Protein AF-0000000080300852 (afdb_homodimer)

Secondary structure (DSSP, 8-state):
--HHHHHTSPPSSS-HHHHHHHHHHSEEEETT-S-HHHHHHHHHHHHHHHHHHTT--S--SSEEE-TT--SSS--EEEEE-HHHH-HHHHHHHHHSSHHHHHHHHH-S-EEEEEEEEEEE-TTB---EEEE-STTTS-BSSS--EEEEEESS-B-GGG--EEE-TTGGG-SSPPPSB-TTS-B-SS--HHHHHTS-GGG-EE--B-TT-EEEEETTS-EEEPPB-SSS-EEEEEEEEEETT--BSS--SS--TTTT-EEES---SB----SS--B----GGG----HHHHHTT-TT-----/--HHHHHTSPPSSS-HHHHHHHHHHSEEEETT-S-HHHHHHHHHHHHHHHHHHTT--S--SSEEE-TT--SSS--EEEEE-HHHH-HHHHHHHHHSSHHHHHHHHH-S-EEEEEEEEEEE-TTB---EEEE-STTTS-BSSS--EEEEEESS-B-GGG--EEE-TTGGG-SSPPPSB-TTS-B-SS--HHHHHTS-GGG-EE--B-TT-EEEEETTS-EEEPPB-SSS-EEEEEEEEEETT--BSS--SS--TTTT-EEES---SB----SS--B----GGG----HHHHHTT-TT-----

pLDDT: mean 92.85, std 10.15, range [34.65, 98.94]

Radius of gyration: 26.61 Å; Cα contacts (8 Å, |Δi|>4): 1334; chains: 2; bounding box: 53×72×68 Å

Structure (mmCIF, N/CA/C/O backbone):
data_AF-0000000080300852-model_v1
#
loop_
_entity.id
_entity.type
_entity.pdbx_description
1 polymer 'Phytanoyl-CoA dioxygenase family protein'
#
loop_
_atom_site.group_PDB
_atom_site.id
_atom_site.type_symbol
_atom_site.label_atom_id
_atom_site.label_alt_id
_atom_site.label_comp_id
_atom_site.label_asym_id
_atom_site.label_entity_id
_atom_site.label_seq_id
_atom_site.pdbx_PDB_ins_code
_atom_site.Cartn_x
_atom_site.Cartn_y
_atom_site.Cartn_z
_atom_site.occupancy
_atom_site.B_iso_or_equiv
_atom_site.auth_seq_id
_atom_site.auth_comp_id
_atom_site.auth_asym_id
_atom_site.auth_atom_id
_atom_site.pdbx_PDB_model_num
ATOM 1 N N . MET A 1 1 ? 12.685 4.303 12.052 1 91.3 1 MET A N 1
ATOM 2 C CA . MET A 1 1 ? 13.472 4.596 13.246 1 91.3 1 MET A CA 1
ATOM 3 C C . MET A 1 1 ? 12.567 4.842 14.448 1 91.3 1 MET A C 1
ATOM 5 O O . MET A 1 1 ? 11.451 5.341 14.298 1 91.3 1 MET A O 1
ATOM 9 N N . THR A 1 2 ? 13.121 4.521 15.562 1 92.5 2 THR A N 1
ATOM 10 C CA . THR A 1 2 ? 12.431 4.817 16.812 1 92.5 2 THR A CA 1
ATOM 11 C C . THR A 1 2 ? 12.704 6.251 17.255 1 92.5 2 THR A C 1
ATOM 13 O O . THR A 1 2 ? 13.638 6.89 16.766 1 92.5 2 THR A O 1
ATOM 16 N N . PRO A 1 3 ? 11.88 6.747 18.201 1 95.48 3 PRO A N 1
ATOM 17 C CA . PRO A 1 3 ? 12.13 8.087 18.737 1 95.48 3 PRO A CA 1
ATOM 18 C C . PRO A 1 3 ? 13.526 8.231 19.339 1 95.48 3 PRO A C 1
ATOM 20 O O . PRO A 1 3 ? 14.187 9.253 19.137 1 95.48 3 PRO A O 1
ATOM 23 N N . GLU A 1 4 ? 13.993 7.179 20.038 1 96.68 4 GLU A N 1
ATOM 24 C CA . GLU A 1 4 ? 15.318 7.215 20.65 1 96.68 4 GLU A CA 1
ATOM 25 C C . GLU A 1 4 ? 16.41 7.345 19.592 1 96.68 4 GLU A C 1
ATOM 27 O O . GLU A 1 4 ? 17.367 8.102 19.77 1 96.68 4 GLU A O 1
ATOM 32 N N . GLN A 1 5 ? 16.296 6.612 18.491 1 97.07 5 GLN A N 1
ATOM 33 C CA . GLN A 1 5 ? 17.264 6.668 17.4 1 97.07 5 GLN A CA 1
ATOM 34 C C . GLN A 1 5 ? 17.269 8.043 16.74 1 97.07 5 GLN A C 1
ATOM 36 O O . GLN A 1 5 ? 18.33 8.57 16.399 1 97.07 5 GLN A O 1
ATOM 41 N N . ILE A 1 6 ? 16.11 8.606 16.598 1 97.79 6 ILE A N 1
ATOM 42 C CA . ILE A 1 6 ? 15.974 9.91 15.958 1 97.79 6 ILE A CA 1
ATOM 43 C C . ILE A 1 6 ? 16.6 10.986 16.843 1 97.79 6 ILE A C 1
ATOM 45 O O . ILE A 1 6 ? 17.345 11.84 16.358 1 97.79 6 ILE A O 1
ATOM 49 N N . LEU A 1 7 ? 16.313 10.913 18.159 1 98.18 7 LEU A N 1
ATOM 50 C CA . LEU A 1 7 ? 16.793 11.914 19.106 1 98.18 7 LEU A CA 1
ATOM 51 C C . LEU A 1 7 ? 18.311 11.855 19.235 1 98.18 7 LEU A C 1
ATOM 53 O O . LEU A 1 7 ? 18.937 12.812 19.698 1 98.18 7 LEU A O 1
ATOM 57 N N . ALA A 1 8 ? 18.922 10.752 18.797 1 98.17 8 ALA A N 1
ATOM 58 C CA . ALA A 1 8 ? 20.372 10.591 18.852 1 98.17 8 ALA A CA 1
ATOM 59 C C . ALA A 1 8 ? 21.046 11.278 17.668 1 98.17 8 ALA A C 1
ATOM 61 O O . ALA A 1 8 ? 22.263 11.479 17.668 1 98.17 8 ALA A O 1
ATOM 62 N N . ILE A 1 9 ? 20.309 11.592 16.641 1 97.76 9 ILE A N 1
ATOM 63 C CA . ILE A 1 9 ? 20.829 12.317 15.486 1 97.76 9 ILE A CA 1
ATOM 64 C C . ILE A 1 9 ? 20.774 13.819 15.752 1 97.76 9 ILE A C 1
ATOM 66 O O . ILE A 1 9 ? 19.732 14.349 16.145 1 97.76 9 ILE A O 1
ATOM 70 N N . PRO A 1 10 ? 21.849 14.528 15.545 1 97.75 10 PRO A N 1
ATOM 71 C CA . PRO A 1 10 ? 21.789 15.98 15.73 1 97.75 10 PRO A CA 1
ATOM 72 C C . PRO A 1 10 ? 20.711 16.639 14.872 1 97.75 10 PRO A C 1
ATOM 74 O O . PRO A 1 10 ? 20.614 16.361 13.675 1 97.75 10 PRO A O 1
ATOM 77 N N . PRO A 1 11 ? 19.883 17.509 15.458 1 97.69 11 PRO A N 1
ATOM 78 C CA . PRO A 1 11 ? 18.812 18.138 14.683 1 97.69 11 PRO A CA 1
ATOM 79 C C . PRO A 1 11 ? 19.335 19.152 13.668 1 97.69 11 PRO A C 1
ATOM 81 O O . PRO A 1 11 ? 20.411 19.724 13.861 1 97.69 11 PRO A O 1
ATOM 84 N N . LYS A 1 12 ? 18.596 19.409 12.69 1 97.47 12 LYS A N 1
ATOM 85 C CA . LYS A 1 12 ? 18.937 20.377 11.651 1 97.47 12 LYS A CA 1
ATOM 86 C C . LYS A 1 12 ? 18.389 21.761 11.987 1 97.47 12 LYS A C 1
ATOM 88 O O . LYS A 1 12 ? 19.048 22.773 11.74 1 97.47 12 LYS A O 1
ATOM 93 N N . VAL A 1 13 ? 17.162 21.79 12.511 1 98.41 13 VAL A N 1
ATOM 94 C CA . VAL A 1 13 ? 16.486 23.072 12.678 1 98.41 13 VAL A CA 1
ATOM 95 C C . VAL A 1 13 ? 15.938 23.186 14.099 1 98.41 13 VAL A C 1
ATOM 97 O O . VAL A 1 13 ? 16.137 24.203 14.768 1 98.41 13 VAL A O 1
ATOM 100 N N . LEU A 1 14 ? 15.281 22.13 14.62 1 98.76 14 LEU A N 1
ATOM 101 C CA . LEU A 1 14 ? 14.606 22.152 15.913 1 98.76 14 LEU A CA 1
ATOM 102 C C . LEU A 1 14 ? 15.61 22.017 17.053 1 98.76 14 LEU A C 1
ATOM 104 O O . LEU A 1 14 ? 16.707 21.486 16.86 1 98.76 14 LEU A O 1
ATOM 108 N N . THR A 1 15 ? 15.207 22.477 18.172 1 98.57 15 THR A N 1
ATOM 109 C CA . THR A 1 15 ? 15.984 22.18 19.37 1 98.57 15 THR A CA 1
ATOM 110 C C . THR A 1 15 ? 15.693 20.767 19.868 1 98.57 15 THR A C 1
ATOM 112 O O . THR A 1 15 ? 14.655 20.189 19.537 1 98.57 15 THR A O 1
ATOM 115 N N . GLN A 1 16 ? 16.568 20.237 20.687 1 98.43 16 GLN A N 1
ATOM 116 C CA . GLN A 1 16 ? 16.346 18.929 21.295 1 98.43 16 GLN A CA 1
ATOM 117 C C . GLN A 1 16 ? 15.086 18.929 22.155 1 98.43 16 GLN A C 1
ATOM 119 O O . GLN A 1 16 ? 14.326 17.959 22.152 1 98.43 16 GLN A O 1
ATOM 124 N N . ALA A 1 17 ? 14.884 20.002 22.825 1 98.65 17 ALA A N 1
ATOM 125 C CA . ALA A 1 17 ? 13.71 20.121 23.685 1 98.65 17 ALA A CA 1
ATOM 126 C C . ALA A 1 17 ? 12.423 20.054 22.869 1 98.65 17 ALA A C 1
ATOM 128 O O . ALA A 1 17 ? 11.447 19.426 23.286 1 98.65 17 ALA A O 1
ATOM 129 N N . GLN A 1 18 ? 12.409 20.703 21.751 1 98.83 18 GLN A N 1
ATOM 130 C CA . GLN A 1 18 ? 11.251 20.664 20.865 1 98.83 18 GLN A CA 1
ATOM 131 C C . GLN A 1 18 ? 10.976 19.242 20.382 1 98.83 18 GLN A C 1
ATOM 133 O O . GLN A 1 18 ? 9.823 18.808 20.338 1 98.83 18 GLN A O 1
ATOM 138 N N . ARG A 1 19 ? 12.031 18.558 20.021 1 98.86 19 ARG A N 1
ATOM 139 C CA . ARG A 1 19 ? 11.875 17.188 19.541 1 98.86 19 ARG A CA 1
ATOM 140 C C . ARG A 1 19 ? 11.342 16.279 20.643 1 98.86 19 ARG A C 1
ATOM 142 O O . ARG A 1 19 ? 10.42 15.493 20.415 1 98.86 19 ARG A O 1
ATOM 149 N N . GLU A 1 20 ? 11.92 16.374 21.815 1 98.8 20 GLU A N 1
ATOM 150 C CA . GLU A 1 20 ? 11.457 15.582 22.951 1 98.8 20 GLU A CA 1
ATOM 151 C C . GLU A 1 20 ? 9.994 15.878 23.269 1 98.8 20 GLU A C 1
ATOM 153 O O . GLU A 1 20 ? 9.221 14.964 23.565 1 98.8 20 GLU A O 1
ATOM 158 N N . PHE A 1 21 ? 9.652 17.171 23.263 1 98.87 21 PHE A N 1
ATOM 159 C CA . PHE A 1 21 ? 8.268 17.569 23.486 1 98.87 21 PHE A CA 1
ATOM 160 C C . PHE A 1 21 ? 7.341 16.889 22.484 1 98.87 21 PHE A C 1
ATOM 162 O O . PHE A 1 21 ? 6.311 16.329 22.865 1 98.87 21 PHE A O 1
ATOM 169 N N . TYR A 1 22 ? 7.666 16.871 21.191 1 98.89 22 TYR A N 1
ATOM 170 C CA . TYR A 1 22 ? 6.854 16.264 20.143 1 98.89 22 TYR A CA 1
ATOM 171 C C . TYR A 1 22 ? 6.617 14.785 20.424 1 98.89 22 TYR A C 1
ATOM 173 O O . TYR A 1 22 ? 5.494 14.294 20.293 1 98.89 22 TYR A O 1
ATOM 181 N N . PHE A 1 23 ? 7.69 14.073 20.775 1 98.74 23 PHE A N 1
ATOM 182 C CA . PHE A 1 23 ? 7.563 12.637 20.997 1 98.74 23 PHE A CA 1
ATOM 183 C C . PHE A 1 23 ? 6.736 12.353 22.245 1 98.74 23 PHE A C 1
ATOM 185 O O . PHE A 1 23 ? 6.03 11.344 22.311 1 98.74 23 PHE A O 1
ATOM 192 N N . ASN A 1 24 ? 6.774 13.291 23.203 1 98.54 24 ASN A N 1
ATOM 193 C CA . ASN A 1 24 ? 6.033 13.099 24.445 1 98.54 24 ASN A CA 1
ATOM 194 C C . ASN A 1 24 ? 4.571 13.512 24.295 1 98.54 24 ASN A C 1
ATOM 196 O O . ASN A 1 24 ? 3.675 12.835 24.803 1 98.54 24 ASN A O 1
ATOM 200 N N . GLU A 1 25 ? 4.331 14.628 23.54 1 98.76 25 GLU A N 1
ATOM 201 C CA . GLU A 1 25 ? 3.016 15.262 23.559 1 98.76 25 GLU A CA 1
ATOM 202 C C . GLU A 1 25 ? 2.245 14.97 22.275 1 98.76 25 GLU A C 1
ATOM 204 O O . GLU A 1 25 ? 1.026 15.149 22.221 1 98.76 25 GLU A O 1
ATOM 209 N N . GLY A 1 26 ? 2.951 14.646 21.203 1 98.82 26 GLY A N 1
ATOM 210 C CA . GLY A 1 26 ? 2.316 14.25 19.957 1 98.82 26 GLY A CA 1
ATOM 211 C C . GLY A 1 26 ? 2.07 15.416 19.017 1 98.82 26 GLY A C 1
ATOM 212 O O . GLY A 1 26 ? 1.434 15.254 17.972 1 98.82 26 GLY A O 1
ATOM 213 N N . TYR A 1 27 ? 2.522 16.626 19.393 1 98.91 27 TYR A N 1
ATOM 214 C CA . TYR A 1 27 ? 2.354 17.814 18.565 1 98.91 27 TYR A CA 1
ATOM 215 C C . TYR A 1 27 ? 3.449 18.836 18.848 1 98.91 27 TYR A C 1
ATOM 217 O O . TYR A 1 27 ? 4.214 18.686 19.804 1 98.91 27 TYR A O 1
ATOM 225 N N . LEU A 1 28 ? 3.57 19.808 17.966 1 98.9 28 LEU A N 1
ATOM 226 C CA . LEU A 1 28 ? 4.534 20.891 18.123 1 98.9 28 LEU A CA 1
ATOM 227 C C . LEU A 1 28 ? 4.071 22.142 17.383 1 98.9 28 LEU A C 1
ATOM 229 O O . LEU A 1 28 ? 3.545 22.052 16.272 1 98.9 28 LEU A O 1
ATOM 233 N N . LEU A 1 29 ? 4.141 23.25 17.984 1 98.8 29 LEU A N 1
ATOM 234 C CA . LEU A 1 29 ? 3.995 24.552 17.341 1 98.8 29 LEU A CA 1
ATOM 235 C C . LEU A 1 29 ? 5.343 25.255 17.225 1 98.8 29 LEU A C 1
ATOM 237 O O . LEU A 1 29 ? 6.036 25.449 18.227 1 98.8 29 LEU A O 1
ATOM 241 N N . VAL A 1 30 ? 5.769 25.526 16.066 1 98.74 30 VAL A N 1
ATOM 242 C CA . VAL A 1 30 ? 7.001 26.27 15.827 1 98.74 30 VAL A CA 1
ATOM 243 C C . VAL A 1 30 ? 6.671 27.646 15.253 1 98.74 30 VAL A C 1
ATOM 245 O O . VAL A 1 30 ? 6.351 27.771 14.068 1 98.74 30 VAL A O 1
ATOM 248 N N . GLU A 1 31 ? 6.826 28.685 15.986 1 98 31 GLU A N 1
ATOM 249 C CA . GLU A 1 31 ? 6.435 30.026 15.562 1 98 31 GLU A CA 1
ATOM 250 C C . GLU A 1 31 ? 7.457 30.62 14.596 1 98 31 GLU A C 1
ATOM 252 O O . GLU A 1 31 ? 8.664 30.44 14.773 1 98 31 GLU A O 1
ATOM 257 N N . ARG A 1 32 ? 6.967 31.242 13.547 1 98 32 ARG A N 1
ATOM 258 C CA . ARG A 1 32 ? 7.75 31.99 12.568 1 98 32 ARG A CA 1
ATOM 259 C C . ARG A 1 32 ? 8.866 31.129 11.986 1 98 32 ARG A C 1
ATOM 261 O O . ARG A 1 32 ? 10.019 31.56 11.92 1 98 32 ARG A O 1
ATOM 268 N N . ALA A 1 33 ? 8.505 29.92 11.751 1 98.09 33 ALA A N 1
ATOM 269 C CA . ALA A 1 33 ? 9.46 28.963 11.199 1 98.09 33 ALA A CA 1
ATOM 270 C C . ALA A 1 33 ? 9.745 29.258 9.729 1 98.09 33 ALA A C 1
ATOM 272 O O . ALA A 1 33 ? 10.792 28.872 9.204 1 98.09 33 ALA A O 1
ATOM 273 N N . ILE A 1 34 ? 8.797 29.843 9.068 1 98.19 34 ILE A N 1
ATOM 274 C CA . ILE A 1 34 ? 8.884 30.105 7.635 1 98.19 34 ILE A CA 1
ATOM 275 C C . ILE A 1 34 ? 9.047 31.604 7.393 1 98.19 34 ILE A C 1
ATOM 277 O O . ILE A 1 34 ? 8.32 32.415 7.972 1 98.19 34 ILE A O 1
ATOM 281 N N . ASP A 1 35 ? 9.931 31.998 6.54 1 97.06 35 ASP A N 1
ATOM 282 C CA . ASP A 1 35 ? 10.263 33.41 6.385 1 97.06 35 ASP A CA 1
ATOM 283 C C . ASP A 1 35 ? 9.257 34.115 5.477 1 97.06 35 ASP A C 1
ATOM 285 O O . ASP A 1 35 ? 8.448 33.462 4.814 1 97.06 35 ASP A O 1
ATOM 289 N N . GLU A 1 36 ? 9.393 35.403 5.434 1 97.75 36 GLU A N 1
ATOM 290 C CA . GLU A 1 36 ? 8.42 36.261 4.765 1 97.75 36 GLU A CA 1
ATOM 291 C C . GLU A 1 36 ? 8.468 36.073 3.251 1 97.75 36 GLU A C 1
ATOM 293 O O . GLU A 1 36 ? 7.449 36.211 2.571 1 97.75 36 GLU A O 1
ATOM 298 N N . ALA A 1 37 ? 9.56 35.767 2.732 1 98.31 37 ALA A N 1
ATOM 299 C CA . ALA A 1 37 ? 9.662 35.57 1.288 1 98.31 37 ALA A CA 1
ATOM 300 C C . ALA A 1 37 ? 8.791 34.404 0.83 1 98.31 37 ALA A C 1
ATOM 302 O O . ALA A 1 37 ? 8.077 34.509 -0.17 1 98.31 37 ALA A O 1
ATOM 303 N N . TRP A 1 38 ? 8.896 33.31 1.594 1 98.61 38 TRP A N 1
ATOM 304 C CA . TRP A 1 38 ? 8.033 32.172 1.296 1 98.61 38 TRP A CA 1
ATOM 305 C C . TRP A 1 38 ? 6.564 32.54 1.478 1 98.61 38 TRP A C 1
ATOM 307 O O . TRP A 1 38 ? 5.72 32.179 0.654 1 98.61 38 TRP A O 1
ATOM 317 N N . LEU A 1 39 ? 6.237 33.248 2.487 1 98.55 39 LEU A N 1
ATOM 318 C CA . LEU A 1 39 ? 4.85 33.6 2.77 1 98.55 39 LEU A CA 1
ATOM 319 C C . LEU A 1 39 ? 4.264 34.448 1.646 1 98.55 39 LEU A C 1
ATOM 321 O O . LEU A 1 39 ? 3.13 34.222 1.217 1 98.55 39 LEU A O 1
ATOM 325 N N . ALA A 1 40 ? 5.033 35.383 1.222 1 98.65 40 ALA A N 1
ATOM 326 C CA . ALA A 1 40 ? 4.579 36.235 0.126 1 98.65 40 ALA A CA 1
ATOM 327 C C . ALA A 1 40 ? 4.275 35.41 -1.121 1 98.65 40 ALA A C 1
ATOM 329 O O . ALA A 1 40 ? 3.239 35.601 -1.762 1 98.65 40 ALA A O 1
ATOM 330 N N . ARG A 1 41 ? 5.147 34.5 -1.408 1 98.69 41 ARG A N 1
ATOM 331 C CA . ARG A 1 41 ? 4.982 33.639 -2.575 1 98.69 41 ARG A CA 1
ATOM 332 C C . ARG A 1 41 ? 3.754 32.747 -2.428 1 98.69 41 ARG A C 1
ATOM 334 O O . ARG A 1 41 ? 2.971 32.599 -3.369 1 98.69 41 ARG A O 1
ATOM 341 N N . LEU A 1 42 ? 3.585 32.196 -1.285 1 98.8 42 LEU A N 1
ATOM 342 C CA . LEU A 1 42 ? 2.472 31.285 -1.042 1 98.8 42 LEU A CA 1
ATOM 343 C C . LEU A 1 42 ? 1.146 32.038 -1.029 1 98.8 42 LEU A C 1
ATOM 345 O O . LEU A 1 42 ? 0.136 31.534 -1.526 1 98.8 42 LEU A O 1
ATOM 349 N N . ARG A 1 43 ? 1.142 33.24 -0.467 1 98.52 43 ARG A N 1
ATOM 350 C CA . ARG A 1 43 ? -0.064 34.061 -0.477 1 98.52 43 ARG A CA 1
ATOM 351 C C . ARG A 1 43 ? -0.471 34.419 -1.903 1 98.52 43 ARG A C 1
ATOM 353 O O . ARG A 1 43 ? -1.651 34.356 -2.251 1 98.52 43 ARG A O 1
ATOM 360 N N . ALA A 1 44 ? 0.493 34.77 -2.675 1 98.67 44 ALA A N 1
ATOM 361 C CA . ALA A 1 44 ? 0.206 35.092 -4.07 1 98.67 44 ALA A CA 1
ATOM 362 C C . ALA A 1 44 ? -0.375 33.887 -4.804 1 98.67 44 ALA A C 1
ATOM 364 O O . ALA A 1 44 ? -1.352 34.016 -5.546 1 98.67 44 ALA A O 1
ATOM 365 N N . ALA A 1 45 ? 0.233 32.715 -4.609 1 98.73 45 ALA A N 1
ATOM 366 C CA . ALA A 1 45 ? -0.267 31.485 -5.218 1 98.73 45 ALA A CA 1
ATOM 367 C C . ALA A 1 45 ? -1.689 31.182 -4.754 1 98.73 45 ALA A C 1
ATOM 369 O O . ALA A 1 45 ? -2.534 30.771 -5.552 1 98.73 45 ALA A O 1
ATOM 370 N N . THR A 1 46 ? -1.945 31.351 -3.492 1 98.22 46 THR A N 1
ATOM 371 C CA . THR A 1 46 ? -3.264 31.115 -2.917 1 98.22 46 THR A CA 1
ATOM 372 C C . THR A 1 46 ? -4.305 32.029 -3.558 1 98.22 46 THR A C 1
ATOM 374 O O . THR A 1 46 ? -5.391 31.578 -3.928 1 98.22 46 THR A O 1
ATOM 377 N N . ASP A 1 47 ? -3.945 33.267 -3.701 1 97.21 47 ASP A N 1
ATOM 378 C CA . ASP A 1 47 ? -4.84 34.23 -4.333 1 97.21 47 ASP A CA 1
ATOM 379 C C . ASP A 1 47 ? -5.177 33.811 -5.762 1 97.21 47 ASP A C 1
ATOM 381 O O . ASP A 1 47 ? -6.322 33.943 -6.2 1 97.21 47 ASP A O 1
ATOM 385 N N . GLU A 1 48 ? -4.202 33.34 -6.405 1 98.08 48 GLU A N 1
ATOM 386 C CA . GLU A 1 48 ? -4.43 32.877 -7.771 1 98.08 48 GLU A CA 1
ATOM 387 C C . GLU A 1 48 ? -5.419 31.716 -7.803 1 98.08 48 GLU A C 1
ATOM 389 O O . GLU A 1 48 ? -6.273 31.645 -8.689 1 98.08 48 GLU A O 1
ATOM 394 N N . LEU A 1 49 ? -5.279 30.777 -6.876 1 97.44 49 LEU A N 1
ATOM 395 C CA . LEU A 1 49 ? -6.183 29.633 -6.833 1 97.44 49 LEU A CA 1
ATOM 396 C C . LEU A 1 49 ? -7.605 30.076 -6.503 1 97.44 49 LEU A C 1
ATOM 398 O O . LEU A 1 49 ? -8.57 29.545 -7.058 1 97.44 49 LEU A O 1
ATOM 402 N N . VAL A 1 50 ? -7.725 31.035 -5.604 1 95.83 50 VAL A N 1
ATOM 403 C CA . VAL A 1 50 ? -9.042 31.572 -5.277 1 95.83 50 VAL A CA 1
ATOM 404 C C . VAL A 1 50 ? -9.662 32.214 -6.516 1 95.83 50 VAL A C 1
ATOM 406 O O . VAL A 1 50 ? -10.84 31.998 -6.811 1 95.83 50 VAL A O 1
ATOM 409 N N . GLU A 1 51 ? -8.884 32.955 -7.232 1 96.51 51 GLU A N 1
ATOM 410 C CA . GLU A 1 51 ? -9.37 33.579 -8.459 1 96.51 51 GLU A CA 1
ATOM 411 C C . GLU A 1 51 ? -9.818 32.529 -9.472 1 96.51 51 GLU A C 1
ATOM 413 O O . GLU A 1 51 ? -10.884 32.658 -10.077 1 96.51 51 GLU A O 1
ATOM 418 N N . ARG A 1 52 ? -9.026 31.491 -9.603 1 96.22 52 ARG A N 1
ATOM 419 C CA . ARG A 1 52 ? -9.37 30.404 -10.514 1 96.22 52 ARG A CA 1
ATOM 420 C C . ARG A 1 52 ? -10.683 29.744 -10.109 1 96.22 52 ARG A C 1
ATOM 422 O O . ARG A 1 52 ? -11.454 29.306 -10.966 1 96.22 52 ARG A O 1
ATOM 429 N N . SER A 1 53 ? -10.902 29.659 -8.842 1 94.84 53 SER A N 1
ATOM 430 C CA . SER A 1 53 ? -12.084 28.964 -8.341 1 94.84 53 SER A CA 1
ATOM 431 C C . SER A 1 53 ? -13.362 29.702 -8.722 1 94.84 53 SER A C 1
ATOM 433 O O . SER A 1 53 ? -14.453 29.128 -8.683 1 94.84 53 SER A O 1
ATOM 435 N N . ARG A 1 54 ? -13.261 30.973 -9.047 1 94.35 54 ARG A N 1
ATOM 436 C CA . ARG A 1 54 ? -14.428 31.754 -9.444 1 94.35 54 ARG A CA 1
ATOM 437 C C . ARG A 1 54 ? -15.112 31.137 -10.659 1 94.35 54 ARG A C 1
ATOM 439 O O . ARG A 1 54 ? -16.326 31.268 -10.828 1 94.35 54 ARG A O 1
ATOM 446 N N . ALA A 1 55 ? -14.343 30.43 -11.437 1 94.25 55 ALA A N 1
ATOM 447 C CA . ALA A 1 55 ? -14.867 29.847 -12.669 1 94.25 55 ALA A CA 1
ATOM 448 C C . ALA A 1 55 ? -15.407 28.441 -12.424 1 94.25 55 ALA A C 1
ATOM 450 O O . ALA A 1 55 ? -16.009 27.837 -13.315 1 94.25 55 ALA A O 1
ATOM 451 N N . VAL A 1 56 ? -15.17 27.933 -11.263 1 92.78 56 VAL A N 1
ATOM 452 C CA . VAL A 1 56 ? -15.592 26.575 -10.934 1 92.78 56 VAL A CA 1
ATOM 453 C C . VAL A 1 56 ? -16.996 26.601 -10.335 1 92.78 56 VAL A C 1
ATOM 455 O O . VAL A 1 56 ? -17.262 27.351 -9.393 1 92.78 56 VAL A O 1
ATOM 458 N N . THR A 1 57 ? -17.934 25.755 -10.853 1 91.71 57 THR A N 1
ATOM 459 C CA . THR A 1 57 ? -19.326 25.857 -10.428 1 91.71 57 THR A CA 1
ATOM 460 C C . THR A 1 57 ? -19.731 24.639 -9.604 1 91.71 57 THR A C 1
ATOM 462 O O . THR A 1 57 ? -20.8 24.625 -8.99 1 91.71 57 THR A O 1
ATOM 465 N N . ARG A 1 58 ? -18.871 23.596 -9.705 1 90.43 58 ARG A N 1
ATOM 466 C CA . ARG A 1 58 ? -19.153 22.395 -8.925 1 90.43 58 ARG A CA 1
ATOM 467 C C . ARG A 1 58 ? -17.873 21.812 -8.336 1 90.43 58 ARG A C 1
ATOM 469 O O . ARG A 1 58 ? -16.818 21.846 -8.973 1 90.43 58 ARG A O 1
ATOM 476 N N . THR A 1 59 ? -18.057 21.228 -7.15 1 88.35 59 THR A N 1
ATOM 477 C CA . THR A 1 59 ? -16.948 20.531 -6.508 1 88.35 59 THR A CA 1
ATOM 478 C C . THR A 1 59 ? -16.401 19.434 -7.417 1 88.35 59 THR A C 1
ATOM 480 O O . THR A 1 59 ? -17.167 18.705 -8.05 1 88.35 59 THR A O 1
ATOM 483 N N . ASP A 1 60 ? -15.072 19.335 -7.404 1 86.56 60 ASP A N 1
ATOM 484 C CA . ASP A 1 60 ? -14.422 18.296 -8.197 1 86.56 60 ASP A CA 1
ATOM 485 C C . ASP A 1 60 ? -13.189 17.749 -7.481 1 86.56 60 ASP A C 1
ATOM 487 O O . ASP A 1 60 ? -13.073 17.865 -6.259 1 86.56 60 ASP A O 1
ATOM 491 N N . ALA A 1 61 ? -12.332 17.106 -8.18 1 84.24 61 ALA A N 1
ATOM 492 C CA . ALA A 1 61 ? -11.201 16.405 -7.579 1 84.24 61 ALA A CA 1
ATOM 493 C C . ALA A 1 61 ? -10.172 17.39 -7.031 1 84.24 61 ALA A C 1
ATOM 495 O O . ALA A 1 61 ? -9.346 17.03 -6.19 1 84.24 61 ALA A O 1
ATOM 496 N N . VAL A 1 62 ? -10.274 18.632 -7.497 1 89.79 62 VAL A N 1
ATOM 497 C CA . VAL A 1 62 ? -9.272 19.624 -7.119 1 89.79 62 VAL A CA 1
ATOM 498 C C . VAL A 1 62 ? -9.885 20.636 -6.154 1 89.79 62 VAL A C 1
ATOM 500 O O . VAL A 1 62 ? -9.32 20.913 -5.094 1 89.79 62 VAL A O 1
ATOM 503 N N . PHE A 1 63 ? -11.072 21.133 -6.502 1 92.23 63 PHE A N 1
ATOM 504 C CA . PHE A 1 63 ? -11.696 22.235 -5.778 1 92.23 63 PHE A CA 1
ATOM 505 C C . PHE A 1 63 ? -12.937 21.758 -5.033 1 92.23 63 PHE A C 1
ATOM 507 O O . PHE A 1 63 ? -13.932 21.376 -5.653 1 92.23 63 PHE A O 1
ATOM 514 N N . ASP A 1 64 ? -12.859 21.85 -3.816 1 91.38 64 ASP A N 1
ATOM 515 C CA . ASP A 1 64 ? -14.023 21.635 -2.962 1 91.38 64 ASP A CA 1
ATOM 516 C C . ASP A 1 64 ? -14.666 22.962 -2.565 1 91.38 64 ASP A C 1
ATOM 518 O O . ASP A 1 64 ? -14.022 23.806 -1.938 1 91.38 64 ASP A O 1
ATOM 522 N N . LEU A 1 65 ? -15.932 23.112 -2.867 1 90.24 65 LEU A N 1
ATOM 523 C CA . LEU A 1 65 ? -16.597 24.403 -2.72 1 90.24 65 LEU A CA 1
ATOM 524 C C . LEU A 1 65 ? -17.606 24.367 -1.577 1 90.24 65 LEU A C 1
ATOM 526 O O . LEU A 1 65 ? -18.252 23.343 -1.345 1 90.24 65 LEU A O 1
ATOM 530 N N . GLU A 1 66 ? -17.701 25.457 -0.912 1 87.71 66 GLU A N 1
ATOM 531 C CA . GLU A 1 66 ? -18.824 25.626 0.005 1 87.71 66 GLU A CA 1
ATOM 532 C C . GLU A 1 66 ? -20.129 25.843 -0.755 1 87.71 66 GLU A C 1
ATOM 534 O O . GLU A 1 66 ? -20.119 26.303 -1.899 1 87.71 66 GLU A O 1
ATOM 539 N N . PRO A 1 67 ? -21.248 25.531 -0.091 1 82.27 67 PRO A N 1
ATOM 540 C CA . PRO A 1 67 ? -22.544 25.708 -0.75 1 82.27 67 PRO A CA 1
ATOM 541 C C . PRO A 1 67 ? -22.782 27.144 -1.208 1 82.27 67 PRO A C 1
ATOM 543 O O . PRO A 1 67 ? -23.438 27.37 -2.228 1 82.27 67 PRO A O 1
ATOM 546 N N . ARG A 1 68 ? -22.268 28.233 -0.647 1 85.25 68 ARG A N 1
ATOM 547 C CA . ARG A 1 68 ? -22.533 29.632 -0.969 1 85.25 68 ARG A CA 1
ATOM 548 C C . ARG A 1 68 ? -21.495 30.176 -1.945 1 85.25 68 ARG A C 1
ATOM 550 O O . ARG A 1 68 ? -21.412 31.387 -2.159 1 85.25 68 ARG A O 1
ATOM 557 N N . HIS A 1 69 ? -20.719 29.285 -2.506 1 90.36 69 HIS A N 1
ATOM 558 C CA . HIS A 1 69 ? -19.699 29.676 -3.472 1 90.36 69 HIS A CA 1
ATOM 559 C C . HIS A 1 69 ? -20.327 30.297 -4.716 1 90.36 69 HIS A C 1
ATOM 561 O O . HIS A 1 69 ? -21.345 29.81 -5.211 1 90.36 69 HIS A O 1
ATOM 567 N N . SER A 1 70 ? -19.707 31.421 -5.186 1 92.38 70 SER A N 1
ATOM 568 C CA . SER A 1 70 ? -20.071 32.044 -6.455 1 92.38 70 SER A CA 1
ATOM 569 C C . SER A 1 70 ? -18.876 32.749 -7.087 1 92.38 70 SER A C 1
ATOM 571 O O . SER A 1 70 ? -17.845 32.937 -6.438 1 92.38 70 SER A O 1
ATOM 573 N N . ALA A 1 71 ? -19.041 33.078 -8.296 1 92.94 71 ALA A N 1
ATOM 574 C CA . ALA A 1 71 ? -17.977 33.793 -8.996 1 92.94 71 ALA A CA 1
ATOM 575 C C . ALA A 1 71 ? -17.66 35.117 -8.307 1 92.94 71 ALA A C 1
ATOM 577 O O . ALA A 1 71 ? -16.499 35.529 -8.244 1 92.94 71 ALA A O 1
ATOM 578 N N . SER A 1 72 ? -18.677 35.818 -7.84 1 93.07 72 SER A N 1
ATOM 579 C CA . SER A 1 72 ? -18.504 37.132 -7.229 1 93.07 72 SER A CA 1
ATOM 580 C C . SER A 1 72 ? -18.061 37.01 -5.774 1 93.07 72 SER A C 1
ATOM 582 O O . SER A 1 72 ? -17.523 37.961 -5.202 1 93.07 72 SER A O 1
ATOM 584 N N . ALA A 1 73 ? -18.299 35.854 -5.216 1 90.63 73 ALA A N 1
ATOM 585 C CA . ALA A 1 73 ? -17.926 35.59 -3.828 1 90.63 73 ALA A CA 1
ATOM 586 C C . ALA A 1 73 ? -17.368 34.179 -3.669 1 90.63 73 ALA A C 1
ATOM 588 O O . ALA A 1 73 ? -18.032 33.301 -3.112 1 90.63 73 ALA A O 1
ATOM 589 N N . PRO A 1 74 ? -16.165 34.037 -4.086 1 90.55 74 PRO A N 1
ATOM 590 C CA . PRO A 1 74 ? -15.599 32.688 -4.034 1 90.55 74 PRO A CA 1
ATOM 591 C C . PRO A 1 74 ? -15.483 32.15 -2.61 1 90.55 74 PRO A C 1
ATOM 593 O O . PRO A 1 74 ? -15.054 32.873 -1.706 1 90.55 74 PRO A O 1
ATOM 596 N N . ARG A 1 75 ? -15.915 30.933 -2.395 1 89.91 75 ARG A N 1
ATOM 597 C CA . ARG A 1 75 ? -15.834 30.231 -1.119 1 89.91 75 ARG A CA 1
ATOM 598 C C . ARG A 1 75 ? -15.227 28.843 -1.295 1 89.91 75 ARG A C 1
ATOM 600 O O . ARG A 1 75 ? -15.922 27.834 -1.161 1 89.91 75 ARG A O 1
ATOM 607 N N . LEU A 1 76 ? -13.995 28.912 -1.448 1 90.85 76 LEU A N 1
ATOM 608 C CA . LEU A 1 76 ? -13.22 27.682 -1.568 1 90.85 76 LEU A CA 1
ATOM 609 C C . LEU A 1 76 ? -13.04 27.017 -0.207 1 90.85 76 LEU A C 1
ATOM 611 O O . LEU A 1 76 ? -12.599 27.66 0.748 1 90.85 76 LEU A O 1
ATOM 615 N N . ARG A 1 77 ? -13.408 25.798 -0.113 1 91.44 77 ARG A N 1
ATOM 616 C CA . ARG A 1 77 ? -13.265 25.066 1.141 1 91.44 77 ARG A CA 1
ATOM 617 C C . ARG A 1 77 ? -11.917 24.356 1.21 1 91.44 77 ARG A C 1
ATOM 619 O O . ARG A 1 77 ? -11.294 24.298 2.272 1 91.44 77 ARG A O 1
ATOM 626 N N . ARG A 1 78 ? -11.534 23.791 0.046 1 93.89 78 ARG A N 1
ATOM 627 C CA . ARG A 1 78 ? -10.285 23.039 -0.009 1 93.89 78 ARG A CA 1
ATOM 628 C C . ARG A 1 78 ? -9.754 22.961 -1.436 1 93.89 78 ARG A C 1
ATOM 630 O O . ARG A 1 78 ? -10.529 22.83 -2.386 1 93.89 78 ARG A O 1
ATOM 637 N N . VAL A 1 79 ? -8.551 23.1 -1.569 1 95 79 VAL A N 1
ATOM 638 C CA . VAL A 1 79 ? -7.844 22.686 -2.776 1 95 79 VAL A CA 1
ATOM 639 C C . VAL A 1 79 ? -7.069 21.398 -2.505 1 95 79 VAL A C 1
ATOM 641 O O . VAL A 1 79 ? -6.185 21.367 -1.646 1 95 79 VAL A O 1
ATOM 644 N N . SER A 1 80 ? -7.413 20.358 -3.204 1 94.34 80 SER A N 1
ATOM 645 C CA . SER A 1 80 ? -6.671 19.107 -3.09 1 94.34 80 SER A CA 1
ATOM 646 C C . SER A 1 80 ? -5.386 19.15 -3.911 1 94.34 80 SER A C 1
ATOM 648 O O . SER A 1 80 ? -5.382 19.639 -5.042 1 94.34 80 SER A O 1
ATOM 650 N N . ASN A 1 81 ? -4.301 18.774 -3.296 1 95.34 81 ASN A N 1
ATOM 651 C CA . ASN A 1 81 ? -2.985 18.7 -3.922 1 95.34 81 ASN A CA 1
ATOM 652 C C . ASN A 1 81 ? -2.572 20.042 -4.518 1 95.34 81 ASN A C 1
ATOM 654 O O . ASN A 1 81 ? -2.247 20.126 -5.704 1 95.34 81 ASN A O 1
ATOM 658 N N . PRO A 1 82 ? -2.545 21.014 -3.764 1 97.48 82 PRO A N 1
ATOM 659 C CA . PRO A 1 82 ? -2.107 22.311 -4.285 1 97.48 82 PRO A CA 1
ATOM 660 C C . PRO A 1 82 ? -0.727 22.251 -4.935 1 97.48 82 PRO A C 1
ATOM 662 O O . PRO A 1 82 ? -0.422 23.054 -5.821 1 97.48 82 PRO A O 1
ATOM 665 N N . VAL A 1 83 ? 0.076 21.291 -4.585 1 97.24 83 VAL A N 1
ATOM 666 C CA . VAL A 1 83 ? 1.422 21.128 -5.124 1 97.24 83 VAL A CA 1
ATOM 667 C C . VAL A 1 83 ? 1.35 20.876 -6.628 1 97.24 83 VAL A C 1
ATOM 669 O O . VAL A 1 83 ? 2.33 21.086 -7.346 1 97.24 83 VAL A O 1
ATOM 672 N N . GLU A 1 84 ? 0.244 20.452 -7.088 1 97 84 GLU A N 1
ATOM 673 C CA . GLU A 1 84 ? 0.06 20.172 -8.509 1 97 84 GLU A CA 1
ATOM 674 C C . GLU A 1 84 ? -0.67 21.316 -9.207 1 97 84 GLU A C 1
ATOM 676 O O . GLU A 1 84 ? -0.805 21.318 -10.432 1 97 84 GLU A O 1
ATOM 681 N N . GLN A 1 85 ? -1.157 22.244 -8.444 1 96.96 85 GLN A N 1
ATOM 682 C CA . GLN A 1 85 ? -1.993 23.308 -8.99 1 96.96 85 GLN A CA 1
ATOM 683 C C . GLN A 1 85 ? -1.193 24.593 -9.18 1 96.96 85 GLN A C 1
ATOM 685 O O . GLN A 1 85 ? -1.596 25.475 -9.941 1 96.96 85 GLN A O 1
ATOM 690 N N . HIS A 1 86 ? -0.11 24.694 -8.519 1 97.84 86 HIS A N 1
ATOM 691 C CA . HIS A 1 86 ? 0.787 25.841 -8.604 1 97.84 86 HIS A CA 1
ATOM 692 C C . HIS A 1 86 ? 2.199 25.469 -8.163 1 97.84 86 HIS A C 1
ATOM 694 O O . HIS A 1 86 ? 2.385 24.871 -7.1 1 97.84 86 HIS A O 1
ATOM 700 N N . PRO A 1 87 ? 3.239 25.849 -8.845 1 98.1 87 PRO A N 1
ATOM 701 C CA . PRO A 1 87 ? 4.607 25.414 -8.55 1 98.1 87 PRO A CA 1
ATOM 702 C C . PRO A 1 87 ? 5.101 25.901 -7.19 1 98.1 87 PRO A C 1
ATOM 704 O O . PRO A 1 87 ? 5.964 25.266 -6.579 1 98.1 87 PRO A O 1
ATOM 707 N N . ALA A 1 88 ? 4.572 27.016 -6.679 1 98.69 88 ALA A N 1
ATOM 708 C CA . ALA A 1 88 ? 5.027 27.589 -5.415 1 98.69 88 ALA A CA 1
ATOM 709 C C . ALA A 1 88 ? 4.888 26.583 -4.276 1 98.69 88 ALA A C 1
ATOM 711 O O . ALA A 1 88 ? 5.732 26.533 -3.377 1 98.69 88 ALA A O 1
ATOM 712 N N . TYR A 1 89 ? 3.858 25.787 -4.357 1 98.67 89 TYR A N 1
ATOM 713 C CA . TYR A 1 89 ? 3.593 24.861 -3.261 1 98.67 89 TYR A CA 1
ATOM 714 C C . TYR A 1 89 ? 4.582 23.701 -3.276 1 98.67 89 TYR A C 1
ATOM 716 O O . TYR A 1 89 ? 5.045 23.259 -2.222 1 98.67 89 TYR A O 1
ATOM 724 N N . TRP A 1 90 ? 4.897 23.2 -4.408 1 98.52 90 TRP A N 1
ATOM 725 C CA . TRP A 1 90 ? 5.881 22.125 -4.485 1 98.52 90 TRP A CA 1
ATOM 726 C C . TRP A 1 90 ? 7.276 22.639 -4.144 1 98.52 90 TRP A C 1
ATOM 728 O O . TRP A 1 90 ? 8.038 21.966 -3.445 1 98.52 90 TRP A O 1
ATOM 738 N N . ASP A 1 91 ? 7.585 23.829 -4.703 1 98.55 91 ASP A N 1
ATOM 739 C CA . ASP A 1 91 ? 8.859 24.454 -4.362 1 98.55 91 ASP A CA 1
ATOM 740 C C . ASP A 1 91 ? 9.014 24.593 -2.849 1 98.55 91 ASP A C 1
ATOM 742 O O . ASP A 1 91 ? 10.092 24.345 -2.305 1 98.55 91 ASP A O 1
ATOM 746 N N . TYR A 1 92 ? 7.967 25.036 -2.243 1 98.61 92 TYR A N 1
ATOM 747 C CA . TYR A 1 92 ? 7.954 25.171 -0.791 1 98.61 92 TYR A CA 1
ATOM 748 C C . TYR A 1 92 ? 8.264 23.84 -0.117 1 98.61 92 TYR A C 1
ATOM 750 O O . TYR A 1 92 ? 9.068 23.783 0.817 1 98.61 92 TYR A O 1
ATOM 758 N N . CYS A 1 93 ? 7.673 22.719 -0.547 1 97.49 93 CYS A N 1
ATOM 759 C CA . CYS A 1 93 ? 7.874 21.385 0.008 1 97.49 93 CYS A CA 1
ATOM 760 C C . CYS A 1 93 ? 9.32 20.936 -0.162 1 97.49 93 CYS A C 1
ATOM 762 O O . CYS A 1 93 ? 9.863 20.239 0.697 1 97.49 93 CYS A O 1
ATOM 764 N N . LEU A 1 94 ? 9.928 21.403 -1.258 1 97.87 94 LEU A N 1
ATOM 765 C CA . LEU A 1 94 ? 11.268 20.933 -1.595 1 97.87 94 LEU A CA 1
ATOM 766 C C . LEU A 1 94 ? 12.331 21.782 -0.905 1 97.87 94 LEU A C 1
ATOM 768 O O . LEU A 1 94 ? 13.349 21.258 -0.447 1 97.87 94 LEU A O 1
ATOM 772 N N . HIS A 1 95 ? 12.045 23.107 -0.82 1 97.92 95 HIS A N 1
ATOM 773 C CA . HIS A 1 95 ? 13.191 23.987 -0.616 1 97.92 95 HIS A CA 1
ATOM 774 C C . HIS A 1 95 ? 13.049 24.785 0.676 1 97.92 95 HIS A C 1
ATOM 776 O O . HIS A 1 95 ? 14.003 25.427 1.121 1 97.92 95 HIS A O 1
ATOM 782 N N . SER A 1 96 ? 11.928 24.859 1.245 1 98.13 96 SER A N 1
ATOM 783 C CA . SER A 1 96 ? 11.799 25.581 2.507 1 98.13 96 SER A CA 1
ATOM 784 C C . SER A 1 96 ? 12.459 24.818 3.651 1 98.13 96 SER A C 1
ATOM 786 O O . SER A 1 96 ? 13.088 23.781 3.431 1 98.13 96 SER A O 1
ATOM 788 N N . ALA A 1 97 ? 12.29 25.306 4.807 1 97.71 97 ALA A N 1
ATOM 789 C CA . ALA A 1 97 ? 12.848 24.67 5.997 1 97.71 97 ALA A CA 1
ATOM 790 C C . ALA A 1 97 ? 11.968 23.514 6.465 1 97.71 97 ALA A C 1
ATOM 792 O O . ALA A 1 97 ? 12.383 22.708 7.301 1 97.71 97 ALA A O 1
ATOM 793 N N . MET A 1 98 ? 10.802 23.407 5.959 1 98.05 98 MET A N 1
ATOM 794 C CA . MET A 1 98 ? 9.78 22.5 6.474 1 98.05 98 MET A CA 1
ATOM 795 C C . MET A 1 98 ? 10.262 21.054 6.428 1 98.05 98 MET A C 1
ATOM 797 O O . MET A 1 98 ? 10.221 20.349 7.438 1 98.05 98 MET A O 1
ATOM 801 N N . PRO A 1 99 ? 10.813 20.555 5.286 1 98.3 99 PRO A N 1
ATOM 802 C CA . PRO A 1 99 ? 11.232 19.152 5.263 1 98.3 99 PRO A CA 1
ATOM 803 C C . PRO A 1 99 ? 12.379 18.862 6.228 1 98.3 99 PRO A C 1
ATOM 805 O O . PRO A 1 99 ? 12.489 17.747 6.744 1 98.3 99 PRO A O 1
ATOM 808 N N . ASP A 1 100 ? 13.229 19.846 6.485 1 98.61 100 ASP A N 1
ATOM 809 C CA . ASP A 1 100 ? 14.306 19.661 7.452 1 98.61 100 ASP A CA 1
ATOM 810 C C . ASP A 1 100 ? 13.759 19.587 8.876 1 98.61 100 ASP A C 1
ATOM 812 O O . ASP A 1 100 ? 14.268 18.829 9.704 1 98.61 100 ASP A O 1
ATOM 816 N N . ILE A 1 101 ? 12.777 20.376 9.123 1 98.82 101 ILE A N 1
ATOM 817 C CA . ILE A 1 101 ? 12.101 20.312 10.414 1 98.82 101 ILE A CA 1
ATOM 818 C C . ILE A 1 101 ? 11.461 18.937 10.594 1 98.82 101 ILE A C 1
ATOM 820 O O . ILE A 1 101 ? 11.569 18.33 11.662 1 98.82 101 ILE A O 1
ATOM 824 N N . VAL A 1 102 ? 10.841 18.416 9.577 1 98.87 102 VAL A N 1
ATOM 825 C CA . VAL A 1 102 ? 10.212 17.1 9.624 1 98.87 102 VAL A CA 1
ATOM 826 C C . VAL A 1 102 ? 11.279 16.024 9.811 1 98.87 102 VAL A C 1
ATOM 828 O O . VAL A 1 102 ? 11.086 15.077 10.578 1 98.87 102 VAL A O 1
ATOM 831 N N . ALA A 1 103 ? 12.449 16.179 9.148 1 98.8 103 ALA A N 1
ATOM 832 C CA . ALA A 1 103 ? 13.547 15.227 9.292 1 98.8 103 ALA A CA 1
ATOM 833 C C . ALA A 1 103 ? 13.988 15.115 10.748 1 98.8 103 ALA A C 1
ATOM 835 O O . ALA A 1 103 ? 14.385 14.039 11.202 1 98.8 103 ALA A O 1
ATOM 836 N N . ASP A 1 104 ? 13.934 16.21 11.462 1 98.82 104 ASP A N 1
ATOM 837 C CA . ASP A 1 104 ? 14.302 16.229 12.874 1 98.82 104 ASP A CA 1
ATOM 838 C C . ASP A 1 104 ? 13.323 15.405 13.708 1 98.82 104 ASP A C 1
ATOM 840 O O . ASP A 1 104 ? 13.611 15.068 14.859 1 98.82 104 ASP A O 1
ATOM 844 N N . LEU A 1 105 ? 12.175 15.06 13.134 1 98.88 105 LEU A N 1
ATOM 845 C CA . LEU A 1 105 ? 11.125 14.421 13.92 1 98.88 105 LEU A CA 1
ATOM 846 C C . LEU A 1 105 ? 10.884 12.992 13.444 1 98.88 105 LEU A C 1
ATOM 848 O O . LEU A 1 105 ? 10.34 12.17 14.185 1 98.88 105 LEU A O 1
ATOM 852 N N . VAL A 1 106 ? 11.213 12.678 12.166 1 98.64 106 VAL A N 1
ATOM 853 C CA . VAL A 1 106 ? 10.883 11.347 11.667 1 98.64 106 VAL A CA 1
ATOM 854 C C . VAL A 1 106 ? 12.159 10.622 11.244 1 98.64 106 VAL A C 1
ATOM 856 O O . VAL A 1 106 ? 12.12 9.445 10.878 1 98.64 106 VAL A O 1
ATOM 859 N N . GLY A 1 107 ? 13.328 11.287 11.311 1 97.93 107 GLY A N 1
ATOM 860 C CA . GLY A 1 107 ? 14.587 10.785 10.785 1 97.93 107 GLY A CA 1
ATOM 861 C C . GLY A 1 107 ? 14.996 11.445 9.482 1 97.93 107 GLY A C 1
ATOM 862 O O . GLY A 1 107 ? 14.217 12.192 8.888 1 97.93 107 GLY A O 1
ATOM 863 N N . PRO A 1 108 ? 16.183 11.16 9.009 1 97.83 108 PRO A N 1
ATOM 864 C CA . PRO A 1 108 ? 16.775 11.935 7.916 1 97.83 108 PRO A CA 1
ATOM 865 C C . PRO A 1 108 ? 16.127 11.639 6.566 1 97.83 108 PRO A C 1
ATOM 867 O O . PRO A 1 108 ? 16.334 12.382 5.602 1 97.83 108 PRO A O 1
ATOM 870 N N . ASP A 1 109 ? 15.393 10.546 6.435 1 98.15 109 ASP A N 1
ATOM 871 C CA . ASP A 1 109 ? 14.779 10.141 5.175 1 98.15 109 ASP A CA 1
ATOM 872 C C . ASP A 1 109 ? 13.289 10.477 5.156 1 98.15 109 ASP A C 1
ATOM 874 O O . ASP A 1 109 ? 12.486 9.798 5.8 1 98.15 109 ASP A O 1
ATOM 878 N N . VAL A 1 110 ? 12.914 11.509 4.356 1 98.53 110 VAL A N 1
ATOM 879 C CA . VAL A 1 110 ? 11.572 12.08 4.41 1 98.53 110 VAL A CA 1
ATOM 880 C C . VAL A 1 110 ? 10.892 11.933 3.051 1 98.53 110 VAL A C 1
ATOM 882 O O . VAL A 1 110 ? 11.482 12.256 2.017 1 98.53 110 VAL A O 1
ATOM 885 N N . LYS A 1 111 ? 9.638 11.513 3.092 1 97.56 111 LYS A N 1
ATOM 886 C CA . LYS A 1 111 ? 8.828 11.38 1.885 1 97.56 111 LYS A CA 1
ATOM 887 C C . LYS A 1 111 ? 7.588 12.267 1.953 1 97.56 111 LYS A C 1
ATOM 889 O O . LYS A 1 111 ? 7.078 12.546 3.04 1 97.56 111 LYS A O 1
ATOM 894 N N . PHE A 1 112 ? 7.166 12.567 0.784 1 97.87 112 PHE A N 1
ATOM 895 C CA . PHE A 1 112 ? 5.926 13.317 0.62 1 97.87 112 PHE A CA 1
ATOM 896 C C . PHE A 1 112 ? 4.731 12.375 0.535 1 97.87 112 PHE A C 1
ATOM 898 O O . PHE A 1 112 ? 4.804 11.327 -0.11 1 97.87 112 PHE A O 1
ATOM 905 N N . HIS A 1 113 ? 3.646 12.667 1.176 1 97.22 113 HIS A N 1
ATOM 906 C CA . HIS A 1 113 ? 2.425 11.875 1.074 1 97.22 113 HIS A CA 1
ATOM 907 C C . HIS A 1 113 ? 1.335 12.637 0.328 1 97.22 113 HIS A C 1
ATOM 909 O O . HIS A 1 113 ? 0.871 12.194 -0.725 1 97.22 113 HIS A O 1
ATOM 915 N N . HIS A 1 114 ? 0.878 13.806 0.828 1 96.74 114 HIS A N 1
ATOM 916 C CA . HIS A 1 114 ? -0.072 14.65 0.111 1 96.74 114 HIS A CA 1
ATOM 917 C C . HIS A 1 114 ? -0.117 16.054 0.705 1 96.74 114 HIS A C 1
ATOM 919 O O . HIS A 1 114 ? 0.546 16.331 1.706 1 96.74 114 HIS A O 1
ATOM 925 N N . SER A 1 115 ? -0.86 16.923 0.062 1 97.4 115 SER A N 1
ATOM 926 C CA . SER A 1 115 ? -1.056 18.281 0.559 1 97.4 115 SER A CA 1
ATOM 927 C C . SER A 1 115 ? -2.485 18.755 0.32 1 97.4 115 SER A C 1
ATOM 929 O O . SER A 1 115 ? -3.172 18.252 -0.572 1 97.4 115 SER A O 1
ATOM 931 N N . LYS A 1 116 ? -2.872 19.667 1.121 1 96.79 116 LYS A N 1
ATOM 932 C CA . LYS A 1 116 ? -4.176 20.319 1.039 1 96.79 116 LYS A CA 1
ATOM 933 C C . LYS A 1 116 ? -4.074 21.798 1.402 1 96.79 116 LYS A C 1
ATOM 935 O O . LYS A 1 116 ? -3.211 22.192 2.189 1 96.79 116 LYS A O 1
ATOM 940 N N . LEU A 1 117 ? -4.869 22.48 0.83 1 97.28 117 LEU A N 1
ATOM 941 C CA . LEU A 1 117 ? -5.083 23.868 1.225 1 97.28 117 LEU A CA 1
ATOM 942 C C . LEU A 1 117 ? -6.524 24.089 1.675 1 97.28 117 LEU A C 1
ATOM 944 O O . LEU A 1 117 ? -7.437 24.136 0.847 1 97.28 117 LEU A O 1
ATOM 948 N N . ASN A 1 118 ? -6.673 24.253 2.951 1 95.61 118 ASN A N 1
ATOM 949 C CA . ASN A 1 118 ? -8.001 24.424 3.532 1 95.61 118 ASN A CA 1
ATOM 950 C C . ASN A 1 118 ? -8.312 25.894 3.796 1 95.61 118 ASN A C 1
ATOM 952 O O . ASN A 1 118 ? -7.432 26.657 4.199 1 95.61 118 ASN A O 1
ATOM 956 N N . PHE A 1 119 ? -9.581 26.201 3.6 1 93.52 119 PHE A N 1
ATOM 957 C CA . PHE A 1 119 ? -10.028 27.562 3.873 1 93.52 119 PHE A CA 1
ATOM 958 C C . PHE A 1 119 ? -11.103 27.572 4.953 1 93.52 119 PHE A C 1
ATOM 960 O O . PHE A 1 119 ? -12.039 26.77 4.913 1 93.52 119 PHE A O 1
ATOM 967 N N . LYS A 1 120 ? -10.904 28.405 5.872 1 92.7 120 LYS A N 1
ATOM 968 C CA . LYS A 1 120 ? -11.99 28.847 6.743 1 92.7 120 LYS A CA 1
ATOM 969 C C . LYS A 1 120 ? -12.28 30.332 6.548 1 92.7 120 LYS A C 1
ATOM 971 O O . LYS A 1 120 ? -11.533 31.185 7.033 1 92.7 120 LYS A O 1
ATOM 976 N N . TRP A 1 121 ? -13.342 30.574 5.867 1 90.68 121 TRP A N 1
ATOM 977 C CA . TRP A 1 121 ? -13.691 31.952 5.538 1 90.68 121 TRP A CA 1
ATOM 978 C C . TRP A 1 121 ? -14.293 32.664 6.745 1 90.68 121 TRP A C 1
ATOM 980 O O . TRP A 1 121 ? -14.584 32.033 7.764 1 90.68 121 TRP A O 1
ATOM 990 N N . ALA A 1 122 ? -14.426 33.95 6.553 1 87 122 ALA A N 1
ATOM 991 C CA . ALA A 1 122 ? -14.977 34.781 7.62 1 87 122 ALA A CA 1
ATOM 992 C C . ALA A 1 122 ? -16.364 34.297 8.031 1 87 122 ALA A C 1
ATOM 994 O O . ALA A 1 122 ? -17.218 34.044 7.178 1 87 122 ALA A O 1
ATOM 995 N N . GLN A 1 123 ? -16.489 34.231 9.357 1 82.51 123 GLN A N 1
ATOM 996 C CA . GLN A 1 123 ? -17.749 33.793 9.947 1 82.51 123 GLN A CA 1
ATOM 997 C C . GLN A 1 123 ? -18.231 32.491 9.312 1 82.51 123 GLN A C 1
ATOM 999 O O . GLN A 1 123 ? -19.41 32.357 8.978 1 82.51 123 GLN A O 1
ATOM 1004 N N . GLY A 1 124 ? -17.229 31.761 9.085 1 78.15 124 GLY A N 1
ATOM 1005 C CA . GLY A 1 124 ? -17.578 30.524 8.403 1 78.15 124 GLY A CA 1
ATOM 1006 C C . GLY A 1 124 ? -16.524 29.443 8.553 1 78.15 124 GLY A C 1
ATOM 1007 O O . GLY A 1 124 ? -15.78 29.426 9.535 1 78.15 124 GLY A O 1
ATOM 1008 N N . GLY A 1 125 ? -16.615 28.542 7.674 1 74.07 125 GLY A N 1
ATOM 1009 C CA . GLY A 1 125 ? -15.748 27.375 7.674 1 74.07 125 GLY A CA 1
ATOM 1010 C C . GLY A 1 125 ? -16.28 26.236 8.524 1 74.07 125 GLY A C 1
ATOM 1011 O O . GLY A 1 125 ? -16.685 26.446 9.669 1 74.07 125 GLY A O 1
ATOM 1012 N N . GLU A 1 126 ? -16.262 25.132 8.051 1 78.99 126 GLU A N 1
ATOM 1013 C CA . GLU A 1 126 ? -16.859 23.976 8.714 1 78.99 126 GLU A CA 1
ATOM 1014 C C . GLU A 1 126 ? -15.952 23.446 9.822 1 78.99 126 GLU A C 1
ATOM 1016 O O . GLU A 1 126 ? -14.726 23.477 9.696 1 78.99 126 GLU A O 1
ATOM 1021 N N . GLU A 1 127 ? -16.57 23.154 10.84 1 87.47 127 GLU A N 1
ATOM 1022 C CA . GLU A 1 127 ? -15.894 22.411 11.9 1 87.47 127 GLU A CA 1
ATOM 1023 C C . GLU A 1 127 ? -15.365 21.075 11.385 1 87.47 127 GLU A C 1
ATOM 1025 O O . GLU A 1 127 ? -16.032 20.398 10.601 1 87.47 127 GLU A O 1
ATOM 1030 N N . VAL A 1 128 ? -14.212 20.744 11.769 1 92.18 128 VAL A N 1
ATOM 1031 C CA . VAL A 1 128 ? -13.696 19.391 11.592 1 92.18 128 VAL A CA 1
ATOM 1032 C C . VAL 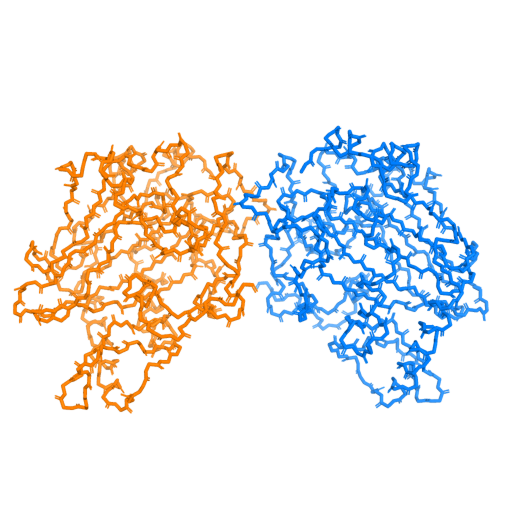A 1 128 ? -13.662 18.67 12.937 1 92.18 128 VAL A C 1
ATOM 1034 O O . VAL A 1 128 ? -12.971 19.102 13.863 1 92.18 128 VAL A O 1
ATOM 1037 N N . LYS A 1 129 ? -14.36 17.657 13.032 1 95.73 129 LYS A N 1
ATOM 1038 C CA . LYS A 1 129 ? -14.57 16.946 14.29 1 95.73 129 LYS A CA 1
ATOM 1039 C C . LYS A 1 129 ? -13.316 16.185 14.708 1 95.73 129 LYS A C 1
ATOM 1041 O O . LYS A 1 129 ? -12.4 15.998 13.904 1 95.73 129 LYS A O 1
ATOM 1046 N N . TRP A 1 130 ? -13.315 15.806 15.947 1 97.54 130 TRP A N 1
ATOM 1047 C CA . TRP A 1 130 ? -12.183 15.075 16.505 1 97.54 130 TRP A CA 1
ATOM 1048 C C . TRP A 1 130 ? -11.913 13.801 15.712 1 97.54 130 TRP A C 1
ATOM 1050 O O . TRP A 1 130 ? -12.811 12.977 15.524 1 97.54 130 TRP A O 1
ATOM 1060 N N . HIS A 1 131 ? -10.656 13.607 15.276 1 97.52 131 HIS A N 1
ATOM 1061 C CA . HIS A 1 131 ? -10.322 12.441 14.467 1 97.52 131 HIS A CA 1
ATOM 1062 C C . HIS A 1 131 ? -8.821 12.171 14.48 1 97.52 131 HIS A C 1
ATOM 1064 O O . HIS A 1 131 ? -8.043 12.996 14.964 1 97.52 131 HIS A O 1
ATOM 1070 N N . TYR A 1 132 ? -8.437 10.979 14.01 1 97.33 132 TYR A N 1
ATOM 1071 C CA . TYR A 1 132 ? -7.068 10.582 13.699 1 97.33 132 TYR A CA 1
ATOM 1072 C C . TYR A 1 132 ? -6.809 10.648 12.199 1 97.33 132 TYR A C 1
ATOM 1074 O O . TYR A 1 132 ? -7.621 10.173 11.401 1 97.33 132 TYR A O 1
ATOM 1082 N N . ASP A 1 133 ? -5.708 11.17 11.876 1 97.18 133 ASP A N 1
ATOM 1083 C CA . ASP A 1 133 ? -5.347 11.182 10.462 1 97.18 133 ASP A CA 1
ATOM 1084 C C . ASP A 1 133 ? -5.046 9.772 9.96 1 97.18 133 ASP A C 1
ATOM 1086 O O . ASP A 1 133 ? -5.448 9.402 8.855 1 97.18 133 ASP A O 1
ATOM 1090 N N . ILE A 1 134 ? -4.362 8.96 10.759 1 96.88 134 ILE A N 1
ATOM 1091 C CA . ILE A 1 134 ? -3.796 7.68 10.347 1 96.88 134 ILE A CA 1
ATOM 1092 C C . ILE A 1 134 ? -4.916 6.737 9.913 1 96.88 134 ILE A C 1
ATOM 1094 O O . ILE A 1 134 ? -4.691 5.82 9.118 1 96.88 134 ILE A O 1
ATOM 1098 N N . SER A 1 135 ? -6.121 6.988 10.379 1 94.23 135 SER A N 1
ATOM 1099 C CA . SER A 1 135 ? -7.241 6.111 10.053 1 94.23 135 SER A CA 1
ATOM 1100 C C . SER A 1 135 ? -7.684 6.296 8.605 1 94.23 135 SER A C 1
ATOM 1102 O O . SER A 1 135 ? -8.403 5.456 8.059 1 94.23 135 SER A O 1
ATOM 1104 N N . PHE A 1 136 ? -7.283 7.365 8.002 1 94.77 136 PHE A N 1
ATOM 1105 C CA . PHE A 1 136 ? -7.645 7.612 6.611 1 94.77 136 PHE A CA 1
ATOM 1106 C C . PHE A 1 136 ? -6.619 6.998 5.666 1 94.77 136 PHE A C 1
ATOM 1108 O O . PHE A 1 136 ? -6.938 6.672 4.521 1 94.77 136 PHE A O 1
ATOM 1115 N N . TRP A 1 137 ? -5.445 6.9 6.122 1 94.33 137 TRP A N 1
ATOM 1116 C CA . TRP A 1 137 ? -4.346 6.408 5.298 1 94.33 137 TRP A CA 1
ATOM 1117 C C . TRP A 1 137 ? -3.327 5.653 6.145 1 94.33 137 TRP A C 1
ATOM 1119 O O . TRP A 1 137 ? -2.193 6.108 6.316 1 94.33 137 TRP A O 1
ATOM 1129 N N . PRO A 1 138 ? -3.641 4.447 6.587 1 95.32 138 PRO A N 1
ATOM 1130 C CA . PRO A 1 138 ? -2.779 3.659 7.47 1 95.32 138 PRO A CA 1
ATOM 1131 C C . PRO A 1 138 ? -1.422 3.345 6.843 1 95.32 138 PRO A C 1
ATOM 1133 O O . PRO A 1 138 ? -1.33 3.146 5.629 1 95.32 138 PRO A O 1
ATOM 1136 N N . HIS A 1 139 ? -0.413 3.261 7.677 1 96.02 139 HIS A N 1
ATOM 1137 C CA . HIS A 1 139 ? 0.968 2.973 7.308 1 96.02 139 HIS A CA 1
ATOM 1138 C C . HIS A 1 139 ? 1.569 1.904 8.215 1 96.02 139 HIS A C 1
ATOM 1140 O O . HIS A 1 139 ? 0.972 1.536 9.228 1 96.02 139 HIS A O 1
ATOM 1146 N N . THR A 1 140 ? 2.73 1.433 7.845 1 94.97 140 THR A N 1
ATOM 1147 C CA . THR A 1 140 ? 3.42 0.384 8.587 1 94.97 140 THR A CA 1
ATOM 1148 C C . THR A 1 140 ? 3.912 0.908 9.933 1 94.97 140 THR A C 1
ATOM 1150 O O . THR A 1 140 ? 4.198 0.126 10.843 1 94.97 140 THR A O 1
ATOM 1153 N N . ASN A 1 141 ? 4.09 2.188 10.038 1 95.69 141 ASN A N 1
ATOM 1154 C CA . ASN A 1 141 ? 4.416 2.81 11.317 1 95.69 141 ASN A CA 1
ATOM 1155 C C . ASN A 1 141 ? 3.784 4.193 11.445 1 95.69 141 ASN A C 1
ATOM 1157 O O . ASN A 1 141 ? 3.05 4.63 10.557 1 95.69 141 ASN A O 1
ATOM 1161 N N . TYR A 1 142 ? 3.973 4.869 12.551 1 97.42 142 TYR A N 1
ATOM 1162 C CA . TYR A 1 142 ? 3.194 6.062 12.862 1 97.42 142 TYR A CA 1
ATOM 1163 C C . TYR A 1 142 ? 4.055 7.316 12.766 1 97.42 142 TYR A C 1
ATOM 1165 O O . TYR A 1 142 ? 3.858 8.271 13.52 1 97.42 142 TYR A O 1
ATOM 1173 N N . SER A 1 143 ? 5.013 7.251 11.837 1 98.22 143 SER A N 1
ATOM 1174 C CA . SER A 1 143 ? 5.868 8.412 11.611 1 98.22 143 SER A CA 1
ATOM 1175 C C . SER A 1 143 ? 5.133 9.497 10.832 1 98.22 143 SER A C 1
ATOM 1177 O O . SER A 1 143 ? 5.537 10.661 10.847 1 98.22 143 SER A O 1
ATOM 1179 N N . PRO A 1 144 ? 4.096 9.162 10.02 1 98.46 144 PRO A N 1
ATOM 1180 C CA . PRO A 1 144 ? 3.411 10.241 9.304 1 98.46 144 PRO A CA 1
ATOM 1181 C C . PRO A 1 144 ? 2.941 11.359 10.231 1 98.46 144 PRO A C 1
ATOM 1183 O O . PRO A 1 144 ? 2.523 11.094 11.361 1 98.46 144 PRO A O 1
ATOM 1186 N N . LEU A 1 145 ? 3.075 12.508 9.735 1 98.87 145 LEU A N 1
ATOM 1187 C CA . LEU A 1 145 ? 2.624 13.686 10.469 1 98.87 145 LEU A CA 1
ATOM 1188 C C . LEU A 1 145 ? 2.124 14.763 9.512 1 98.87 145 LEU A C 1
ATOM 1190 O O . LEU A 1 145 ? 2.432 14.732 8.319 1 98.87 145 LEU A O 1
ATOM 1194 N N . THR A 1 146 ? 1.33 15.598 9.997 1 98.85 146 THR A N 1
ATOM 1195 C CA . THR A 1 146 ? 0.772 16.697 9.217 1 98.85 146 THR A CA 1
ATOM 1196 C C . THR A 1 146 ? 1.359 18.032 9.668 1 98.85 146 THR A C 1
ATOM 1198 O O . THR A 1 146 ? 1.438 18.308 10.867 1 98.85 146 THR A O 1
ATOM 1201 N N . VAL A 1 147 ? 1.781 18.8 8.741 1 98.91 147 VAL A N 1
ATOM 1202 C CA . VAL A 1 147 ? 2.33 20.129 8.992 1 98.91 147 VAL A CA 1
ATOM 1203 C C . VAL A 1 147 ? 1.395 21.191 8.418 1 98.91 147 VAL A C 1
ATOM 1205 O O . VAL A 1 147 ? 1.172 21.241 7.206 1 98.91 147 VAL A O 1
ATOM 1208 N N . GLY A 1 148 ? 0.871 21.999 9.287 1 98.77 148 GLY A N 1
ATOM 1209 C CA . GLY A 1 148 ? 0.112 23.162 8.856 1 98.77 148 GLY A CA 1
ATOM 1210 C C . GLY A 1 148 ? 0.931 24.438 8.842 1 98.77 148 GLY A C 1
ATOM 1211 O O . GLY A 1 148 ? 1.652 24.73 9.798 1 98.77 148 GLY A O 1
ATOM 1212 N N . THR A 1 149 ? 0.873 25.152 7.791 1 98.82 149 THR A N 1
ATOM 1213 C CA . THR A 1 149 ? 1.545 26.441 7.675 1 98.82 149 THR A CA 1
ATOM 1214 C C . THR A 1 149 ? 0.534 27.583 7.704 1 98.82 149 THR A C 1
ATOM 1216 O O . THR A 1 149 ? -0.326 27.68 6.826 1 98.82 149 THR A O 1
ATOM 1219 N N . TYR A 1 150 ? 0.668 28.424 8.646 1 98.38 150 TYR A N 1
ATOM 1220 C CA . TYR A 1 150 ? -0.148 29.633 8.673 1 98.38 150 TYR A CA 1
ATOM 1221 C C . TYR A 1 150 ? 0.372 30.664 7.678 1 98.38 150 TYR A C 1
ATOM 1223 O O . TYR A 1 150 ? 1.445 31.24 7.876 1 98.38 150 TYR A O 1
ATOM 1231 N N . LEU A 1 151 ? -0.391 30.939 6.726 1 98.26 151 LEU A N 1
ATOM 1232 C CA . LEU A 1 151 ? 0.001 31.946 5.746 1 98.26 151 LEU A CA 1
ATOM 1233 C C . LEU A 1 151 ? -0.223 33.352 6.292 1 98.26 151 LEU A C 1
ATOM 1235 O O . LEU A 1 151 ? 0.408 34.308 5.835 1 98.26 151 LEU A O 1
ATOM 1239 N N . TYR A 1 152 ? -1.123 33.468 7.195 1 97.33 152 TYR A N 1
ATOM 1240 C CA . TYR A 1 152 ? -1.454 34.675 7.944 1 97.33 152 TYR A CA 1
ATOM 1241 C C . TYR A 1 152 ? -1.504 34.392 9.44 1 97.33 152 TYR A C 1
ATOM 1243 O O . TYR A 1 152 ? -1.453 33.234 9.861 1 97.33 152 TYR A O 1
ATOM 1251 N N . ASP A 1 153 ? -1.605 35.502 10.15 1 97.27 153 ASP A N 1
ATOM 1252 C CA . ASP A 1 153 ? -1.804 35.32 11.584 1 97.27 153 ASP A CA 1
ATOM 1253 C C . ASP A 1 153 ? -3.08 34.528 11.865 1 97.27 153 ASP A C 1
ATOM 1255 O O . ASP A 1 153 ? -4.098 34.723 11.198 1 97.27 153 ASP A O 1
ATOM 1259 N N . CYS A 1 154 ? -3.002 33.605 12.807 1 96.85 154 CYS A N 1
ATOM 1260 C CA . CYS A 1 154 ? -4.158 32.829 13.239 1 96.85 154 CYS A CA 1
ATOM 1261 C C . CYS A 1 154 ? -4.387 32.98 14.739 1 96.85 154 CYS A C 1
ATOM 1263 O O . CYS A 1 154 ? -3.614 32.458 15.544 1 96.85 154 CYS A O 1
ATOM 1265 N N . GLY A 1 155 ? -5.406 33.693 15.04 1 95.58 155 GLY A N 1
ATOM 1266 C CA . GLY A 1 155 ? -5.776 33.859 16.437 1 95.58 155 GLY A CA 1
ATOM 1267 C C . GLY A 1 155 ? -6.779 32.826 16.915 1 95.58 155 GLY A C 1
ATOM 1268 O O . GLY A 1 155 ? -7.2 31.96 16.146 1 95.58 155 GLY A O 1
ATOM 1269 N N . MET A 1 156 ? -7.167 32.975 18.148 1 94.88 156 MET A N 1
ATOM 1270 C CA . MET A 1 156 ? -8.051 32.007 18.791 1 94.88 156 MET A CA 1
ATOM 1271 C C . MET A 1 156 ? -9.433 32.021 18.147 1 94.88 156 MET A C 1
ATOM 1273 O O . MET A 1 156 ? -10.105 30.99 18.086 1 94.88 156 MET A O 1
ATOM 1277 N N . ASP A 1 157 ? -9.828 33.109 17.651 1 93.72 157 ASP A N 1
ATOM 1278 C CA . ASP A 1 157 ? -11.181 33.223 17.115 1 93.72 157 ASP A CA 1
ATOM 1279 C C . ASP A 1 157 ? -11.24 32.746 15.666 1 93.72 157 ASP A C 1
ATOM 1281 O O . ASP A 1 157 ? -12.32 32.66 15.078 1 93.72 157 ASP A O 1
ATOM 1285 N N . GLN A 1 158 ? -10.124 32.376 15.071 1 94.41 158 GLN A N 1
ATOM 1286 C CA . GLN A 1 158 ? -10.075 32.003 13.662 1 94.41 158 GLN A CA 1
ATOM 1287 C C . GLN A 1 158 ? -10.127 30.487 13.491 1 94.41 158 GLN A C 1
ATOM 1289 O O . GLN A 1 158 ? -9.859 29.97 12.405 1 94.41 158 GLN A O 1
ATOM 1294 N N . GLY A 1 159 ? -10.39 29.763 14.609 1 93.38 159 GLY A N 1
ATOM 1295 C CA . GLY A 1 159 ? -10.523 28.316 14.556 1 93.38 159 GLY A CA 1
ATOM 1296 C C . GLY A 1 159 ? -9.197 27.6 14.38 1 93.38 159 GLY A C 1
ATOM 1297 O O . GLY A 1 159 ? -9.046 26.776 13.476 1 93.38 159 GLY A O 1
ATOM 1298 N N . PRO A 1 160 ? -8.219 27.949 15.203 1 96.52 160 PRO A N 1
ATOM 1299 C CA . PRO A 1 160 ? -6.937 27.244 15.117 1 96.52 160 PRO A CA 1
ATOM 1300 C C . PRO A 1 160 ? -7.064 25.751 15.412 1 96.52 160 PRO A C 1
ATOM 1302 O O . PRO A 1 160 ? -8.063 25.315 15.989 1 96.52 160 PRO A O 1
ATOM 1305 N N . LEU A 1 161 ? -6.108 24.981 14.983 1 97.44 161 LEU A N 1
ATOM 1306 C CA . LEU A 1 161 ? -6.05 23.555 15.282 1 97.44 161 LEU A CA 1
ATOM 1307 C C . LEU A 1 161 ? -6.041 23.315 16.788 1 97.44 161 LEU A C 1
ATOM 1309 O O . LEU A 1 161 ? -5.338 24.009 17.527 1 97.44 161 LEU A O 1
ATOM 1313 N N . ALA A 1 162 ? -6.831 22.438 17.183 1 98.23 162 ALA A N 1
ATOM 1314 C CA . ALA A 1 162 ? -6.78 21.93 18.551 1 98.23 162 ALA A CA 1
ATOM 1315 C C . ALA A 1 162 ? -6.297 20.483 18.582 1 98.23 162 ALA A C 1
ATOM 1317 O O . ALA A 1 162 ? -6.678 19.677 17.731 1 98.23 162 ALA A O 1
ATOM 1318 N N . VAL A 1 163 ? -5.477 20.16 19.568 1 98.78 163 VAL A N 1
ATOM 1319 C CA . VAL A 1 163 ? -4.994 18.794 19.74 1 98.78 163 VAL A CA 1
ATOM 1320 C C . VAL A 1 163 ? -5.237 18.337 21.177 1 98.78 163 VAL A C 1
ATOM 1322 O O . VAL A 1 163 ? -5.345 19.162 22.087 1 98.78 163 VAL A O 1
ATOM 1325 N N . LEU A 1 164 ? -5.404 17.122 21.375 1 98.75 164 LEU A N 1
ATOM 1326 C CA . LEU A 1 164 ? -5.388 16.534 22.71 1 98.75 164 LEU A CA 1
ATOM 1327 C C . LEU A 1 164 ? -4.012 15.965 23.037 1 98.75 164 LEU A C 1
ATOM 1329 O O . LEU A 1 164 ? -3.615 14.934 22.488 1 98.75 164 LEU A O 1
ATOM 1333 N N . PRO A 1 165 ? -3.295 16.656 23.918 1 98.7 165 PRO A N 1
ATOM 1334 C CA . PRO A 1 165 ? -1.93 16.214 24.213 1 98.7 165 PRO A CA 1
ATOM 1335 C C . PRO A 1 165 ? -1.86 14.744 24.618 1 98.7 165 PRO A C 1
ATOM 1337 O O . PRO A 1 165 ? -2.733 14.256 25.341 1 98.7 165 PRO A O 1
ATOM 1340 N N . ARG A 1 166 ? -0.863 14 24.068 1 98.48 166 ARG A N 1
ATOM 1341 C CA . ARG A 1 166 ? -0.512 12.629 24.421 1 98.48 166 ARG A CA 1
ATOM 1342 C C . ARG A 1 166 ? -1.544 11.643 23.884 1 98.48 166 ARG A C 1
ATOM 1344 O O . ARG A 1 166 ? -1.463 10.443 24.152 1 98.48 166 ARG A O 1
ATOM 1351 N N . SER A 1 167 ? -2.469 12.167 23.126 1 98.42 167 SER A N 1
ATOM 1352 C CA . SER A 1 167 ? -3.503 11.272 22.618 1 98.42 167 SER A CA 1
ATOM 1353 C C . SER A 1 167 ? -2.932 10.285 21.606 1 98.42 167 SER A C 1
ATOM 1355 O O . SER A 1 167 ? -3.548 9.257 21.317 1 98.42 167 SER A O 1
ATOM 1357 N N . HIS A 1 168 ? -1.769 10.523 21.059 1 97.84 168 HIS A N 1
ATOM 1358 C CA . HIS A 1 168 ? -1.125 9.599 20.132 1 97.84 168 HIS A CA 1
ATOM 1359 C C . HIS A 1 168 ? -0.699 8.317 20.838 1 97.84 168 HIS A C 1
ATOM 1361 O O . HIS A 1 168 ? -0.346 7.332 20.186 1 97.84 168 HIS A O 1
ATOM 1367 N N . LEU A 1 169 ? -0.776 8.3 22.209 1 96.89 169 LEU A N 1
ATOM 1368 C CA . LEU A 1 169 ? -0.354 7.149 23.001 1 96.89 169 LEU A CA 1
ATOM 1369 C C . LEU A 1 169 ? -1.548 6.276 23.37 1 96.89 169 LEU A C 1
ATOM 1371 O O . LEU A 1 169 ? -1.379 5.189 23.927 1 96.89 169 LEU A O 1
ATOM 1375 N N . ILE A 1 170 ? -2.755 6.805 23.091 1 96.13 170 ILE A N 1
ATOM 1376 C CA . ILE A 1 170 ? -3.939 6.008 23.393 1 96.13 170 ILE A CA 1
ATOM 1377 C C . ILE A 1 170 ? -3.896 4.701 22.603 1 96.13 170 ILE A C 1
ATOM 1379 O O . ILE A 1 170 ? -3.753 4.713 21.378 1 96.13 170 ILE A O 1
ATOM 1383 N N . ASP A 1 171 ? -4.08 3.554 23.274 1 93.72 171 ASP A N 1
ATOM 1384 C CA . ASP A 1 171 ? -4.049 2.224 22.674 1 93.72 171 ASP A CA 1
ATOM 1385 C C . ASP A 1 171 ? -5.003 1.274 23.394 1 93.72 171 ASP A C 1
ATOM 1387 O O . ASP A 1 171 ? -4.903 1.089 24.609 1 93.72 171 ASP A O 1
ATOM 1391 N N . PRO A 1 172 ? -5.958 0.741 22.667 1 92.35 172 PRO A N 1
ATOM 1392 C CA . PRO A 1 172 ? -6.186 0.891 21.228 1 92.35 172 PRO A CA 1
ATOM 1393 C C . PRO A 1 172 ? -6.746 2.264 20.859 1 92.35 172 PRO A C 1
ATOM 1395 O O . PRO A 1 172 ? -7.411 2.904 21.677 1 92.35 172 PRO A O 1
ATOM 1398 N N . MET A 1 173 ? -6.456 2.647 19.641 1 95.09 173 MET A N 1
ATOM 1399 C CA . MET A 1 173 ? -7.03 3.884 19.121 1 95.09 173 MET A CA 1
ATOM 1400 C C . MET A 1 173 ? -8.553 3.816 19.113 1 95.09 173 MET A C 1
ATOM 1402 O O . MET A 1 173 ? -9.13 2.749 18.897 1 95.09 173 MET A O 1
ATOM 1406 N N . LEU A 1 174 ? -9.133 4.905 19.243 1 95.44 174 LEU A N 1
ATOM 1407 C CA . LEU A 1 174 ? -10.587 4.987 19.147 1 95.44 174 LEU A CA 1
ATOM 1408 C C . LEU A 1 174 ? -11.043 4.871 17.696 1 95.44 174 LEU A C 1
ATOM 1410 O O . LEU A 1 174 ? -10.357 5.342 16.786 1 95.44 174 LEU A O 1
ATOM 1414 N N . SER A 1 175 ? -12.198 4.3 17.551 1 95.03 175 SER A N 1
ATOM 1415 C CA . SER A 1 175 ? -12.696 3.981 16.217 1 95.03 175 SER A CA 1
ATOM 1416 C C . SER A 1 175 ? -13.322 5.203 15.553 1 95.03 175 SER A C 1
ATOM 1418 O O . SER A 1 175 ? -13.947 6.028 16.223 1 95.03 175 SER A O 1
ATOM 1420 N N . GLN A 1 176 ? -13.215 5.285 14.3 1 94.97 176 GLN A N 1
ATOM 1421 C CA . GLN A 1 176 ? -13.905 6.302 13.514 1 94.97 176 GLN A CA 1
ATOM 1422 C C . GLN A 1 176 ? -15.051 5.693 12.711 1 94.97 176 GLN A C 1
ATOM 1424 O O . GLN A 1 176 ? -15.532 6.297 11.75 1 94.97 176 GLN A O 1
ATOM 1429 N N . TYR A 1 177 ? -15.332 4.41 13.036 1 93.3 177 TYR A N 1
ATOM 1430 C CA . TYR A 1 177 ? -16.571 3.742 12.653 1 93.3 177 TYR A CA 1
ATOM 1431 C C . TYR A 1 177 ? -17.628 3.887 13.741 1 93.3 177 TYR A C 1
ATOM 1433 O O . TYR A 1 177 ? -17.314 3.83 14.932 1 93.3 177 TYR A O 1
ATOM 1441 N N . ASP A 1 178 ? -18.805 4.004 13.35 1 91.84 178 ASP A N 1
ATOM 1442 C CA . ASP A 1 178 ? -19.866 4.062 14.351 1 91.84 178 ASP A CA 1
ATOM 1443 C C . ASP A 1 178 ? -20.297 2.66 14.776 1 91.84 178 ASP A C 1
ATOM 1445 O O . ASP A 1 178 ? -19.667 1.67 14.398 1 91.84 178 ASP A O 1
ATOM 1449 N N . ALA A 1 179 ? -21.29 2.609 15.596 1 89.57 179 ALA A N 1
ATOM 1450 C CA . ALA A 1 179 ? -21.742 1.353 16.19 1 89.57 179 ALA A CA 1
ATOM 1451 C C . ALA A 1 179 ? -22.285 0.406 15.124 1 89.57 179 ALA A C 1
ATOM 1453 O O . ALA A 1 179 ? -22.279 -0.814 15.307 1 89.57 179 ALA A O 1
ATOM 1454 N N . ASP A 1 180 ? -22.741 0.944 13.98 1 90.88 180 ASP A N 1
ATOM 1455 C CA . ASP A 1 180 ? -23.31 0.144 12.899 1 90.88 180 ASP A CA 1
ATOM 1456 C C . ASP A 1 180 ? -22.236 -0.261 11.892 1 90.88 180 ASP A C 1
ATOM 1458 O O . ASP A 1 180 ? -22.541 -0.863 10.86 1 90.88 180 ASP A O 1
ATOM 1462 N N . GLY A 1 181 ? -21.056 0.185 12.176 1 88.67 181 GLY A N 1
ATOM 1463 C CA . GLY A 1 181 ? -19.964 -0.187 11.29 1 88.67 181 GLY A CA 1
ATOM 1464 C C . GLY A 1 181 ? -19.791 0.766 10.123 1 88.67 181 GLY A C 1
ATOM 1465 O O . GLY A 1 181 ? -19.081 0.459 9.164 1 88.67 181 GLY A O 1
ATOM 1466 N N . GLN A 1 182 ? -20.418 1.831 10.207 1 90.37 182 GLN A N 1
ATOM 1467 C CA . GLN A 1 182 ? -20.286 2.833 9.154 1 90.37 182 GLN A CA 1
ATOM 1468 C C . GLN A 1 182 ? -19.131 3.787 9.444 1 90.37 182 GLN A C 1
ATOM 1470 O O . GLN A 1 182 ? -18.967 4.245 10.577 1 90.37 182 GLN A O 1
ATOM 1475 N N . TRP A 1 183 ? -18.387 4.029 8.413 1 92.22 183 TRP A N 1
ATOM 1476 C CA . TRP A 1 183 ? -17.282 4.975 8.538 1 92.22 183 TRP A CA 1
ATOM 1477 C C . TRP A 1 183 ? -17.8 6.402 8.679 1 92.22 183 TRP A C 1
ATOM 1479 O O . TRP A 1 183 ? -18.568 6.876 7.838 1 92.22 183 TRP A O 1
ATOM 1489 N N . THR A 1 184 ? -17.356 7.165 9.648 1 92.34 184 THR A N 1
ATOM 1490 C CA . THR A 1 184 ? -17.81 8.533 9.877 1 92.34 184 THR A CA 1
ATOM 1491 C C . THR A 1 184 ? -16.66 9.521 9.704 1 92.34 184 THR A C 1
ATOM 1493 O O . THR A 1 184 ? -16.886 10.721 9.536 1 92.34 184 THR A O 1
ATOM 1496 N N . GLY A 1 185 ? -15.451 8.97 9.859 1 93.31 185 GLY A N 1
ATOM 1497 C CA . GLY A 1 185 ? -14.277 9.816 9.711 1 93.31 185 GLY A CA 1
ATOM 1498 C C . GLY A 1 185 ? -14.014 10.688 10.924 1 93.31 185 GLY A C 1
ATOM 1499 O O . GLY A 1 185 ? -13.253 11.655 10.847 1 93.31 185 GLY A O 1
ATOM 1500 N N . CYS A 1 186 ? -14.707 10.465 12.039 1 96.01 186 CYS A N 1
ATOM 1501 C CA . CYS A 1 186 ? -14.532 11.181 13.298 1 96.01 186 CYS A CA 1
ATOM 1502 C C . CYS A 1 186 ? -14.94 10.312 14.481 1 96.01 186 CYS A C 1
ATOM 1504 O O . CYS A 1 186 ? -15.505 9.232 14.298 1 96.01 186 CYS A O 1
ATOM 1506 N N . LEU A 1 187 ? -14.595 10.703 15.639 1 96.21 187 LEU A N 1
ATOM 1507 C CA . LEU A 1 187 ? -14.989 9.989 16.848 1 96.21 187 LEU A CA 1
ATOM 1508 C C . LEU A 1 187 ? -16.483 10.147 17.11 1 96.21 187 LEU A C 1
ATOM 1510 O O . LEU A 1 187 ? -17.056 11.204 16.841 1 96.21 187 LEU A O 1
ATOM 1514 N N . SER A 1 188 ? -17.024 9.16 17.716 1 94.68 188 SER A N 1
ATOM 1515 C CA . SER A 1 188 ? -18.41 9.251 18.164 1 94.68 188 SER A CA 1
ATOM 1516 C C . SER A 1 188 ? -18.541 10.171 19.373 1 94.68 188 SER A C 1
ATOM 1518 O O . SER A 1 188 ? -17.56 10.429 20.073 1 94.68 188 SER A O 1
ATOM 1520 N N . GLU A 1 189 ? -19.729 10.579 19.57 1 93.58 189 GLU A N 1
ATOM 1521 C CA . GLU A 1 189 ? -19.997 11.38 20.762 1 93.58 189 GLU A CA 1
ATOM 1522 C C . GLU A 1 189 ? -19.662 10.606 22.033 1 93.58 189 GLU A C 1
ATOM 1524 O O . GLU A 1 189 ? -19.156 11.179 23 1 93.58 189 GLU A O 1
ATOM 1529 N N . ALA A 1 190 ? -19.955 9.364 21.996 1 94.43 190 ALA A N 1
ATOM 1530 C CA . ALA A 1 190 ? -19.679 8.508 23.146 1 94.43 190 ALA A CA 1
ATOM 1531 C C . ALA A 1 190 ? -18.181 8.431 23.427 1 94.43 190 ALA A C 1
ATOM 1533 O O . ALA A 1 190 ? -17.755 8.503 24.582 1 94.43 190 ALA A O 1
ATOM 1534 N N . ASP A 1 191 ? -17.404 8.305 22.426 1 94.91 191 ASP A N 1
ATOM 1535 C CA . ASP A 1 191 ? -15.955 8.247 22.592 1 94.91 191 ASP A CA 1
ATOM 1536 C C . ASP A 1 191 ? -15.401 9.592 23.058 1 94.91 191 ASP A C 1
ATOM 1538 O O . ASP A 1 191 ? -14.519 9.642 23.917 1 94.91 191 ASP A O 1
ATOM 1542 N N . CYS A 1 192 ? -15.928 10.649 22.548 1 95.31 192 CYS A N 1
ATOM 1543 C CA . CYS A 1 192 ? -15.502 11.981 22.963 1 95.31 192 CYS A CA 1
ATOM 1544 C C . CYS A 1 192 ? -15.795 12.21 24.441 1 95.31 192 CYS A C 1
ATOM 1546 O O . CYS A 1 192 ? -15 12.836 25.146 1 95.31 192 CYS A O 1
ATOM 1548 N N . ALA A 1 193 ? -16.857 11.697 24.86 1 94.97 193 ALA A N 1
ATOM 1549 C CA . ALA A 1 193 ? -17.269 11.882 26.249 1 94.97 193 ALA A CA 1
ATOM 1550 C C . ALA A 1 193 ? -16.311 11.174 27.204 1 94.97 193 ALA A C 1
ATOM 1552 O O . ALA A 1 193 ? -16.228 11.525 28.383 1 94.97 193 ALA A O 1
ATOM 1553 N N . ARG A 1 194 ? -15.624 10.231 26.694 1 94.6 194 ARG A N 1
ATOM 1554 C CA . ARG A 1 194 ? -14.693 9.464 27.515 1 94.6 194 ARG A CA 1
ATOM 1555 C C . ARG A 1 194 ? -13.347 10.173 27.624 1 94.6 194 ARG A C 1
ATOM 1557 O O . ARG A 1 194 ? -12.492 9.774 28.418 1 94.6 194 ARG A O 1
ATOM 1564 N N . LEU A 1 195 ? -13.188 11.139 26.84 1 96.75 195 LEU A N 1
ATOM 1565 C CA . LEU A 1 195 ? -11.93 11.877 26.812 1 96.75 195 LEU A CA 1
ATOM 1566 C C . LEU A 1 195 ? -12.034 13.161 27.628 1 96.75 195 LEU A C 1
ATOM 1568 O O . LEU A 1 195 ? -13.124 13.718 27.779 1 96.75 195 LEU A O 1
ATOM 1572 N N . ASP A 1 196 ? -10.993 13.581 28.198 1 96.17 196 ASP A N 1
ATOM 1573 C CA . ASP A 1 196 ? -10.954 14.896 28.831 1 96.17 196 ASP A CA 1
ATOM 1574 C C . ASP A 1 196 ? -10.608 15.983 27.817 1 96.17 196 ASP A C 1
ATOM 1576 O O . ASP A 1 196 ? -9.491 16.505 27.815 1 96.17 196 ASP A O 1
ATOM 1580 N N . LEU A 1 197 ? -11.528 16.414 27.069 1 96.23 197 LEU A N 1
ATOM 1581 C CA . LEU A 1 197 ? -11.312 17.34 25.963 1 96.23 197 LEU A CA 1
ATOM 1582 C C . LEU A 1 197 ? -11.005 18.742 26.479 1 96.23 197 LEU A C 1
ATOM 1584 O O . LEU A 1 197 ? -10.557 19.603 25.72 1 96.23 197 LEU A O 1
ATOM 1588 N N . LYS A 1 198 ? -11.197 19.001 27.739 1 95.64 198 LYS A N 1
ATOM 1589 C CA . LYS A 1 198 ? -10.827 20.282 28.334 1 95.64 198 LYS A CA 1
ATOM 1590 C C . LYS A 1 198 ? -9.314 20.483 28.311 1 95.64 198 LYS A C 1
ATOM 1592 O O . LYS A 1 198 ? -8.831 21.61 28.432 1 95.64 198 LYS A O 1
ATOM 1597 N N . GLN A 1 199 ? -8.627 19.384 28.154 1 97.3 199 GLN A N 1
ATOM 1598 C CA . GLN A 1 199 ? -7.169 19.439 28.121 1 97.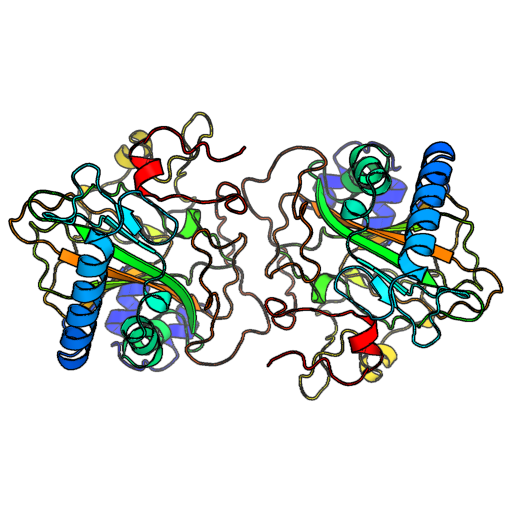3 199 GLN A CA 1
ATOM 1599 C C . GLN A 1 199 ? -6.663 19.754 26.716 1 97.3 199 GLN A C 1
ATOM 1601 O O . GLN A 1 199 ? -5.454 19.86 26.496 1 97.3 199 GLN A O 1
ATOM 1606 N N . ALA A 1 200 ? -7.594 19.939 25.827 1 97.98 200 ALA A N 1
ATOM 1607 C CA . ALA A 1 200 ? -7.19 20.256 24.459 1 97.98 200 ALA A CA 1
ATOM 1608 C C . ALA A 1 200 ? -6.381 21.549 24.411 1 97.98 200 ALA A C 1
ATOM 1610 O O . ALA A 1 200 ? -6.682 22.504 25.131 1 97.98 200 ALA A O 1
ATOM 1611 N N . VAL A 1 201 ? -5.415 21.553 23.623 1 98.42 201 VAL A N 1
ATOM 1612 C CA . VAL A 1 201 ? -4.566 22.722 23.416 1 98.42 201 VAL A CA 1
ATOM 1613 C C . VAL A 1 201 ? -4.777 23.27 22.006 1 98.42 201 VAL A C 1
ATOM 1615 O O . VAL A 1 201 ? -4.718 22.523 21.027 1 98.42 201 VAL A O 1
ATOM 1618 N N . PHE A 1 202 ? -5.045 24.53 21.965 1 98.03 202 PHE A N 1
ATOM 1619 C CA . PHE A 1 202 ? -5.159 25.201 20.675 1 98.03 202 PHE A CA 1
ATOM 1620 C C . PHE A 1 202 ? -3.807 25.739 20.224 1 98.03 202 PHE A C 1
ATOM 1622 O O . PHE A 1 202 ? -2.963 26.087 21.053 1 98.03 202 PHE A O 1
ATOM 1629 N N . LEU A 1 203 ? -3.568 25.798 18.914 1 98.48 203 LEU A N 1
ATOM 1630 C CA . LEU A 1 203 ? -2.266 26.169 18.37 1 98.48 203 LEU A CA 1
ATOM 1631 C C . LEU A 1 203 ? -2.378 27.412 17.493 1 98.48 203 LEU A C 1
ATOM 1633 O O . LEU A 1 203 ? -2.088 27.359 16.295 1 98.48 203 LEU A O 1
ATOM 1637 N N . PRO A 1 204 ? -2.748 28.522 18.043 1 97.86 204 PRO A N 1
ATOM 1638 C CA . PRO A 1 204 ? -2.66 29.774 17.288 1 97.86 204 PRO A CA 1
ATOM 1639 C C . PRO A 1 204 ? -1.221 30.247 17.096 1 97.86 204 PRO A C 1
ATOM 1641 O O . PRO A 1 204 ? -0.313 29.77 17.782 1 97.86 204 PRO A O 1
ATOM 1644 N N . GLY A 1 205 ? -1.021 31.148 16.141 1 97.44 205 GLY A N 1
ATOM 1645 C CA . GLY A 1 205 ? 0.318 31.683 15.956 1 97.44 205 GLY A CA 1
ATOM 1646 C C . GLY A 1 205 ? 0.407 32.69 14.825 1 97.44 205 GLY A C 1
ATOM 1647 O O . GLY A 1 205 ? -0.526 32.823 14.031 1 97.44 205 GLY A O 1
ATOM 1648 N N . PRO A 1 206 ? 1.479 33.408 14.813 1 97.84 206 PRO A N 1
ATOM 1649 C CA . PRO A 1 206 ? 1.698 34.364 13.726 1 97.84 206 PRO A CA 1
ATOM 1650 C C . PRO A 1 206 ? 1.964 33.683 12.385 1 97.84 206 PRO A C 1
ATOM 1652 O O . PRO A 1 206 ? 2.279 32.491 12.347 1 97.84 206 PRO A O 1
ATOM 1655 N N . ALA A 1 207 ? 1.864 34.478 11.358 1 98.08 207 ALA A N 1
ATOM 1656 C CA . ALA A 1 207 ? 2.18 33.994 10.017 1 98.08 207 ALA A CA 1
ATOM 1657 C C . ALA A 1 207 ? 3.564 33.353 9.976 1 98.08 207 ALA A C 1
ATOM 1659 O O . ALA A 1 207 ? 4.506 33.855 10.594 1 98.08 207 ALA A O 1
ATOM 1660 N N . GLY A 1 208 ? 3.621 32.245 9.256 1 98.46 208 GLY A N 1
ATOM 1661 C CA . GLY A 1 208 ? 4.884 31.534 9.142 1 98.46 208 GLY A CA 1
ATOM 1662 C C . GLY A 1 208 ? 5.067 30.468 10.207 1 98.46 208 GLY A C 1
ATOM 1663 O O . GLY A 1 208 ? 6.064 29.744 10.202 1 98.46 208 GLY A O 1
ATOM 1664 N N . SER A 1 209 ? 4.125 30.395 11.114 1 98.59 209 SER A N 1
ATOM 1665 C CA . SER A 1 209 ? 4.158 29.336 12.117 1 98.59 209 SER A CA 1
ATOM 1666 C C . SER A 1 209 ? 3.752 27.994 11.517 1 98.59 209 SER A C 1
ATOM 1668 O O . SER A 1 209 ? 2.96 27.944 10.573 1 98.59 209 SER A O 1
ATOM 1670 N N . LEU A 1 210 ? 4.35 26.936 12.078 1 98.85 210 LEU A N 1
ATOM 1671 C CA . LEU A 1 210 ? 4.009 25.568 11.702 1 98.85 210 LEU A CA 1
ATOM 1672 C C . LEU A 1 210 ? 3.319 24.844 12.853 1 98.85 210 LEU A C 1
ATOM 1674 O O . LEU A 1 210 ? 3.82 24.84 13.98 1 98.85 210 LEU A O 1
ATOM 1678 N N . THR A 1 211 ? 2.132 24.344 12.588 1 98.87 211 THR A N 1
ATOM 1679 C CA . THR A 1 211 ? 1.549 23.333 13.464 1 98.87 211 THR A CA 1
ATOM 1680 C C . THR A 1 211 ? 1.911 21.93 12.986 1 98.87 211 THR A C 1
ATOM 1682 O O . THR A 1 211 ? 1.801 21.626 11.797 1 98.87 211 THR A O 1
ATOM 1685 N N . ILE A 1 212 ? 2.425 21.095 13.871 1 98.94 212 ILE A N 1
ATOM 1686 C CA . ILE A 1 212 ? 2.813 19.729 13.539 1 98.94 212 ILE A CA 1
ATOM 1687 C C . ILE A 1 212 ? 2.12 18.751 14.485 1 98.94 212 ILE A C 1
ATOM 1689 O O . ILE A 1 212 ? 2.131 18.942 15.703 1 98.94 212 ILE A O 1
ATOM 1693 N N . HIS A 1 213 ? 1.475 17.782 13.924 1 98.94 213 HIS A N 1
ATOM 1694 C CA . HIS A 1 213 ? 0.905 16.77 14.806 1 98.94 213 HIS A CA 1
ATOM 1695 C C . HIS A 1 213 ? 1.081 15.371 14.226 1 98.94 213 HIS A C 1
ATOM 1697 O O . HIS A 1 213 ? 1.039 15.19 13.007 1 98.94 213 HIS A O 1
ATOM 1703 N N . ASN A 1 214 ? 1.308 14.42 15.068 1 98.86 214 ASN A N 1
ATOM 1704 C CA . ASN A 1 214 ? 1.427 13.005 14.733 1 98.86 214 ASN A CA 1
ATOM 1705 C C . ASN A 1 214 ? 0.121 12.451 14.171 1 98.86 214 ASN A C 1
ATOM 1707 O O . ASN A 1 214 ? -0.963 12.846 14.602 1 98.86 214 ASN A O 1
ATOM 1711 N N . CYS A 1 215 ? 0.207 11.525 13.35 1 98.55 215 CYS A N 1
ATOM 1712 C CA . CYS A 1 215 ? -0.949 10.968 12.657 1 98.55 215 CYS A CA 1
ATOM 1713 C C . CYS A 1 215 ? -1.905 10.303 13.64 1 98.55 215 CYS A C 1
ATOM 1715 O O . CYS A 1 215 ? -3.07 10.066 13.316 1 98.55 215 CYS A O 1
ATOM 1717 N N . ARG A 1 216 ? -1.447 10.009 14.871 1 98.4 216 ARG A N 1
ATOM 1718 C CA . ARG A 1 216 ? -2.284 9.382 15.888 1 98.4 216 ARG A CA 1
ATOM 1719 C C . ARG A 1 216 ? -2.774 10.408 16.904 1 98.4 216 ARG A C 1
ATOM 1721 O O . ARG A 1 216 ? -3.423 10.053 17.89 1 98.4 216 ARG A O 1
ATOM 1728 N N . THR A 1 217 ? -2.401 11.618 16.7 1 98.74 217 THR A N 1
ATOM 1729 C CA . THR A 1 217 ? -2.866 12.648 17.622 1 98.74 217 THR A CA 1
ATOM 1730 C C . THR A 1 217 ? -4.297 13.063 17.292 1 98.74 217 THR A C 1
ATOM 1732 O O . THR A 1 217 ? -4.59 13.455 16.16 1 98.74 217 THR A O 1
ATOM 1735 N N . LEU A 1 218 ? -5.154 12.989 18.28 1 98.68 218 LEU A N 1
ATOM 1736 C CA . LEU A 1 218 ? -6.51 13.503 18.116 1 98.68 218 LEU A CA 1
ATOM 1737 C C . LEU A 1 218 ? -6.497 15.015 17.917 1 98.68 218 LEU A C 1
ATOM 1739 O O . LEU A 1 218 ? -5.851 15.74 18.676 1 98.68 218 LEU A O 1
ATOM 1743 N N . HIS A 1 219 ? -7.172 15.418 16.925 1 98.58 219 HIS A N 1
ATOM 1744 C CA . HIS A 1 219 ? -7.204 16.849 16.644 1 98.58 219 HIS A CA 1
ATOM 1745 C C . HIS A 1 219 ? -8.55 17.267 16.062 1 98.58 219 HIS A C 1
ATOM 1747 O O . HIS A 1 219 ? -9.33 16.42 15.621 1 98.58 219 HIS A O 1
ATOM 1753 N N . TYR A 1 220 ? -8.718 18.482 16.165 1 95.49 220 TYR A N 1
ATOM 1754 C CA . TYR A 1 220 ? -9.997 19.152 15.965 1 95.49 220 TYR A CA 1
ATOM 1755 C C . TYR A 1 220 ? -9.794 20.6 15.534 1 95.49 220 TYR A C 1
ATOM 1757 O O . TYR A 1 220 ? -8.757 21.2 15.826 1 95.49 220 TYR A O 1
ATOM 1765 N N . SER A 1 221 ? -10.716 21.091 14.703 1 94.21 221 SER A N 1
ATOM 1766 C CA . SER A 1 221 ? -10.715 22.536 14.498 1 94.21 221 SER A CA 1
ATOM 1767 C C . SER A 1 221 ? -12.136 23.089 14.46 1 94.21 221 SER A C 1
ATOM 1769 O O . SER A 1 221 ? -13.005 22.537 13.782 1 94.21 221 SER A O 1
ATOM 1771 N N . ALA A 1 222 ? -12.354 24.174 15.139 1 91.75 222 ALA A N 1
ATOM 1772 C CA . ALA A 1 222 ? -13.66 24.825 15.217 1 91.75 222 ALA A CA 1
ATOM 1773 C C . ALA A 1 222 ? -13.91 25.701 13.994 1 91.75 222 ALA A C 1
ATOM 1775 O O . ALA A 1 222 ? -13.02 25.883 13.16 1 91.75 222 ALA A O 1
ATOM 1776 N N . ARG A 1 223 ? -15.085 26.175 13.934 1 91.17 223 ARG A N 1
ATOM 1777 C CA . ARG A 1 223 ? -15.421 27.157 12.908 1 91.17 223 ARG A CA 1
ATOM 1778 C C . ARG A 1 223 ? -14.67 28.464 13.134 1 91.17 223 ARG A C 1
ATOM 1780 O O . ARG A 1 223 ? -14.262 28.765 14.258 1 91.17 223 ARG A O 1
ATOM 1787 N N . ASN A 1 224 ? -14.481 29.16 12.036 1 91.8 224 ASN A N 1
ATOM 1788 C CA . ASN A 1 224 ? -13.92 30.505 12.115 1 91.8 224 ASN A CA 1
ATOM 1789 C C . ASN A 1 224 ? -14.979 31.531 12.51 1 91.8 224 ASN A C 1
ATOM 1791 O O . ASN A 1 224 ? -15.934 31.761 11.767 1 91.8 224 ASN A O 1
ATOM 1795 N N . GLN A 1 225 ? -14.795 32.142 13.608 1 91.65 225 GLN A N 1
ATOM 1796 C CA . GLN A 1 225 ? -15.762 33.117 14.101 1 91.65 225 GLN A CA 1
ATOM 1797 C C . GLN A 1 225 ? -15.304 34.543 13.81 1 91.65 225 GLN A C 1
ATOM 1799 O O . GLN A 1 225 ? -16.026 35.502 14.091 1 91.65 225 GLN A O 1
ATOM 1804 N N . SER A 1 226 ? -14.212 34.679 13.221 1 90.89 226 SER A N 1
ATOM 1805 C CA . SER A 1 226 ? -13.643 35.998 12.959 1 90.89 226 SER A CA 1
ATOM 1806 C C . SER A 1 226 ? -14.116 36.547 11.618 1 90.89 226 SER A C 1
ATOM 1808 O O . SER A 1 226 ? -14.821 35.861 10.874 1 90.89 226 SER A O 1
ATOM 1810 N N . ASP A 1 227 ? -13.699 37.816 11.344 1 90.75 227 ASP A N 1
ATOM 1811 C CA . ASP A 1 227 ? -14.066 38.476 10.094 1 90.75 227 ASP A CA 1
ATOM 1812 C C . ASP A 1 227 ? -12.976 38.299 9.039 1 90.75 227 ASP A C 1
ATOM 1814 O O . ASP A 1 227 ? -13.029 38.918 7.975 1 90.75 227 ASP A O 1
ATOM 1818 N N . LEU A 1 228 ? -12.089 37.477 9.37 1 88.36 228 LEU A N 1
ATOM 1819 C CA . LEU A 1 228 ? -10.974 37.249 8.458 1 88.36 228 LEU A CA 1
ATOM 1820 C C . LEU A 1 228 ? -10.924 35.79 8.015 1 88.36 228 LEU A C 1
ATOM 1822 O O . LEU A 1 228 ? -11.087 34.882 8.833 1 88.36 228 LEU A O 1
ATOM 1826 N N . GLY A 1 229 ? -10.796 35.64 6.789 1 87.49 229 GLY A N 1
ATOM 1827 C CA . GLY A 1 229 ? -10.541 34.297 6.293 1 87.49 229 GLY A CA 1
ATOM 1828 C C . GLY A 1 229 ? -9.129 33.817 6.569 1 87.49 229 GLY A C 1
ATOM 1829 O O . GLY A 1 229 ? -8.207 34.626 6.7 1 87.49 229 GLY A O 1
ATOM 1830 N N . ARG A 1 230 ? -9.021 32.586 6.616 1 90.13 230 ARG A N 1
ATOM 1831 C CA . ARG A 1 230 ? -7.659 32.1 6.812 1 90.13 230 ARG A CA 1
ATOM 1832 C C . ARG A 1 230 ? -7.423 30.807 6.04 1 90.13 230 ARG A C 1
ATOM 1834 O O . ARG A 1 230 ? -8.094 29.801 6.283 1 90.13 230 ARG A O 1
ATOM 1841 N N . PRO A 1 231 ? -6.558 30.84 5.12 1 94.55 231 PRO A N 1
ATOM 1842 C CA . PRO A 1 231 ? -6.059 29.613 4.495 1 94.55 231 PRO A CA 1
ATOM 1843 C C . PRO A 1 231 ? -5.044 28.877 5.366 1 94.55 231 PRO A C 1
ATOM 1845 O O . PRO A 1 231 ? -4.283 29.51 6.103 1 94.55 231 PRO A O 1
ATOM 1848 N N . LEU A 1 232 ? -5.082 27.626 5.375 1 97.41 232 LEU A N 1
ATOM 1849 C CA . LEU A 1 232 ? -4.106 26.772 6.045 1 97.41 232 LEU A CA 1
ATOM 1850 C C . LEU A 1 232 ? -3.526 25.746 5.077 1 97.41 232 LEU A C 1
ATOM 1852 O O . LEU A 1 232 ? -4.254 24.901 4.552 1 97.41 232 LEU A O 1
ATOM 1856 N N . LEU A 1 233 ? -2.259 25.897 4.809 1 98.67 233 LEU A N 1
ATOM 1857 C CA . LEU A 1 233 ? -1.581 24.935 3.947 1 98.67 233 LEU A CA 1
ATOM 1858 C C . LEU A 1 233 ? -1.146 23.707 4.739 1 98.67 233 LEU A C 1
ATOM 1860 O O . LEU A 1 233 ? -0.393 23.823 5.709 1 98.67 233 LEU A O 1
ATOM 1864 N N . LEU A 1 234 ? -1.588 22.562 4.333 1 98.43 234 LEU A N 1
ATOM 1865 C CA . LEU A 1 234 ? -1.296 21.31 5.022 1 98.43 234 LEU A CA 1
ATOM 1866 C C . LEU A 1 234 ? -0.445 20.395 4.149 1 98.43 234 LEU A C 1
ATOM 1868 O O . LEU A 1 234 ? -0.785 20.141 2.992 1 98.43 234 LEU A O 1
ATOM 1872 N N . ASN A 1 235 ? 0.618 19.94 4.682 1 98.61 235 ASN A N 1
ATOM 1873 C CA . ASN A 1 235 ? 1.447 18.904 4.076 1 98.61 235 ASN A CA 1
ATOM 1874 C C . ASN A 1 235 ? 1.58 17.688 4.989 1 98.61 235 ASN A C 1
ATOM 1876 O O . ASN A 1 235 ? 1.887 17.826 6.174 1 98.61 235 ASN A O 1
ATOM 1880 N N . THR A 1 236 ? 1.313 16.568 4.473 1 98.53 236 THR A N 1
ATOM 1881 C CA . THR A 1 236 ? 1.558 15.32 5.187 1 98.53 236 THR A CA 1
ATOM 1882 C C . THR A 1 236 ? 2.84 14.656 4.692 1 98.53 236 THR A C 1
ATOM 1884 O O . THR A 1 236 ? 3.01 14.441 3.49 1 98.53 236 THR A O 1
ATOM 1887 N N . LEU A 1 237 ? 3.717 14.428 5.598 1 98.65 237 LEU A N 1
ATOM 1888 C CA . LEU A 1 237 ? 5.013 13.821 5.314 1 98.65 237 LEU A CA 1
ATOM 1889 C C . LEU A 1 237 ? 5.252 12.607 6.205 1 98.65 237 LEU A C 1
ATOM 1891 O O . LEU A 1 237 ? 4.556 12.419 7.205 1 98.65 237 LEU A O 1
ATOM 1895 N N . THR A 1 238 ? 6.211 11.824 5.84 1 98.31 238 THR A N 1
ATOM 1896 C CA . THR A 1 238 ? 6.473 10.587 6.567 1 98.31 238 THR A CA 1
ATOM 1897 C C . THR A 1 238 ? 7.941 10.19 6.448 1 98.31 238 THR A C 1
ATOM 1899 O O . THR A 1 238 ? 8.666 10.718 5.602 1 98.31 238 THR A O 1
ATOM 1902 N N . SER A 1 239 ? 8.384 9.3 7.34 1 98.5 239 SER A N 1
ATOM 1903 C CA . SER A 1 239 ? 9.681 8.659 7.156 1 98.5 239 SER A CA 1
ATOM 1904 C C . SER A 1 239 ? 9.673 7.732 5.945 1 98.5 239 SER A C 1
ATOM 1906 O O . SER A 1 239 ? 8.616 7.244 5.537 1 98.5 239 SER A O 1
ATOM 1908 N N . ALA A 1 240 ? 10.828 7.459 5.412 1 96.91 240 ALA A N 1
ATOM 1909 C CA . ALA A 1 240 ? 10.951 6.664 4.193 1 96.91 240 ALA A CA 1
ATOM 1910 C C . ALA A 1 240 ? 10.606 5.201 4.454 1 96.91 240 ALA A C 1
ATOM 1912 O O . ALA A 1 240 ? 10.278 4.458 3.526 1 96.91 240 ALA A O 1
ATOM 1913 N N . ASP A 1 241 ? 10.676 4.758 5.673 1 96.11 241 ASP A N 1
ATOM 1914 C CA . ASP A 1 241 ? 10.465 3.343 5.963 1 96.11 241 ASP A CA 1
ATOM 1915 C C . ASP A 1 241 ? 9.018 3.076 6.372 1 96.11 241 ASP A C 1
ATOM 1917 O O . ASP A 1 241 ? 8.694 1.988 6.854 1 96.11 241 ASP A O 1
ATOM 1921 N N . ALA A 1 242 ? 8.193 4.125 6.266 1 96.48 242 ALA A N 1
ATOM 1922 C CA . ALA A 1 242 ? 6.752 3.97 6.448 1 96.48 242 ALA A CA 1
ATOM 1923 C C . ALA A 1 242 ? 6.052 3.747 5.11 1 96.48 242 ALA A C 1
ATOM 1925 O O . ALA A 1 242 ? 6.13 4.591 4.214 1 96.48 242 ALA A O 1
ATOM 1926 N N . PHE A 1 243 ? 5.355 2.669 4.992 1 94.88 243 PHE A N 1
ATOM 1927 C CA . PHE A 1 243 ? 4.67 2.351 3.744 1 94.88 243 PHE A CA 1
ATOM 1928 C C . PHE A 1 243 ? 3.164 2.265 3.96 1 94.88 243 PHE A C 1
ATOM 1930 O O . PHE A 1 243 ? 2.706 1.728 4.97 1 94.88 243 PHE A O 1
ATOM 1937 N N . PRO A 1 244 ? 2.389 2.802 3.062 1 93.74 244 PRO A N 1
ATOM 1938 C CA . PRO A 1 244 ? 0.932 2.795 3.21 1 93.74 244 PRO A CA 1
ATOM 1939 C C . PRO A 1 244 ? 0.322 1.415 2.974 1 93.74 244 PRO A C 1
ATOM 1941 O O . PRO A 1 244 ? 0.844 0.634 2.174 1 93.74 244 PRO A O 1
ATOM 1944 N N . TYR A 1 245 ? -0.795 1.224 3.605 1 92.57 245 TYR A N 1
ATOM 1945 C CA . TYR A 1 245 ? -1.546 -0.015 3.443 1 92.57 245 TYR A CA 1
ATOM 1946 C C . TYR A 1 245 ? -2.592 0.121 2.342 1 92.57 245 TYR A C 1
ATOM 1948 O O . TYR A 1 245 ? -3.093 -0.881 1.826 1 92.57 245 TYR A O 1
ATOM 1956 N N . THR A 1 246 ? -2.959 1.32 2.047 1 89.97 246 THR A N 1
ATOM 1957 C CA . THR A 1 246 ? -4.041 1.591 1.106 1 89.97 246 THR A CA 1
ATOM 1958 C C . THR A 1 246 ? -3.627 2.661 0.1 1 89.97 246 THR A C 1
ATOM 1960 O O . THR A 1 246 ? -2.608 3.331 0.282 1 89.97 246 THR A O 1
ATOM 1963 N N . VAL A 1 247 ? -4.441 2.732 -0.858 1 87.58 247 VAL A N 1
ATOM 1964 C CA . VAL A 1 247 ? -4.236 3.81 -1.82 1 87.58 247 VAL A CA 1
ATOM 1965 C C . VAL A 1 247 ? -4.441 5.16 -1.136 1 87.58 247 VAL A C 1
ATOM 1967 O O . VAL A 1 247 ? -5.253 5.279 -0.215 1 87.58 247 VAL A O 1
ATOM 1970 N N . ASN A 1 248 ? -3.662 6.07 -1.561 1 89.29 248 ASN A N 1
ATOM 1971 C CA . ASN A 1 248 ? -3.852 7.439 -1.094 1 89.29 248 ASN A CA 1
ATOM 1972 C C . ASN A 1 248 ? -5.195 8.005 -1.548 1 89.29 248 ASN A C 1
ATOM 1974 O O . ASN A 1 248 ? -5.483 8.045 -2.746 1 89.29 248 ASN A O 1
ATOM 1978 N N . PRO A 1 249 ? -6.006 8.403 -0.676 1 84.16 249 PRO A N 1
ATOM 1979 C CA . PRO A 1 249 ? -7.322 8.911 -1.072 1 84.16 249 PRO A CA 1
ATOM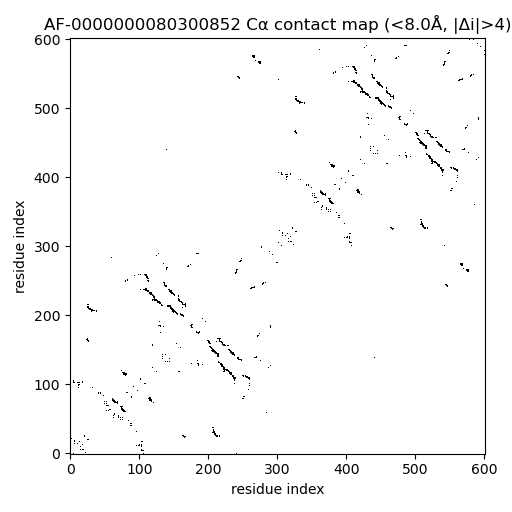 1980 C C . PRO A 1 249 ? -7.233 10.139 -1.976 1 84.16 249 PRO A C 1
ATOM 1982 O O . PRO A 1 249 ? -8.148 10.399 -2.761 1 84.16 249 PRO A O 1
ATOM 1985 N N . ILE A 1 250 ? -6.226 10.914 -1.906 1 85.43 250 ILE A N 1
ATOM 1986 C CA . ILE A 1 250 ? -6.061 12.128 -2.698 1 85.43 250 ILE A CA 1
ATOM 1987 C C . ILE A 1 250 ? -5.247 11.819 -3.953 1 85.43 250 ILE A C 1
ATOM 1989 O O . ILE A 1 250 ? -5.342 12.534 -4.953 1 85.43 250 ILE A O 1
ATOM 1993 N N . ARG A 1 251 ? -4.449 10.926 -4.085 1 81.54 251 ARG A N 1
ATOM 1994 C CA . ARG A 1 251 ? -3.692 10.348 -5.19 1 81.54 251 ARG A CA 1
ATOM 1995 C C . ARG A 1 251 ? -2.796 11.394 -5.846 1 81.54 251 ARG A C 1
ATOM 1997 O O . ARG A 1 251 ? -2.925 11.668 -7.041 1 81.54 251 ARG A O 1
ATOM 2004 N N . PRO A 1 252 ? -1.844 11.957 -5.167 1 88.95 252 PRO A N 1
ATOM 2005 C CA . PRO A 1 252 ? -0.96 12.961 -5.764 1 88.95 252 PRO A CA 1
ATOM 2006 C C . PRO A 1 252 ? 0.055 12.353 -6.729 1 88.95 252 PRO A C 1
ATOM 2008 O O . PRO A 1 252 ? 0.466 11.203 -6.556 1 88.95 252 PRO A O 1
ATOM 2011 N N . LYS A 1 253 ? 0.518 13.186 -7.68 1 90.18 253 LYS A N 1
ATOM 2012 C CA . LYS A 1 253 ? 1.563 12.783 -8.616 1 90.18 253 LYS A CA 1
ATOM 2013 C C . LYS A 1 253 ? 2.877 12.513 -7.89 1 90.18 253 LYS A C 1
ATOM 2015 O O . LYS A 1 253 ? 3.66 11.657 -8.309 1 90.18 253 LYS A O 1
ATOM 2020 N N . HIS A 1 254 ? 3.064 13.186 -6.795 1 92.6 254 HIS A N 1
ATOM 2021 C CA . HIS A 1 254 ? 4.34 13.12 -6.092 1 92.6 254 HIS A CA 1
ATOM 2022 C C . HIS A 1 254 ? 4.261 12.18 -4.893 1 92.6 254 HIS A C 1
ATOM 2024 O O . HIS A 1 254 ? 5.1 12.245 -3.991 1 92.6 254 HIS A O 1
ATOM 2030 N N . ASP A 1 255 ? 3.24 11.382 -4.896 1 92.9 255 ASP A N 1
ATOM 2031 C CA . ASP A 1 255 ? 3.059 10.446 -3.791 1 92.9 255 ASP A CA 1
ATOM 2032 C C . ASP A 1 255 ? 4.337 9.652 -3.527 1 92.9 255 ASP A C 1
ATOM 2034 O O . ASP A 1 255 ? 4.903 9.055 -4.445 1 92.9 255 ASP A O 1
ATOM 2038 N N . GLN A 1 256 ? 4.882 9.753 -2.309 1 93.15 256 GLN A N 1
ATOM 2039 C CA . GLN A 1 256 ? 6.01 8.966 -1.822 1 93.15 256 GLN A CA 1
ATOM 2040 C C . GLN A 1 256 ? 7.33 9.498 -2.372 1 93.15 256 GLN A C 1
ATOM 2042 O O . GLN A 1 256 ? 8.36 8.826 -2.287 1 93.15 256 GLN A O 1
ATOM 2047 N N . PHE A 1 257 ? 7.298 10.675 -2.917 1 95.23 257 PHE A N 1
ATOM 2048 C CA . PHE A 1 257 ? 8.527 11.293 -3.401 1 95.23 257 PHE A CA 1
ATOM 2049 C C . PHE A 1 257 ? 9.493 11.548 -2.251 1 95.23 257 PHE A C 1
ATOM 2051 O O . PHE A 1 257 ? 9.1 12.075 -1.208 1 95.23 257 PHE A O 1
ATOM 2058 N N . LEU A 1 258 ? 10.709 11.217 -2.468 1 96.65 258 LEU A N 1
ATOM 2059 C CA . LEU A 1 258 ? 11.738 11.428 -1.455 1 96.65 258 LEU A CA 1
ATOM 2060 C C . LEU A 1 258 ? 12.179 12.887 -1.425 1 96.65 258 LEU A C 1
ATOM 2062 O O . LEU A 1 258 ? 12.825 13.365 -2.361 1 96.65 258 LEU A O 1
ATOM 2066 N N . LEU A 1 259 ? 11.876 13.548 -0.347 1 98.18 259 LEU A N 1
ATOM 2067 C CA . LEU A 1 259 ? 12.243 14.952 -0.193 1 98.18 259 LEU A CA 1
ATOM 2068 C C . LEU A 1 259 ? 13.655 15.087 0.366 1 98.18 259 LEU A C 1
ATOM 2070 O O . LEU A 1 259 ? 14.384 16.015 0.007 1 98.18 259 LEU A O 1
ATOM 2074 N N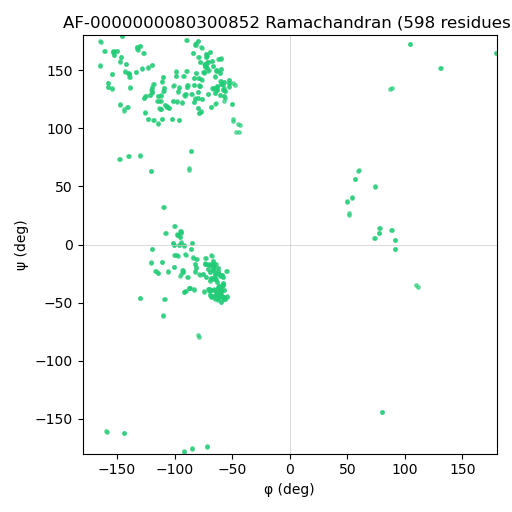 . ARG A 1 260 ? 13.978 14.193 1.27 1 98.27 260 ARG A N 1
ATOM 2075 C CA . ARG A 1 260 ? 15.297 14.163 1.893 1 98.27 260 ARG A CA 1
ATOM 2076 C C . ARG A 1 260 ? 15.793 12.73 2.057 1 98.27 260 ARG A C 1
ATOM 2078 O O . ARG A 1 260 ? 15 11.819 2.304 1 98.27 260 ARG A O 1
ATOM 2085 N N . GLY A 1 261 ? 17.073 12.539 1.96 1 97.44 261 GLY A N 1
ATOM 2086 C CA . GLY A 1 261 ? 17.737 11.303 2.341 1 97.44 261 GLY A CA 1
ATOM 2087 C C . GLY A 1 261 ? 17.627 10.217 1.288 1 97.44 261 GLY A C 1
ATOM 2088 O O . GLY A 1 261 ? 17.762 10.488 0.093 1 97.44 261 GLY A O 1
ATOM 2089 N N . GLN A 1 262 ? 17.493 8.915 1.772 1 95.22 262 GLN A N 1
ATOM 2090 C CA . GLN A 1 262 ? 17.554 7.738 0.912 1 95.22 262 GLN A CA 1
ATOM 2091 C C . GLN A 1 262 ? 16.292 6.891 1.05 1 95.22 262 GLN A C 1
ATOM 2093 O O . GLN A 1 262 ? 15.646 6.896 2.1 1 95.22 262 GLN A O 1
ATOM 2098 N N . PRO A 1 263 ? 16.018 6.183 -0.05 1 93.07 263 PRO A N 1
ATOM 2099 C CA . PRO A 1 263 ? 14.901 5.244 0.072 1 93.07 263 PRO A CA 1
ATOM 2100 C C . PRO A 1 263 ? 15.167 4.14 1.092 1 93.07 263 PRO A C 1
ATOM 2102 O O . PRO A 1 263 ? 16.322 3.768 1.318 1 93.07 263 PRO A O 1
ATOM 2105 N N . ALA A 1 264 ? 14.141 3.704 1.655 1 93.32 264 ALA A N 1
ATOM 2106 C CA . ALA A 1 264 ? 14.265 2.611 2.616 1 93.32 264 ALA A CA 1
ATOM 2107 C C . ALA A 1 264 ? 14.299 1.259 1.908 1 93.32 264 ALA A C 1
ATOM 2109 O O . ALA A 1 264 ? 13.547 1.029 0.959 1 93.32 264 ALA A O 1
ATOM 2110 N N . ARG A 1 265 ? 15.082 0.318 2.412 1 91.98 265 ARG A N 1
ATOM 2111 C CA . ARG A 1 265 ? 15.173 -1.034 1.87 1 91.98 265 ARG A CA 1
ATOM 2112 C C . ARG A 1 265 ? 14.205 -1.974 2.58 1 91.98 265 ARG A C 1
ATOM 2114 O O . ARG A 1 265 ? 13.899 -3.056 2.075 1 91.98 265 ARG A O 1
ATOM 2121 N N . TYR A 1 266 ? 13.872 -1.585 3.771 1 93.59 266 TYR A N 1
ATOM 2122 C CA . TYR A 1 266 ? 12.937 -2.37 4.569 1 93.59 266 TYR A CA 1
ATOM 2123 C C . TYR A 1 266 ? 11.873 -1.478 5.198 1 93.59 266 TYR A C 1
ATOM 2125 O O . TYR A 1 266 ? 12.15 -0.331 5.558 1 93.59 266 TYR A O 1
ATOM 2133 N N . ALA A 1 267 ? 10.705 -2.035 5.358 1 93.69 267 ALA A N 1
ATOM 2134 C CA . ALA A 1 267 ? 9.663 -1.343 6.112 1 93.69 267 ALA A CA 1
ATOM 2135 C C . ALA A 1 267 ? 9.89 -1.481 7.614 1 93.69 267 ALA A C 1
ATOM 2137 O O . ALA A 1 267 ? 10.366 -2.517 8.084 1 93.69 267 ALA A O 1
ATOM 2138 N N . HIS A 1 268 ? 9.587 -0.435 8.271 1 93.18 268 HIS A N 1
ATOM 2139 C CA . HIS A 1 268 ? 9.499 -0.508 9.725 1 93.18 268 HIS A CA 1
ATOM 2140 C C . HIS A 1 268 ? 8.058 -0.716 10.18 1 93.18 268 HIS A C 1
ATOM 2142 O O . HIS A 1 268 ? 7.15 -0.025 9.715 1 93.18 268 HIS A O 1
ATOM 2148 N N . HIS A 1 269 ? 7.861 -1.646 11.139 1 91.6 269 HIS A N 1
ATOM 2149 C CA . HIS A 1 269 ? 6.508 -1.939 11.597 1 91.6 269 HIS A CA 1
ATOM 2150 C C . HIS A 1 269 ? 6.322 -1.541 13.057 1 91.6 269 HIS A C 1
ATOM 2152 O O . HIS A 1 269 ? 7.094 -1.962 13.923 1 91.6 269 HIS A O 1
ATOM 2158 N N . ASP A 1 270 ? 5.359 -0.715 13.261 1 92.6 270 ASP A N 1
ATOM 2159 C CA . ASP A 1 270 ? 4.87 -0.465 14.613 1 92.6 270 ASP A CA 1
ATOM 2160 C C . ASP A 1 270 ? 3.878 -1.543 15.046 1 92.6 270 ASP A C 1
ATOM 2162 O O . ASP A 1 270 ? 2.922 -1.839 14.327 1 92.6 270 ASP A O 1
ATOM 2166 N N . PRO A 1 271 ? 4.11 -2.175 16.163 1 89.25 271 PRO A N 1
ATOM 2167 C CA . PRO A 1 271 ? 3.275 -3.31 16.562 1 89.25 271 PRO A CA 1
ATOM 2168 C C . PRO A 1 271 ? 1.855 -2.894 16.94 1 89.25 271 PRO A C 1
ATOM 2170 O O . PRO A 1 271 ? 0.963 -3.741 17.03 1 89.25 271 PRO A O 1
ATOM 2173 N N . ARG A 1 272 ? 1.576 -1.63 17.229 1 91.81 272 ARG A N 1
ATOM 2174 C CA . ARG A 1 272 ? 0.224 -1.183 17.548 1 91.81 272 ARG A CA 1
ATOM 2175 C C . ARG A 1 272 ? -0.691 -1.298 16.333 1 91.81 272 ARG A C 1
ATOM 2177 O O . ARG A 1 272 ? -0.32 -0.893 15.229 1 91.81 272 ARG A O 1
ATOM 2184 N N . PRO A 1 273 ? -1.852 -1.798 16.483 1 90.79 273 PRO A N 1
ATOM 2185 C CA . PRO A 1 273 ? -2.752 -1.996 15.344 1 90.79 273 PRO A CA 1
ATOM 2186 C C . PRO A 1 273 ? -3.319 -0.685 14.805 1 90.79 273 PRO A C 1
ATOM 2188 O O . PRO A 1 273 ? -3.415 0.3 15.542 1 90.79 273 PRO A O 1
ATOM 2191 N N . CYS A 1 274 ? -3.599 -0.748 13.581 1 88.74 274 CYS A N 1
ATOM 2192 C CA . CYS A 1 274 ? -4.269 0.378 12.94 1 88.74 274 CYS A CA 1
ATOM 2193 C C . CYS A 1 274 ? -5.537 -0.076 12.226 1 88.74 274 CYS A C 1
ATOM 2195 O O . CYS A 1 274 ? -5.496 -0.991 11.402 1 88.74 274 CYS A O 1
ATOM 2197 N N . LEU A 1 275 ? -6.618 0.552 12.539 1 91.98 275 LEU A N 1
ATOM 2198 C CA . LEU A 1 275 ? -7.9 0.249 11.91 1 91.98 275 LEU A CA 1
ATOM 2199 C C . LEU A 1 275 ? -7.893 0.654 10.44 1 91.98 275 LEU A C 1
ATOM 2201 O O . LEU A 1 275 ? -7.462 1.758 10.097 1 91.98 275 LEU A O 1
ATOM 2205 N N . MET A 1 276 ? -8.398 -0.24 9.589 1 93.08 276 MET A N 1
ATOM 2206 C CA . MET A 1 276 ? -8.408 0.01 8.151 1 93.08 276 MET A CA 1
ATOM 2207 C C . MET A 1 276 ? -9.61 0.861 7.755 1 93.08 276 MET A C 1
ATOM 2209 O O . MET A 1 276 ? -10.718 0.646 8.249 1 93.08 276 MET A O 1
ATOM 2213 N N . PRO A 1 277 ? -9.366 1.799 6.897 1 93.14 277 PRO A N 1
ATOM 2214 C CA . PRO A 1 277 ? -10.483 2.577 6.357 1 93.14 277 PRO A CA 1
ATOM 2215 C C . PRO A 1 277 ? -11.226 1.848 5.24 1 93.14 277 PRO A C 1
ATOM 2217 O O . PRO A 1 277 ? -10.823 0.752 4.839 1 93.14 277 PRO A O 1
ATOM 2220 N N . PRO A 1 278 ? -12.3 2.484 4.796 1 88.59 278 PRO A N 1
ATOM 2221 C CA . PRO A 1 278 ? -12.911 1.957 3.573 1 88.59 278 PRO A CA 1
ATOM 2222 C C . PRO A 1 278 ? -11.956 1.975 2.382 1 88.59 278 PRO A C 1
ATOM 2224 O O . PRO A 1 278 ? -10.9 2.611 2.442 1 88.59 278 PRO A O 1
ATOM 2227 N N . ASP A 1 279 ? -12.269 1.194 1.422 1 85.49 279 ASP A N 1
ATOM 2228 C CA . ASP A 1 279 ? -11.491 1.189 0.187 1 85.49 279 ASP A CA 1
ATOM 2229 C C . ASP A 1 279 ? -11.678 2.494 -0.584 1 85.49 279 ASP A C 1
ATOM 2231 O O . ASP A 1 279 ? -12.764 2.766 -1.1 1 85.49 279 ASP A O 1
ATOM 2235 N N . TRP A 1 280 ? -10.625 3.219 -0.776 1 86.37 280 TRP A N 1
ATOM 2236 C CA . TRP A 1 280 ? -10.706 4.526 -1.42 1 86.37 280 TRP A CA 1
ATOM 2237 C C . TRP A 1 280 ? -10.431 4.413 -2.916 1 86.37 280 TRP A C 1
ATOM 2239 O O . TRP A 1 280 ? -10.355 5.425 -3.617 1 86.37 280 TRP A O 1
ATOM 2249 N N . SER A 1 281 ? -10.214 3.244 -3.401 1 79.12 281 SER A N 1
ATOM 2250 C CA . SER A 1 281 ? -9.8 3.057 -4.788 1 79.12 281 SER A CA 1
ATOM 2251 C C . SER A 1 281 ? -10.855 3.583 -5.755 1 79.12 281 SER A C 1
ATOM 2253 O O . SER A 1 281 ? -10.539 3.94 -6.892 1 79.12 281 SER A O 1
ATOM 2255 N N . LYS A 1 282 ? -12.072 3.622 -5.322 1 76.16 282 LYS A N 1
ATOM 2256 C CA . LYS A 1 282 ? -13.14 4.083 -6.205 1 76.16 282 LYS A CA 1
ATOM 2257 C C . LYS A 1 282 ? -13.442 5.561 -5.976 1 76.16 282 LYS A C 1
ATOM 2259 O O . LYS A 1 282 ? -14.367 6.111 -6.577 1 76.16 282 LYS A O 1
ATOM 2264 N N . GLY A 1 283 ? -12.696 6.091 -5.04 1 75.28 283 GLY A N 1
ATOM 2265 C CA . GLY A 1 283 ? -12.844 7.525 -4.849 1 75.28 283 GLY A CA 1
ATOM 2266 C C . GLY A 1 283 ? -13.057 7.916 -3.399 1 75.28 283 GLY A C 1
ATOM 2267 O O . GLY A 1 283 ? -13.474 7.091 -2.583 1 75.28 283 GLY A O 1
ATOM 2268 N N . TYR A 1 284 ? -12.66 9.046 -3.085 1 74.73 284 TYR A N 1
ATOM 2269 C CA . TYR A 1 284 ? -12.8 9.738 -1.809 1 74.73 284 TYR A CA 1
ATOM 2270 C C . TYR A 1 284 ? -13.092 11.219 -2.021 1 74.73 284 TYR A C 1
ATOM 2272 O O . TYR A 1 284 ? -12.406 11.889 -2.796 1 74.73 284 TYR A O 1
ATOM 2280 N N . THR A 1 285 ? -14.238 11.607 -1.538 1 67.12 285 THR A N 1
ATOM 2281 C CA . THR A 1 285 ? -14.562 13.012 -1.757 1 67.12 285 THR A CA 1
ATOM 2282 C C . THR A 1 285 ? -13.831 13.898 -0.752 1 67.12 285 THR A C 1
ATOM 2284 O O . THR A 1 285 ? -13.009 14.733 -1.136 1 67.12 285 THR A O 1
ATOM 2287 N N . SER A 1 286 ? -14.308 13.965 0.468 1 76.94 286 SER A N 1
ATOM 2288 C CA . SER A 1 286 ? -13.651 14.805 1.465 1 76.94 286 SER A CA 1
ATOM 2289 C C . SER A 1 286 ? -14.121 14.461 2.874 1 76.94 286 SER A C 1
ATOM 2291 O O . SER A 1 286 ? -15.199 13.89 3.053 1 76.94 286 SER A O 1
ATOM 2293 N N . ILE A 1 287 ? -13.243 14.744 3.786 1 77.69 287 ILE A N 1
ATOM 2294 C CA . ILE A 1 287 ? -13.601 14.558 5.188 1 77.69 287 ILE A CA 1
ATOM 2295 C C . ILE A 1 287 ? -14.834 15.396 5.521 1 77.69 287 ILE A C 1
ATOM 2297 O O . ILE A 1 287 ? -15.654 15.002 6.354 1 77.69 287 ILE A O 1
ATOM 2301 N N . PHE A 1 288 ? -14.98 16.526 4.91 1 76.45 288 PHE A N 1
ATOM 2302 C CA . PHE A 1 288 ? -16.114 17.412 5.145 1 76.45 288 PHE A CA 1
ATOM 2303 C C . PHE A 1 288 ? -17.42 16.739 4.741 1 76.45 288 PHE A C 1
ATOM 2305 O O . PHE A 1 288 ? -18.394 16.759 5.495 1 76.45 288 PHE A O 1
ATOM 2312 N N . ALA A 1 289 ? -17.375 16.16 3.557 1 74.75 289 ALA A N 1
ATOM 2313 C CA . ALA A 1 289 ? -18.563 15.453 3.085 1 74.75 289 ALA A CA 1
ATOM 2314 C C . ALA A 1 289 ? -18.93 14.308 4.024 1 74.75 289 ALA A C 1
ATOM 2316 O O . ALA A 1 289 ? -20.109 14.084 4.309 1 74.75 289 ALA A O 1
ATOM 2317 N N . LEU A 1 290 ? -17.956 13.666 4.506 1 77.09 290 LEU A N 1
ATOM 2318 C CA . LEU A 1 290 ? -18.165 12.531 5.398 1 77.09 290 LEU A CA 1
ATOM 2319 C C . LEU A 1 290 ? -18.75 12.987 6.731 1 77.09 290 LEU A C 1
ATOM 2321 O O . LEU A 1 290 ? -19.726 12.41 7.215 1 77.09 290 LEU A O 1
ATOM 2325 N N . GLN A 1 291 ? -18.185 14.058 7.275 1 79.44 291 GLN A N 1
ATOM 2326 C CA . GLN A 1 291 ? -18.55 14.47 8.626 1 79.44 291 GLN A CA 1
ATOM 2327 C C . GLN A 1 291 ? -19.843 15.281 8.624 1 79.44 291 GLN A C 1
ATOM 2329 O O . GLN A 1 291 ? -20.524 15.375 9.648 1 79.44 291 GLN A O 1
ATOM 2334 N N . GLN A 1 292 ? -20.108 15.867 7.474 1 71.86 292 GLN A N 1
ATOM 2335 C CA . GLN A 1 292 ? -21.316 16.68 7.385 1 71.86 292 GLN A CA 1
ATOM 2336 C C . GLN A 1 292 ? -22.469 15.888 6.775 1 71.86 292 GLN A C 1
ATOM 2338 O O . GLN A 1 292 ? -23.559 16.426 6.569 1 71.86 292 GLN A O 1
ATOM 2343 N N . ALA A 1 293 ? -22.293 14.561 6.564 1 64.1 293 ALA A N 1
ATOM 2344 C CA . ALA A 1 293 ? -23.298 13.66 6.006 1 64.1 293 ALA A CA 1
ATOM 2345 C C . ALA A 1 293 ? -23.871 14.216 4.706 1 64.1 293 ALA A C 1
ATOM 2347 O O . ALA A 1 293 ? -25.09 14.255 4.524 1 64.1 293 ALA A O 1
ATOM 2348 N N . GLU A 1 294 ? -23.116 14.994 4.035 1 56.98 294 GLU A N 1
ATOM 2349 C CA . GLU A 1 294 ? -23.598 15.561 2.779 1 56.98 294 GLU A CA 1
ATOM 2350 C C . GLU A 1 294 ? -24.012 14.466 1.801 1 56.98 294 GLU A C 1
ATOM 2352 O O . GLU A 1 294 ? -23.398 13.398 1.76 1 56.98 294 GLU A O 1
ATOM 2357 N N . ALA A 1 295 ? -25.287 14.591 1.372 1 47.51 295 ALA A N 1
ATOM 2358 C CA . ALA A 1 295 ? -26.009 13.685 0.482 1 47.51 295 ALA A CA 1
ATOM 2359 C C . ALA A 1 295 ? -25.172 13.339 -0.746 1 47.51 295 ALA A C 1
ATOM 2361 O O . ALA A 1 295 ? -24.415 14.175 -1.244 1 47.51 295 ALA A O 1
ATOM 2362 N N . GLY A 1 296 ? -25.176 11.804 -1.207 1 45.45 296 GLY A N 1
ATOM 2363 C CA . GLY A 1 296 ? -24.69 11.266 -2.468 1 45.45 296 GLY A CA 1
ATOM 2364 C C . GLY A 1 296 ? -23.44 10.42 -2.314 1 45.45 296 GLY A C 1
ATOM 2365 O O . GLY A 1 296 ? -22.98 9.801 -3.276 1 45.45 296 GLY A O 1
ATOM 2366 N N . MET A 1 297 ? -22.608 10.82 -1.426 1 45.5 297 MET A N 1
ATOM 2367 C CA . MET A 1 297 ? -21.335 10.145 -1.662 1 45.5 297 MET A CA 1
ATOM 2368 C C . MET A 1 297 ? -21.288 8.804 -0.938 1 45.5 297 MET A C 1
ATOM 2370 O O . MET A 1 297 ? -21.071 8.756 0.274 1 45.5 297 MET A O 1
ATOM 2374 N N . ALA A 1 298 ? -22.031 8.004 -1.323 1 35.33 298 ALA A N 1
ATOM 2375 C CA . ALA A 1 298 ? -22.028 6.597 -0.929 1 35.33 298 ALA A CA 1
ATOM 2376 C C . ALA A 1 298 ? -20.618 6.017 -0.977 1 35.33 298 ALA A C 1
ATOM 2378 O O . ALA A 1 298 ? -19.902 6.189 -1.967 1 35.33 298 ALA A O 1
ATOM 2379 N N . VAL A 1 299 ? -19.923 5.945 0.059 1 41.73 299 VAL A N 1
ATOM 2380 C CA . VAL A 1 299 ? -18.782 5.035 0.061 1 41.73 299 VAL A CA 1
ATOM 2381 C C . VAL A 1 299 ? -19.18 3.706 -0.577 1 41.73 299 VAL A C 1
ATOM 2383 O O . VAL A 1 299 ? -20.146 3.069 -0.15 1 41.73 299 VAL A O 1
ATOM 2386 N N . ALA A 1 300 ? -18.853 3.418 -1.727 1 36.91 300 ALA A N 1
ATOM 2387 C CA . ALA A 1 300 ? -19.168 2.11 -2.295 1 36.91 300 ALA A CA 1
ATOM 2388 C C . ALA A 1 300 ? -18.756 0.987 -1.347 1 36.91 300 ALA A C 1
ATOM 2390 O O . ALA A 1 300 ? -17.629 0.971 -0.846 1 36.91 300 ALA A O 1
ATOM 2391 N N . ARG A 1 301 ? -19.62 0.257 -0.633 1 34.98 301 ARG A N 1
ATOM 2392 C CA . ARG A 1 301 ? -19.402 -0.974 0.12 1 34.98 301 ARG A CA 1
ATOM 2393 C C . ARG A 1 301 ? -18.683 -2.016 -0.73 1 34.98 301 ARG A C 1
ATOM 2395 O O . ARG A 1 301 ? -18.961 -2.15 -1.923 1 34.98 301 ARG A O 1
ATOM 2402 N N . MET B 1 1 ? -4.034 -14.334 10.14 1 91.32 1 MET B N 1
ATOM 2403 C CA . MET B 1 1 ? -4.058 -15.526 10.983 1 91.32 1 MET B CA 1
ATOM 2404 C C . MET B 1 1 ? -2.732 -16.274 10.908 1 91.32 1 MET B C 1
ATOM 2406 O O . MET B 1 1 ? -2.061 -16.254 9.874 1 91.32 1 MET B O 1
ATOM 2410 N N . THR B 1 2 ? -2.462 -16.92 11.994 1 92.43 2 THR B N 1
ATOM 2411 C CA . THR B 1 2 ? -1.29 -17.787 12.031 1 92.43 2 THR B CA 1
ATOM 2412 C C . THR B 1 2 ? -1.616 -19.162 11.455 1 92.43 2 THR B C 1
ATOM 2414 O O . THR B 1 2 ? -2.788 -19.52 11.314 1 92.43 2 THR B O 1
ATOM 2417 N N . PRO B 1 3 ? -0.573 -19.93 11.135 1 95.51 3 PRO B N 1
ATOM 2418 C CA . PRO B 1 3 ? -0.805 -21.294 10.655 1 95.51 3 PRO B CA 1
ATOM 2419 C C . PRO B 1 3 ? -1.602 -22.141 11.645 1 95.51 3 PRO B C 1
ATOM 2421 O O . PRO B 1 3 ? -2.491 -22.895 11.242 1 95.51 3 PRO B O 1
ATOM 2424 N N . GLU B 1 4 ? -1.318 -21.976 12.945 1 96.66 4 GLU B N 1
ATOM 2425 C CA . GLU B 1 4 ? -2.028 -22.733 13.972 1 96.66 4 GLU B CA 1
ATOM 2426 C C . GLU B 1 4 ? -3.516 -22.395 13.976 1 96.66 4 GLU B C 1
ATOM 2428 O O . GLU B 1 4 ? -4.359 -23.286 14.103 1 96.66 4 GLU B O 1
ATOM 2433 N N . GLN B 1 5 ? -3.861 -21.121 13.846 1 97.05 5 GLN B N 1
ATOM 2434 C CA . GLN B 1 5 ? -5.25 -20.677 13.812 1 97.05 5 GLN B CA 1
ATOM 2435 C C . GLN B 1 5 ? -5.969 -21.215 12.579 1 97.05 5 GLN B C 1
ATOM 2437 O O . GLN B 1 5 ? -7.13 -21.622 12.658 1 97.05 5 GLN B O 1
ATOM 2442 N N . ILE B 1 6 ? -5.277 -21.236 11.484 1 97.81 6 ILE B N 1
ATOM 2443 C CA . ILE B 1 6 ? -5.855 -21.702 10.228 1 97.81 6 ILE B CA 1
ATOM 2444 C C . ILE B 1 6 ? -6.121 -23.204 10.308 1 97.81 6 ILE B C 1
ATOM 2446 O O . ILE B 1 6 ? -7.194 -23.672 9.922 1 97.81 6 ILE B O 1
ATOM 2450 N N . LEU B 1 7 ? -5.136 -23.953 10.85 1 98.21 7 LEU B N 1
ATOM 2451 C CA . LEU B 1 7 ? -5.234 -25.407 10.93 1 98.21 7 LEU B CA 1
ATOM 2452 C C . LEU B 1 7 ? -6.345 -25.824 11.888 1 98.21 7 LEU B C 1
ATOM 2454 O O . LEU B 1 7 ? -6.822 -26.96 11.836 1 98.21 7 LEU B O 1
ATOM 2458 N N . ALA B 1 8 ? -6.788 -24.901 12.747 1 98.19 8 ALA B N 1
ATOM 2459 C CA . ALA B 1 8 ? -7.86 -25.182 13.698 1 98.19 8 ALA B CA 1
ATOM 2460 C C . ALA B 1 8 ? -9.229 -25.049 13.036 1 98.19 8 ALA B C 1
ATOM 2462 O O . ALA B 1 8 ? -10.238 -25.492 13.59 1 98.19 8 ALA B O 1
ATOM 2463 N N . ILE B 1 9 ? -9.308 -24.407 11.902 1 97.79 9 ILE B N 1
ATOM 2464 C CA . ILE B 1 9 ? -10.548 -24.282 11.144 1 97.79 9 ILE B CA 1
ATOM 2465 C C . ILE B 1 9 ? -10.734 -25.508 10.253 1 97.79 9 ILE B C 1
ATOM 2467 O O . ILE B 1 9 ? -9.826 -25.887 9.51 1 97.79 9 ILE B O 1
ATOM 2471 N N . PRO B 1 10 ? -11.871 -26.14 10.284 1 97.76 10 PRO B N 1
ATOM 2472 C CA . PRO B 1 10 ? -12.086 -27.273 9.381 1 97.76 10 PRO B CA 1
ATOM 2473 C C . PRO B 1 10 ? -11.883 -26.905 7.913 1 97.76 10 PRO B C 1
ATOM 2475 O O . PRO B 1 10 ? -12.405 -25.887 7.45 1 97.76 10 PRO B O 1
ATOM 2478 N N . PRO B 1 11 ? -11.129 -27.712 7.167 1 97.72 11 PRO B N 1
ATOM 2479 C CA . PRO B 1 11 ? -10.878 -27.378 5.763 1 97.72 11 PRO B CA 1
ATOM 2480 C C . PRO B 1 11 ? -12.116 -27.544 4.885 1 97.72 11 PRO B C 1
ATOM 2482 O O . PRO B 1 11 ? -13.005 -28.336 5.209 1 97.72 11 PRO B O 1
ATOM 2485 N N . LYS B 1 12 ? -12.143 -26.893 3.812 1 97.5 12 LYS B N 1
ATOM 2486 C CA . LYS B 1 12 ? -13.237 -26.97 2.849 1 97.5 12 LYS B CA 1
ATOM 2487 C C . LYS B 1 12 ? -12.968 -28.04 1.795 1 97.5 12 LYS B C 1
ATOM 2489 O O . LYS B 1 12 ? -13.883 -28.754 1.38 1 97.5 12 LYS B O 1
ATOM 2494 N N . VAL B 1 13 ? -11.708 -28.1 1.342 1 98.43 13 VAL B N 1
ATOM 2495 C CA . VAL B 1 13 ? -11.406 -28.957 0.2 1 98.43 13 VAL B CA 1
ATOM 2496 C C . VAL B 1 13 ? -10.207 -29.845 0.523 1 98.43 13 VAL B C 1
ATOM 2498 O O . VAL B 1 13 ? -10.247 -31.057 0.302 1 98.43 13 VAL B O 1
ATOM 2501 N N . LEU B 1 14 ? -9.127 -29.281 1.104 1 98.77 14 LEU B N 1
ATOM 2502 C CA . LEU B 1 14 ? -7.875 -29.988 1.351 1 98.77 14 LEU B CA 1
ATOM 2503 C C . LEU B 1 14 ? -7.995 -30.894 2.572 1 98.77 14 LEU B C 1
ATOM 2505 O O . LEU B 1 14 ? -8.834 -30.659 3.445 1 98.77 14 LEU B O 1
ATOM 2509 N N . THR B 1 15 ? -7.156 -31.861 2.605 1 98.58 15 THR B N 1
ATOM 2510 C CA . THR B 1 15 ? -7.022 -32.636 3.833 1 98.58 15 THR B CA 1
ATOM 2511 C C . THR B 1 15 ? -6.159 -31.893 4.85 1 98.58 15 THR B C 1
ATOM 2513 O O . THR B 1 15 ? -5.384 -31.007 4.484 1 98.58 15 THR B O 1
ATOM 2516 N N . GLN B 1 16 ? -6.26 -32.275 6.09 1 98.44 16 GLN B N 1
ATOM 2517 C CA . GLN B 1 16 ? -5.415 -31.698 7.131 1 98.44 16 GLN B CA 1
ATOM 2518 C C . GLN B 1 16 ? -3.938 -31.954 6.846 1 98.44 16 GLN B C 1
ATOM 2520 O O . GLN B 1 16 ? -3.099 -31.076 7.056 1 98.44 16 GLN B O 1
ATOM 2525 N N . ALA B 1 17 ? -3.666 -33.112 6.357 1 98.66 17 ALA B N 1
ATOM 2526 C CA . ALA B 1 17 ? -2.286 -33.475 6.042 1 98.66 17 ALA B CA 1
ATOM 2527 C C . ALA B 1 17 ? -1.716 -32.57 4.954 1 98.66 17 ALA B C 1
ATOM 2529 O O . ALA B 1 17 ? -0.555 -32.159 5.025 1 98.66 17 ALA B O 1
ATOM 2530 N N . GLN B 1 18 ? -2.498 -32.288 3.96 1 98.84 18 GLN B N 1
ATOM 2531 C CA . GLN B 1 18 ? -2.075 -31.388 2.893 1 98.84 18 GLN B CA 1
ATOM 2532 C C . GLN B 1 18 ? -1.774 -29.994 3.436 1 98.84 18 GLN B C 1
ATOM 2534 O O . GLN B 1 18 ? -0.783 -29.371 3.048 1 98.84 18 GLN B O 1
ATOM 2539 N N . ARG B 1 19 ? -2.637 -29.526 4.311 1 98.86 19 ARG B N 1
ATOM 2540 C CA . ARG B 1 19 ? -2.442 -28.2 4.89 1 98.86 19 ARG B CA 1
ATOM 2541 C C . ARG B 1 19 ? -1.174 -28.154 5.735 1 98.86 19 ARG B C 1
ATOM 2543 O O . ARG B 1 19 ? -0.38 -27.217 5.623 1 98.86 19 ARG B O 1
ATOM 2550 N N . GLU B 1 20 ? -0.991 -29.151 6.575 1 98.8 20 GLU B N 1
ATOM 2551 C CA . GLU B 1 20 ? 0.212 -29.227 7.399 1 98.8 20 GLU B CA 1
ATOM 2552 C C . GLU B 1 20 ? 1.469 -29.286 6.536 1 98.8 20 GLU B C 1
ATOM 2554 O O . GLU B 1 20 ? 2.474 -28.642 6.848 1 98.8 20 GLU B O 1
ATOM 2559 N N . PHE B 1 21 ? 1.401 -30.105 5.493 1 98.87 21 PHE B N 1
ATOM 2560 C CA . PHE B 1 21 ? 2.518 -30.195 4.559 1 98.87 21 PHE B CA 1
ATOM 2561 C C . PHE B 1 21 ? 2.857 -28.823 3.988 1 98.87 21 PHE B C 1
ATOM 2563 O O . PHE B 1 21 ? 4.023 -28.425 3.966 1 98.87 21 PHE B O 1
ATOM 2570 N N . TYR B 1 22 ? 1.879 -28.042 3.543 1 98.9 22 TYR B N 1
ATOM 2571 C CA . TYR B 1 22 ? 2.084 -26.719 2.964 1 98.9 22 TYR B CA 1
ATOM 2572 C C . TYR B 1 22 ? 2.799 -25.799 3.947 1 98.9 22 TYR B C 1
ATOM 2574 O O . TYR B 1 22 ? 3.734 -25.087 3.572 1 98.9 22 TYR B O 1
ATOM 2582 N N . PHE B 1 23 ? 2.343 -25.786 5.196 1 98.74 23 PHE B N 1
ATOM 2583 C CA . PHE B 1 23 ? 2.928 -24.886 6.181 1 98.74 23 PHE B CA 1
ATOM 2584 C C . PHE B 1 23 ? 4.353 -25.307 6.521 1 98.74 23 PHE B C 1
ATOM 2586 O O . PHE B 1 23 ? 5.2 -24.464 6.822 1 98.74 23 PHE B O 1
ATOM 2593 N N . ASN B 1 24 ? 4.622 -26.613 6.398 1 98.55 24 ASN B N 1
ATOM 2594 C CA . ASN B 1 24 ? 5.952 -27.117 6.722 1 98.55 24 ASN B CA 1
ATOM 2595 C C . ASN B 1 24 ? 6.915 -26.955 5.55 1 98.55 24 ASN B C 1
ATOM 2597 O O . ASN B 1 24 ? 8.079 -26.599 5.742 1 98.55 24 ASN B O 1
ATOM 2601 N N . GLU B 1 25 ? 6.401 -27.183 4.303 1 98.77 25 GLU B N 1
ATOM 2602 C CA . GLU B 1 25 ? 7.288 -27.32 3.151 1 98.77 25 GLU B CA 1
ATOM 2603 C C . GLU B 1 25 ? 7.249 -26.073 2.273 1 98.77 25 GLU B C 1
ATOM 2605 O O . GLU B 1 25 ? 8.136 -25.864 1.443 1 98.77 25 GLU B O 1
ATOM 2610 N N . GLY B 1 26 ? 6.164 -25.308 2.354 1 98.82 26 GLY B N 1
ATOM 2611 C CA . GLY B 1 26 ? 6.066 -24.045 1.639 1 98.82 26 GLY B CA 1
ATOM 2612 C C . GLY B 1 26 ? 5.441 -24.185 0.264 1 98.82 26 GLY B C 1
ATOM 2613 O O . GLY B 1 26 ? 5.397 -23.222 -0.504 1 98.82 26 GLY B O 1
ATOM 2614 N N . TYR B 1 27 ? 4.995 -25.403 -0.091 1 98.91 27 TYR B N 1
ATOM 2615 C CA . TYR B 1 27 ? 4.363 -25.654 -1.382 1 98.91 27 TYR B CA 1
ATOM 2616 C C . TYR B 1 27 ? 3.401 -26.833 -1.298 1 98.91 27 TYR B C 1
ATOM 2618 O O . TYR B 1 27 ? 3.37 -27.547 -0.293 1 98.91 27 TYR B O 1
ATOM 2626 N N . LEU B 1 28 ? 2.572 -26.962 -2.312 1 98.91 28 LEU B N 1
ATOM 2627 C CA . LEU B 1 28 ? 1.629 -28.071 -2.405 1 98.91 28 LEU B CA 1
ATOM 2628 C C . LEU B 1 28 ? 1.261 -28.352 -3.858 1 98.91 28 LEU B C 1
ATOM 2630 O O . LEU B 1 28 ? 1.07 -27.422 -4.646 1 98.91 28 LEU B O 1
ATOM 2634 N N . LEU B 1 29 ? 1.26 -29.558 -4.249 1 98.81 29 LEU B N 1
ATOM 2635 C CA . LEU B 1 29 ? 0.687 -30.017 -5.509 1 98.81 29 LEU B CA 1
ATOM 2636 C C . LEU B 1 29 ? -0.618 -30.769 -5.271 1 98.81 29 LEU B C 1
ATOM 2638 O O . LEU B 1 29 ? -0.65 -31.739 -4.51 1 98.81 29 LEU B O 1
ATOM 2642 N N . VAL B 1 30 ? -1.669 -30.295 -5.791 1 98.76 30 VAL B N 1
ATOM 2643 C CA . VAL B 1 30 ? -2.962 -30.966 -5.707 1 98.76 30 VAL B CA 1
ATOM 2644 C C . VAL B 1 30 ? -3.371 -31.477 -7.086 1 98.76 30 VAL B C 1
ATOM 2646 O O . VAL B 1 30 ? -3.812 -30.7 -7.937 1 98.76 30 VAL B O 1
ATOM 2649 N N . GLU B 1 31 ? -3.345 -32.74 -7.319 1 98.06 31 GLU B N 1
ATOM 2650 C CA . GLU B 1 31 ? -3.614 -33.311 -8.636 1 98.06 31 GLU B CA 1
ATOM 2651 C C . GLU B 1 31 ? -5.111 -33.344 -8.928 1 98.06 31 GLU B C 1
ATOM 2653 O O . GLU B 1 31 ? -5.916 -33.635 -8.041 1 98.06 31 GLU B O 1
ATOM 2658 N N . ARG B 1 32 ? -5.473 -32.97 -10.139 1 98.03 32 ARG B N 1
ATOM 2659 C CA . ARG B 1 32 ? -6.828 -33.041 -10.676 1 98.03 32 ARG B CA 1
ATOM 2660 C C . ARG B 1 32 ? -7.817 -32.322 -9.765 1 98.03 32 ARG B C 1
ATOM 2662 O O . ARG B 1 32 ? -8.872 -32.866 -9.433 1 98.03 32 ARG B O 1
ATOM 2669 N N . ALA B 1 33 ? -7.366 -31.22 -9.286 1 98.14 33 ALA B N 1
ATOM 2670 C CA . ALA B 1 33 ? -8.187 -30.412 -8.388 1 98.14 33 ALA B CA 1
ATOM 2671 C C . ALA B 1 33 ? -9.312 -29.716 -9.149 1 98.14 33 ALA B C 1
ATOM 2673 O O . ALA B 1 33 ? -10.334 -29.353 -8.563 1 98.14 33 ALA B O 1
ATOM 2674 N N . ILE B 1 34 ? -9.081 -29.46 -10.403 1 98.23 34 ILE B N 1
ATOM 2675 C CA . ILE B 1 34 ? -10.02 -28.717 -11.235 1 98.23 34 ILE B CA 1
ATOM 2676 C C . ILE B 1 34 ? -10.662 -29.655 -12.254 1 98.23 34 ILE B C 1
ATOM 2678 O O . ILE B 1 34 ? -9.969 -30.433 -12.914 1 98.23 34 ILE B O 1
ATOM 2682 N N . ASP B 1 35 ? -11.937 -29.59 -12.432 1 97.08 35 ASP B N 1
ATOM 2683 C CA . ASP B 1 35 ? -12.645 -30.566 -13.255 1 97.08 35 ASP B CA 1
ATOM 2684 C C . ASP B 1 35 ? -12.537 -30.215 -14.738 1 97.08 35 ASP B C 1
ATOM 2686 O O . ASP B 1 35 ? -12.111 -29.113 -15.091 1 97.08 35 ASP B O 1
ATOM 2690 N N . GLU B 1 36 ? -12.985 -31.122 -15.539 1 97.79 36 GLU B N 1
ATOM 2691 C CA . GLU B 1 36 ? -12.807 -31.045 -16.986 1 97.79 36 GLU B CA 1
ATOM 2692 C C . GLU B 1 36 ? -13.65 -29.923 -17.587 1 97.79 36 GLU B C 1
ATOM 2694 O O . GLU B 1 36 ? -13.263 -29.317 -18.588 1 97.79 36 GLU B O 1
ATOM 2699 N N . ALA B 1 37 ? -14.733 -29.645 -17.026 1 98.33 37 ALA B N 1
ATOM 2700 C CA . ALA B 1 37 ? -15.577 -28.577 -17.555 1 98.33 37 ALA B CA 1
ATOM 2701 C C . ALA B 1 37 ? -14.858 -27.232 -17.5 1 98.33 37 ALA B C 1
ATOM 2703 O O . ALA B 1 37 ? -14.888 -26.466 -18.466 1 98.33 37 ALA B O 1
ATOM 2704 N N . TRP B 1 38 ? -14.236 -26.988 -16.342 1 98.64 38 TRP B N 1
ATOM 2705 C CA . TRP B 1 38 ? -13.44 -25.771 -16.222 1 98.64 38 TRP B CA 1
ATOM 2706 C C . TRP B 1 38 ? -12.271 -25.786 -17.201 1 98.64 38 TRP B C 1
ATOM 2708 O O . TRP B 1 38 ? -11.981 -24.776 -17.846 1 98.64 38 TRP B O 1
ATOM 2718 N N . LEU B 1 39 ? -11.622 -26.876 -17.358 1 98.58 39 LEU B N 1
ATOM 2719 C CA . LEU B 1 39 ? -10.457 -26.966 -18.231 1 98.58 39 LEU B CA 1
ATOM 2720 C C . LEU B 1 39 ? -10.839 -26.678 -19.679 1 98.58 39 LEU B C 1
ATOM 2722 O O . LEU B 1 39 ? -10.13 -25.952 -20.379 1 98.58 39 LEU B O 1
ATOM 2726 N N . ALA B 1 40 ? -11.91 -27.25 -20.07 1 98.67 40 ALA B N 1
ATOM 2727 C CA . ALA B 1 40 ? -12.382 -27.016 -21.433 1 98.67 40 ALA B CA 1
ATOM 2728 C C . ALA B 1 40 ? -12.638 -25.531 -21.677 1 98.67 40 ALA B C 1
ATOM 2730 O O . ALA B 1 40 ? -12.231 -24.986 -22.706 1 98.67 40 ALA B O 1
ATOM 2731 N N . ARG B 1 41 ? -13.264 -24.911 -20.733 1 98.71 41 ARG B N 1
ATOM 2732 C CA . ARG B 1 41 ? -13.576 -23.489 -20.835 1 98.71 41 ARG B CA 1
ATOM 2733 C C . ARG B 1 41 ? -12.303 -22.65 -20.864 1 98.71 41 ARG B C 1
ATOM 2735 O O . ARG B 1 41 ? -12.178 -21.73 -21.675 1 98.71 41 ARG B O 1
ATOM 2742 N N . LEU B 1 42 ? -11.384 -22.972 -20.024 1 98.82 42 LEU B N 1
ATOM 2743 C CA . LEU B 1 42 ? -10.142 -22.212 -19.927 1 98.82 42 LEU B CA 1
ATOM 2744 C C . LEU B 1 42 ? -9.277 -22.425 -21.164 1 98.82 42 LEU B C 1
ATOM 2746 O O . LEU B 1 42 ? -8.635 -21.489 -21.646 1 98.82 42 LEU B O 1
ATOM 2750 N N . ARG B 1 43 ? -9.258 -23.657 -21.684 1 98.55 43 ARG B N 1
ATOM 2751 C CA . ARG B 1 43 ? -8.517 -23.933 -22.911 1 98.55 43 ARG B CA 1
ATOM 2752 C C . ARG B 1 43 ? -9.086 -23.142 -24.084 1 98.55 43 ARG B C 1
ATOM 2754 O O . ARG B 1 43 ? -8.335 -22.574 -24.878 1 98.55 43 ARG B O 1
ATOM 2761 N N . ALA B 1 44 ? -10.37 -23.107 -24.155 1 98.7 44 ALA B N 1
ATOM 2762 C CA . ALA B 1 44 ? -11.008 -22.341 -25.223 1 98.7 44 ALA B CA 1
ATOM 2763 C C . ALA B 1 44 ? -10.661 -20.859 -25.118 1 98.7 44 ALA B C 1
ATOM 2765 O O . ALA B 1 44 ? -10.338 -20.219 -26.121 1 98.7 44 ALA B O 1
ATOM 2766 N N . ALA B 1 45 ? -10.743 -20.311 -23.907 1 98.74 45 ALA B N 1
ATOM 2767 C CA . ALA B 1 45 ? -10.386 -18.914 -23.678 1 98.74 45 ALA B CA 1
ATOM 2768 C C . ALA B 1 45 ? -8.928 -18.653 -24.045 1 98.74 45 ALA B C 1
ATOM 2770 O O . ALA B 1 45 ? -8.606 -17.623 -24.643 1 98.74 45 ALA B O 1
ATOM 2771 N N . THR B 1 46 ? -8.057 -19.544 -23.669 1 98.25 46 THR B N 1
ATOM 2772 C CA . THR B 1 46 ? -6.634 -19.43 -23.971 1 98.25 46 THR B CA 1
ATOM 2773 C C . THR B 1 46 ? -6.402 -19.396 -25.479 1 98.25 46 THR B C 1
ATOM 2775 O O . THR B 1 46 ? -5.641 -18.563 -25.976 1 98.25 46 THR B O 1
ATOM 2778 N N . ASP B 1 47 ? -7.073 -20.265 -26.167 1 97.24 47 ASP B N 1
ATOM 2779 C CA . ASP B 1 47 ? -6.963 -20.307 -27.622 1 97.24 47 ASP B CA 1
ATOM 2780 C C . ASP B 1 47 ? -7.396 -18.981 -28.244 1 97.24 47 ASP B C 1
ATOM 2782 O O . ASP B 1 47 ? -6.772 -18.501 -29.192 1 97.24 47 ASP B O 1
ATOM 2786 N N . GLU B 1 48 ? -8.412 -18.462 -27.703 1 98.1 48 GLU B N 1
ATOM 2787 C CA . GLU B 1 48 ? -8.885 -17.175 -28.203 1 98.1 48 GLU B CA 1
ATOM 2788 C C . GLU B 1 48 ? -7.832 -16.087 -28.01 1 98.1 48 GLU B C 1
ATOM 2790 O O . GLU B 1 48 ? -7.637 -15.242 -28.886 1 98.1 48 GLU B O 1
ATOM 2795 N N . LEU B 1 49 ? -7.184 -16.077 -26.847 1 97.46 49 LEU B N 1
ATOM 2796 C CA . LEU B 1 49 ? -6.161 -15.072 -26.577 1 97.46 49 LEU B CA 1
ATOM 2797 C C . LEU B 1 49 ? -4.965 -15.251 -27.506 1 97.46 49 LEU B C 1
ATOM 2799 O O . LEU B 1 49 ? -4.386 -14.269 -27.975 1 97.46 49 LEU B O 1
ATOM 2803 N N . VAL B 1 50 ? -4.603 -16.496 -27.772 1 95.91 50 VAL B N 1
ATOM 2804 C CA . VAL B 1 50 ? -3.514 -16.767 -28.705 1 95.91 50 VAL B CA 1
ATOM 2805 C C . VAL B 1 50 ? -3.88 -16.246 -30.093 1 95.91 50 VAL B C 1
ATOM 2807 O O . VAL B 1 50 ? -3.063 -15.605 -30.758 1 95.91 50 VAL B O 1
ATOM 2810 N N . GLU B 1 51 ? -5.082 -16.487 -30.497 1 96.54 51 GLU B N 1
ATOM 2811 C CA . GLU B 1 51 ? -5.543 -15.996 -31.792 1 96.54 51 GLU B CA 1
ATOM 2812 C C . GLU B 1 51 ? -5.5 -14.472 -31.851 1 96.54 51 GLU B C 1
ATOM 2814 O O . GLU B 1 51 ? -5.034 -13.897 -32.837 1 96.54 51 GLU B O 1
ATOM 2819 N N . ARG B 1 52 ? -5.934 -13.843 -30.79 1 96.23 52 ARG B N 1
ATOM 2820 C CA . ARG B 1 52 ? -5.909 -12.385 -30.716 1 96.23 52 ARG B CA 1
ATOM 2821 C C . ARG B 1 52 ? -4.482 -11.857 -30.819 1 96.23 52 ARG B C 1
ATOM 2823 O O . ARG B 1 52 ? -4.25 -10.787 -31.385 1 96.23 52 ARG B O 1
ATOM 2830 N N . SER B 1 53 ? -3.58 -12.587 -30.259 1 94.82 53 SER B N 1
ATOM 2831 C CA . SER B 1 53 ? -2.194 -12.131 -30.216 1 94.82 53 SER B CA 1
ATOM 2832 C C . SER B 1 53 ? -1.585 -12.081 -31.613 1 94.82 53 SER B C 1
ATOM 2834 O O . SER B 1 53 ? -0.56 -11.431 -31.827 1 94.82 53 SER B O 1
ATOM 2836 N N . ARG B 1 54 ? -2.159 -12.782 -32.558 1 94.43 54 ARG B N 1
ATOM 2837 C CA . ARG B 1 54 ? -1.658 -12.778 -33.928 1 94.43 54 ARG B CA 1
ATOM 2838 C C . ARG B 1 54 ? -1.648 -11.366 -34.504 1 94.43 54 ARG B C 1
ATOM 2840 O O . ARG B 1 54 ? -0.82 -11.044 -35.359 1 94.43 54 ARG B O 1
ATOM 2847 N N . ALA B 1 55 ? -2.518 -10.549 -33.99 1 94.24 55 ALA B N 1
ATOM 2848 C CA . ALA B 1 55 ? -2.654 -9.19 -34.508 1 94.24 55 ALA B CA 1
ATOM 2849 C C . ALA B 1 55 ? -1.736 -8.224 -33.763 1 94.24 55 ALA B C 1
ATOM 2851 O O . ALA B 1 55 ? -1.614 -7.057 -34.142 1 94.24 55 ALA B O 1
ATOM 2852 N N . VAL B 1 56 ? -1.14 -8.691 -32.722 1 92.84 56 VAL B N 1
ATOM 2853 C CA . VAL B 1 56 ? -0.283 -7.843 -31.9 1 92.84 56 VAL B CA 1
ATOM 2854 C C . VAL B 1 56 ? 1.155 -7.914 -32.409 1 92.84 56 VAL B C 1
ATOM 2856 O O . VAL B 1 56 ? 1.705 -9.003 -32.585 1 92.84 56 VAL B O 1
ATOM 2859 N N . THR B 1 57 ? 1.821 -6.744 -32.64 1 91.69 57 THR B N 1
ATOM 2860 C CA . THR B 1 57 ? 3.132 -6.757 -33.28 1 91.69 57 THR B CA 1
ATOM 2861 C C . THR B 1 57 ? 4.219 -6.343 -32.293 1 91.69 57 THR B C 1
ATOM 2863 O O . THR B 1 57 ? 5.41 -6.48 -32.58 1 91.69 57 THR B O 1
ATOM 2866 N N . ARG B 1 58 ? 3.74 -5.754 -31.158 1 90.53 58 ARG B N 1
ATOM 2867 C CA . ARG B 1 58 ? 4.701 -5.354 -30.136 1 90.53 58 ARG B CA 1
ATOM 2868 C C . ARG B 1 58 ? 4.169 -5.649 -28.738 1 90.53 58 ARG B C 1
ATOM 2870 O O . ARG B 1 58 ? 2.969 -5.518 -28.484 1 90.53 58 ARG B O 1
ATOM 2877 N N . THR B 1 59 ? 5.13 -5.973 -27.86 1 88.69 59 THR B N 1
ATOM 2878 C CA . THR B 1 59 ? 4.793 -6.179 -26.456 1 88.69 59 THR B CA 1
ATOM 2879 C C . THR B 1 59 ? 4.125 -4.938 -25.872 1 88.69 59 THR B C 1
ATOM 2881 O O . THR B 1 59 ? 4.549 -3.813 -26.145 1 88.69 59 THR B O 1
ATOM 2884 N N . ASP B 1 60 ? 3.107 -5.205 -25.058 1 86.66 60 ASP B N 1
ATOM 2885 C CA . ASP B 1 60 ? 2.411 -4.106 -24.396 1 86.66 60 ASP B CA 1
ATOM 2886 C C . ASP B 1 60 ? 1.981 -4.498 -22.984 1 86.66 60 ASP B C 1
ATOM 2888 O O . ASP B 1 60 ? 2.551 -5.414 -22.388 1 86.66 60 ASP B O 1
ATOM 2892 N N . ALA B 1 61 ? 1.075 -3.792 -22.431 1 84.35 61 ALA B N 1
ATOM 2893 C CA . ALA B 1 61 ? 0.697 -3.973 -21.032 1 84.35 61 ALA B CA 1
ATOM 2894 C C . ALA B 1 61 ? -0.053 -5.288 -20.833 1 84.35 61 ALA B C 1
ATOM 2896 O O . ALA B 1 61 ? -0.143 -5.794 -19.712 1 84.35 61 ALA B O 1
ATOM 2897 N N . VAL B 1 62 ? -0.537 -5.842 -21.936 1 89.83 62 VAL B N 1
ATOM 2898 C CA . VAL B 1 62 ? -1.366 -7.039 -21.838 1 89.83 62 VAL B CA 1
ATOM 2899 C C . VAL B 1 62 ? -0.598 -8.245 -22.375 1 89.83 62 VAL B C 1
ATOM 2901 O O . VAL B 1 62 ? -0.522 -9.284 -21.715 1 89.83 62 VAL B O 1
ATOM 2904 N N . PHE B 1 63 ? 0.014 -8.071 -23.546 1 92.31 63 PHE B N 1
ATOM 2905 C CA . PHE B 1 63 ? 0.634 -9.176 -24.267 1 92.31 63 PHE B CA 1
ATOM 2906 C C . PHE B 1 63 ? 2.151 -9.028 -24.284 1 92.31 63 PHE B C 1
ATOM 2908 O O . PHE B 1 63 ? 2.682 -8.1 -24.898 1 92.31 63 PHE B O 1
ATOM 2915 N N . ASP B 1 64 ? 2.755 -9.916 -23.701 1 91.49 64 ASP B N 1
ATOM 2916 C CA . ASP B 1 64 ? 4.206 -10.043 -23.793 1 91.49 64 ASP B CA 1
ATOM 2917 C C . ASP B 1 64 ? 4.602 -11.083 -24.838 1 91.49 64 ASP B C 1
ATOM 2919 O O . ASP B 1 64 ? 4.237 -12.255 -24.724 1 91.49 64 ASP B O 1
ATOM 2923 N N . LEU B 1 65 ? 5.379 -10.676 -25.796 1 90.35 65 LEU B N 1
ATOM 2924 C CA . LEU B 1 65 ? 5.661 -11.519 -26.953 1 90.35 65 LEU B CA 1
ATOM 2925 C C . LEU B 1 65 ? 7.107 -12 -26.936 1 90.35 65 LEU B C 1
ATOM 2927 O O . LEU B 1 65 ? 8.005 -11.268 -26.514 1 90.35 65 LEU B O 1
ATOM 2931 N N . GLU B 1 66 ? 7.284 -13.194 -27.379 1 87.76 66 GLU B N 1
ATOM 2932 C CA . GLU B 1 66 ? 8.641 -13.646 -27.668 1 87.76 66 GLU B CA 1
ATOM 2933 C C . GLU B 1 66 ? 9.19 -12.977 -28.925 1 87.76 66 GLU B C 1
ATOM 2935 O O . GLU B 1 66 ? 8.425 -12.55 -29.792 1 87.76 66 GLU B O 1
ATOM 2940 N N . PRO B 1 67 ? 10.526 -12.91 -29.021 1 82.26 67 PRO B N 1
ATOM 2941 C CA . PRO B 1 67 ? 11.133 -12.275 -30.193 1 82.26 67 PRO B CA 1
ATOM 2942 C C . PRO B 1 67 ? 10.702 -12.926 -31.506 1 82.26 67 PRO B C 1
ATOM 2944 O O . PRO B 1 67 ? 10.59 -12.245 -32.529 1 82.26 67 PRO B O 1
ATOM 2947 N N . ARG B 1 68 ? 10.329 -14.185 -31.656 1 85.36 68 ARG B N 1
ATOM 2948 C CA . ARG B 1 68 ? 10.006 -14.89 -32.892 1 85.36 68 ARG B CA 1
ATOM 2949 C C . ARG B 1 68 ? 8.503 -14.886 -33.148 1 85.36 68 ARG B C 1
ATOM 2951 O O . ARG B 1 68 ? 8.012 -15.62 -34.009 1 85.36 68 ARG B O 1
ATOM 2958 N N . HIS B 1 69 ? 7.803 -14.08 -32.394 1 90.43 69 HIS B N 1
ATOM 2959 C CA . HIS B 1 69 ? 6.358 -13.967 -32.556 1 90.43 69 HIS B CA 1
ATOM 2960 C C . HIS B 1 69 ? 5.999 -13.422 -33.934 1 90.43 69 HIS B C 1
ATOM 2962 O O . HIS B 1 69 ? 6.643 -12.492 -34.426 1 90.43 69 HIS B O 1
ATOM 2968 N N . SER B 1 70 ? 4.962 -14.062 -34.567 1 92.52 70 SER B N 1
ATOM 2969 C CA . SER B 1 70 ? 4.382 -13.569 -35.812 1 92.52 70 SER B CA 1
ATOM 2970 C C . SER B 1 70 ? 2.908 -13.944 -35.923 1 92.52 70 SER B C 1
ATOM 2972 O O . SER B 1 70 ? 2.411 -14.763 -35.147 1 92.52 70 SER B O 1
ATOM 2974 N N . ALA B 1 71 ? 2.285 -13.33 -36.828 1 93.06 71 ALA B N 1
ATOM 2975 C CA . ALA B 1 71 ? 0.873 -13.631 -37.051 1 93.06 71 ALA B CA 1
ATOM 2976 C C . ALA B 1 71 ? 0.675 -15.101 -37.41 1 93.06 71 ALA B C 1
ATOM 2978 O O . ALA B 1 71 ? -0.311 -15.719 -37.002 1 93.06 71 ALA B O 1
ATOM 2979 N N . SER B 1 72 ? 1.569 -15.656 -38.213 1 93.12 72 SER B N 1
ATOM 2980 C CA . SER B 1 72 ? 1.444 -17.032 -38.683 1 93.12 72 SER B CA 1
ATOM 2981 C C . SER B 1 72 ? 1.941 -18.021 -37.634 1 93.12 72 SER B C 1
ATOM 2983 O O . SER B 1 72 ? 1.599 -19.205 -37.678 1 93.12 72 SER B O 1
ATOM 2985 N N . ALA B 1 73 ? 2.728 -17.52 -36.726 1 90.64 73 ALA B N 1
ATOM 2986 C CA . ALA B 1 73 ? 3.279 -18.345 -35.655 1 90.64 73 ALA B CA 1
ATOM 2987 C C . ALA B 1 73 ? 3.283 -17.591 -34.328 1 90.64 73 ALA B C 1
ATOM 2989 O O . ALA B 1 73 ? 4.34 -17.179 -33.844 1 90.64 73 ALA B O 1
ATOM 2990 N N . PRO B 1 74 ? 2.129 -17.511 -33.761 1 90.67 74 PRO B N 1
ATOM 2991 C CA . PRO B 1 74 ? 2.049 -16.732 -32.523 1 90.67 74 PRO B CA 1
ATOM 2992 C C . PRO B 1 74 ? 2.888 -17.329 -31.395 1 90.67 74 PRO B C 1
ATOM 2994 O O . PRO B 1 74 ? 2.872 -18.544 -31.185 1 90.67 74 PRO B O 1
ATOM 2997 N N . ARG B 1 75 ? 3.658 -16.5 -30.719 1 89.95 75 ARG B N 1
ATOM 2998 C CA . ARG B 1 75 ? 4.484 -16.875 -29.576 1 89.95 75 ARG B CA 1
ATOM 2999 C C . ARG B 1 75 ? 4.259 -15.926 -28.403 1 89.95 75 ARG B C 1
ATOM 3001 O O . ARG B 1 75 ? 5.136 -15.128 -28.066 1 89.95 75 ARG B O 1
ATOM 3008 N N . LEU B 1 76 ? 3.185 -16.182 -27.826 1 90.92 76 LEU B N 1
ATOM 3009 C CA . LEU B 1 76 ? 2.819 -15.425 -26.634 1 90.92 76 LEU B CA 1
ATOM 3010 C C . LEU B 1 76 ? 3.612 -15.903 -25.422 1 90.92 76 LEU B C 1
ATOM 3012 O O . LEU B 1 76 ? 3.641 -17.1 -25.127 1 90.92 76 LEU B O 1
ATOM 3016 N N . ARG B 1 77 ? 4.27 -15.009 -24.783 1 91.59 77 ARG B N 1
ATOM 3017 C CA . ARG B 1 77 ? 5.046 -15.36 -23.599 1 91.59 77 ARG B CA 1
ATOM 3018 C C . ARG B 1 77 ? 4.202 -15.24 -22.335 1 91.59 77 ARG B C 1
ATOM 3020 O O . ARG B 1 77 ? 4.321 -16.06 -21.422 1 91.59 77 ARG B O 1
ATOM 3027 N N . ARG B 1 78 ? 3.384 -14.168 -22.323 1 94.04 78 ARG B N 1
ATOM 3028 C CA . ARG B 1 78 ? 2.556 -13.911 -21.149 1 94.04 78 ARG B CA 1
ATOM 3029 C C . ARG B 1 78 ? 1.354 -13.044 -21.506 1 94.04 78 ARG B C 1
ATOM 3031 O O . ARG B 1 78 ? 1.463 -12.127 -22.323 1 94.04 78 ARG B O 1
ATOM 3038 N N . VAL B 1 79 ? 0.295 -13.35 -20.983 1 95.04 79 VAL B N 1
ATOM 3039 C CA . VAL B 1 79 ? -0.838 -12.433 -20.908 1 95.04 79 VAL B CA 1
ATOM 3040 C C . VAL B 1 79 ? -0.974 -11.894 -19.486 1 95.04 79 VAL B C 1
ATOM 3042 O O . VAL B 1 79 ? -1.184 -12.66 -18.543 1 95.04 79 VAL B O 1
ATOM 3045 N N . SER B 1 80 ? -0.829 -10.621 -19.342 1 94.43 80 SER B N 1
ATOM 3046 C CA . SER B 1 80 ? -1.033 -9.997 -18.039 1 94.43 80 SER B CA 1
ATOM 3047 C C . SER B 1 80 ? -2.517 -9.801 -17.746 1 94.43 80 SER B C 1
ATOM 3049 O O . SER B 1 80 ? -3.279 -9.387 -18.623 1 94.43 80 SER B O 1
ATOM 3051 N N . ASN B 1 81 ? -2.929 -10.21 -16.58 1 95.3 81 ASN B N 1
ATOM 3052 C CA . ASN B 1 81 ? -4.299 -10.071 -16.096 1 95.3 81 ASN B CA 1
ATOM 3053 C C . ASN B 1 81 ? -5.299 -10.717 -17.05 1 95.3 81 ASN B C 1
ATOM 3055 O O . ASN B 1 81 ? -6.241 -10.065 -17.504 1 95.3 81 ASN B O 1
ATOM 3059 N N . PRO B 1 82 ? -5.138 -11.911 -17.314 1 97.52 82 PRO B N 1
ATOM 3060 C CA . PRO B 1 82 ? -6.102 -12.585 -18.187 1 97.52 82 PRO B CA 1
ATOM 3061 C C . PRO B 1 82 ? -7.54 -12.452 -17.691 1 97.52 82 PRO B C 1
ATOM 3063 O O . PRO B 1 82 ? -8.48 -12.508 -18.489 1 97.52 82 PRO B O 1
ATOM 3066 N N . VAL B 1 83 ? -7.744 -12.208 -16.429 1 97.24 83 VAL B N 1
ATOM 3067 C CA . VAL B 1 83 ? -9.067 -12.068 -15.831 1 97.24 83 VAL B CA 1
ATOM 3068 C C . VAL B 1 83 ? -9.79 -10.873 -16.449 1 97.24 83 VAL B C 1
ATOM 3070 O O . VAL B 1 83 ? -11.019 -10.786 -16.393 1 97.24 83 VAL B O 1
ATOM 3073 N N . GLU B 1 84 ? -9.066 -9.996 -17.016 1 96.95 84 GLU B N 1
ATOM 3074 C CA . GLU B 1 84 ? -9.648 -8.81 -17.639 1 96.95 84 GLU B CA 1
ATOM 3075 C C . GLU B 1 84 ? -9.754 -8.978 -19.152 1 96.95 84 GLU B C 1
ATOM 3077 O O . GLU B 1 84 ? -10.338 -8.135 -19.836 1 96.95 84 GLU B O 1
ATOM 3082 N N . GLN B 1 85 ? -9.171 -10.02 -19.668 1 96.97 85 GLN B N 1
ATOM 3083 C CA . GLN B 1 85 ? -9.089 -10.205 -21.113 1 96.97 85 GLN B CA 1
ATOM 3084 C C . GLN B 1 85 ? -10.152 -11.183 -21.603 1 96.97 85 GLN B C 1
ATOM 3086 O O . GLN B 1 85 ? -10.485 -11.202 -22.79 1 96.97 85 GLN B O 1
ATOM 3091 N N . HIS B 1 86 ? -10.656 -11.957 -20.728 1 97.87 86 HIS B N 1
ATOM 3092 C CA . HIS B 1 86 ? -11.7 -12.933 -21.023 1 97.87 86 HIS B CA 1
ATOM 3093 C C . HIS B 1 86 ? -12.47 -13.314 -19.763 1 97.87 86 HIS B C 1
ATOM 3095 O O . HIS B 1 86 ? -11.868 -13.639 -18.737 1 97.87 86 HIS B O 1
ATOM 3101 N N . PRO B 1 87 ? -13.77 -13.39 -19.768 1 98.11 87 PRO B N 1
ATOM 3102 C CA . PRO B 1 87 ? -14.572 -13.617 -18.563 1 98.11 87 PRO B CA 1
ATOM 3103 C C . PRO B 1 87 ? -14.319 -14.986 -17.935 1 98.11 87 PRO B C 1
ATOM 3105 O O . PRO B 1 87 ? -14.496 -15.157 -16.727 1 98.11 87 PRO B O 1
ATOM 3108 N N . ALA B 1 88 ? -13.886 -15.977 -18.724 1 98.7 88 ALA B N 1
ATOM 3109 C CA . ALA B 1 88 ? -13.679 -17.333 -18.22 1 98.7 88 ALA B CA 1
ATOM 3110 C C . ALA B 1 88 ? -12.678 -17.343 -17.068 1 98.7 88 ALA B C 1
ATOM 3112 O O . ALA B 1 88 ? -12.828 -18.111 -16.115 1 98.7 88 ALA B O 1
ATOM 3113 N N . TYR B 1 89 ? -11.717 -16.467 -17.162 1 98.68 89 TYR B N 1
ATOM 3114 C CA . TYR B 1 89 ? -10.662 -16.474 -16.155 1 98.68 89 TYR B CA 1
ATOM 3115 C C . TYR B 1 89 ? -11.16 -15.89 -14.839 1 98.68 89 TYR B C 1
ATOM 3117 O O . TYR B 1 89 ? -10.824 -16.391 -13.763 1 98.68 89 TYR B O 1
ATOM 3125 N N . TRP B 1 90 ? -11.914 -14.858 -14.888 1 98.53 90 TRP B N 1
ATOM 3126 C CA . TRP B 1 90 ? -12.463 -14.291 -13.661 1 98.53 90 TRP B CA 1
ATOM 3127 C C . TRP B 1 90 ? -13.498 -15.226 -13.044 1 98.53 90 TRP B C 1
ATOM 3129 O O . TRP B 1 90 ? -13.534 -15.404 -11.825 1 98.53 90 TRP B O 1
ATOM 3139 N N . ASP B 1 91 ? -14.359 -15.781 -13.929 1 98.58 91 ASP B N 1
ATOM 3140 C CA . ASP B 1 91 ? -15.326 -16.766 -13.454 1 98.58 91 ASP B CA 1
ATOM 3141 C C . ASP B 1 91 ? -14.631 -17.903 -12.709 1 98.58 91 ASP B C 1
ATOM 3143 O O . ASP B 1 91 ? -15.112 -18.357 -11.669 1 98.58 91 ASP B O 1
ATOM 3147 N N . TYR B 1 92 ? -13.576 -18.354 -13.284 1 98.64 92 TYR B N 1
ATOM 3148 C CA . TYR B 1 92 ? -12.783 -19.407 -12.661 1 98.64 92 TYR B CA 1
ATOM 3149 C C . TYR B 1 92 ? -12.318 -18.99 -11.271 1 98.64 92 TYR B C 1
ATOM 3151 O O . TYR B 1 92 ? -12.412 -19.768 -10.319 1 98.64 92 TYR B O 1
ATOM 3159 N N . CYS B 1 93 ? -11.817 -17.765 -11.075 1 97.54 93 CYS B N 1
ATOM 3160 C CA . CYS B 1 93 ? -11.338 -17.241 -9.801 1 97.54 93 CYS B CA 1
ATOM 3161 C C . CYS B 1 93 ? -12.466 -17.175 -8.779 1 97.54 93 CYS B C 1
ATOM 3163 O O . CYS B 1 93 ? -12.244 -17.395 -7.587 1 97.54 93 CYS B O 1
ATOM 3165 N N . LEU B 1 94 ? -13.678 -16.932 -9.297 1 97.89 94 LEU B N 1
ATOM 3166 C CA . LEU B 1 94 ? -14.809 -16.711 -8.403 1 97.89 94 LEU B CA 1
ATOM 3167 C C . LEU B 1 94 ? -15.468 -18.033 -8.023 1 97.89 94 LEU B C 1
ATOM 3169 O O . LEU B 1 94 ? -15.884 -18.217 -6.877 1 97.89 94 LEU B O 1
ATOM 3173 N N . HIS B 1 95 ? -15.515 -18.949 -9.018 1 97.96 95 HIS B N 1
ATOM 3174 C CA . HIS B 1 95 ? -16.522 -19.991 -8.854 1 97.96 95 HIS B CA 1
ATOM 3175 C C . HIS B 1 95 ? -15.883 -21.375 -8.823 1 97.96 95 HIS B C 1
ATOM 3177 O O . HIS B 1 95 ? -16.546 -22.362 -8.495 1 97.96 95 HIS B O 1
ATOM 3183 N N . SER B 1 96 ? -14.694 -21.519 -9.219 1 98.18 96 SER B N 1
ATOM 3184 C CA . SER B 1 96 ? -14.062 -22.832 -9.148 1 98.18 96 SER B CA 1
ATOM 3185 C C . SER B 1 96 ? -13.745 -23.217 -7.707 1 98.18 96 SER B C 1
ATOM 3187 O O . SER B 1 96 ? -14.101 -22.494 -6.773 1 98.18 96 SER B O 1
ATOM 3189 N N . ALA B 1 97 ? -13.084 -24.288 -7.552 1 97.78 97 ALA B N 1
ATOM 3190 C CA . ALA B 1 97 ? -12.692 -24.768 -6.23 1 97.78 97 ALA B CA 1
ATOM 3191 C C . ALA B 1 97 ? -11.446 -24.043 -5.73 1 97.78 97 ALA B C 1
ATOM 3193 O O . ALA B 1 97 ? -11.099 -24.131 -4.55 1 97.78 97 ALA B O 1
ATOM 3194 N N . MET B 1 98 ? -10.784 -23.342 -6.564 1 98.12 98 MET B N 1
ATOM 3195 C CA . MET B 1 98 ? -9.462 -22.789 -6.286 1 98.12 98 MET B CA 1
ATOM 3196 C C . MET B 1 98 ? -9.505 -21.857 -5.079 1 98.12 98 MET B C 1
ATOM 3198 O O . MET B 1 98 ? -8.728 -22.018 -4.137 1 98.12 98 MET B O 1
ATOM 3202 N N . PRO B 1 99 ? -10.457 -20.889 -5.008 1 98.35 99 PRO B N 1
ATOM 3203 C CA . PRO B 1 99 ? -10.449 -19.984 -3.856 1 98.35 99 PRO B CA 1
ATOM 3204 C C . PRO B 1 99 ? -10.741 -20.702 -2.54 1 98.35 99 PRO B C 1
ATOM 3206 O O . PRO B 1 99 ? -10.262 -20.282 -1.484 1 98.35 99 PRO B O 1
ATOM 3209 N N . ASP B 1 100 ? -11.508 -21.778 -2.588 1 98.63 100 ASP B N 1
ATOM 3210 C CA . ASP B 1 100 ? -11.768 -22.554 -1.379 1 98.63 100 ASP B CA 1
ATOM 3211 C C . ASP B 1 100 ? -10.518 -23.308 -0.931 1 98.63 100 ASP B C 1
ATOM 3213 O O . ASP B 1 100 ? -10.265 -23.444 0.268 1 98.63 100 ASP B O 1
ATOM 3217 N N . ILE B 1 101 ? -9.803 -23.786 -1.875 1 98.83 101 ILE B N 1
ATOM 3218 C CA . ILE B 1 101 ? -8.529 -24.428 -1.572 1 98.83 101 ILE B CA 1
ATOM 3219 C C . ILE B 1 101 ? -7.58 -23.415 -0.935 1 98.83 101 ILE B C 1
ATOM 3221 O O . ILE B 1 101 ? -6.912 -23.719 0.056 1 98.83 101 ILE B O 1
ATOM 3225 N N . VAL B 1 102 ? -7.53 -22.225 -1.446 1 98.88 102 VAL B N 1
ATOM 3226 C CA . VAL B 1 102 ? -6.679 -21.17 -0.908 1 98.88 102 VAL B CA 1
ATOM 3227 C C . VAL B 1 102 ? -7.145 -20.795 0.497 1 98.88 102 VAL B C 1
ATOM 3229 O O . VAL B 1 102 ? -6.325 -20.583 1.394 1 98.88 102 VAL B O 1
ATOM 3232 N N . ALA B 1 103 ? -8.474 -20.755 0.729 1 98.8 103 ALA B N 1
ATOM 3233 C CA . ALA B 1 103 ? -9.02 -20.448 2.048 1 98.8 103 ALA B CA 1
ATOM 3234 C C . ALA B 1 103 ? -8.521 -21.442 3.093 1 98.8 103 ALA B C 1
ATOM 3236 O O . ALA B 1 103 ? -8.308 -21.078 4.252 1 98.8 103 ALA B O 1
ATOM 3237 N N . ASP B 1 104 ? -8.348 -22.675 2.686 1 98.83 104 ASP B N 1
ATOM 3238 C CA . ASP B 1 104 ? -7.85 -23.714 3.582 1 98.83 104 ASP B CA 1
ATOM 3239 C C . ASP B 1 104 ? -6.403 -23.443 3.988 1 98.83 104 ASP B C 1
ATOM 3241 O O . ASP B 1 104 ? -5.898 -24.039 4.942 1 98.83 104 ASP B O 1
ATOM 3245 N N . LEU B 1 105 ? -5.743 -22.533 3.286 1 98.89 105 LEU B N 1
ATOM 3246 C CA . LEU B 1 105 ? -4.313 -22.342 3.506 1 98.89 105 LEU B CA 1
ATOM 3247 C C . LEU B 1 105 ? -4.032 -20.956 4.078 1 98.89 105 LEU B C 1
ATOM 3249 O O . LEU B 1 105 ? -2.978 -20.73 4.677 1 98.89 105 LEU B O 1
ATOM 3253 N N . VAL B 1 106 ? -4.933 -19.972 3.843 1 98.65 106 VAL B N 1
ATOM 3254 C CA . VAL B 1 106 ? -4.619 -18.619 4.29 1 98.65 106 VAL B CA 1
ATOM 3255 C C . VAL B 1 106 ? -5.679 -18.143 5.28 1 98.65 106 VAL B C 1
ATOM 3257 O O . VAL B 1 106 ? -5.558 -17.058 5.855 1 98.65 106 VAL B O 1
ATOM 3260 N N . GLY B 1 107 ? -6.729 -18.941 5.533 1 97.93 107 GLY B N 1
ATOM 3261 C CA . GLY B 1 107 ? -7.892 -18.551 6.314 1 97.93 107 GLY B CA 1
ATOM 3262 C C . GLY B 1 107 ? -9.112 -18.257 5.461 1 97.93 107 GLY B C 1
ATOM 3263 O O . GLY B 1 107 ? -9.019 -18.199 4.234 1 97.93 107 GLY B O 1
ATOM 3264 N N . PRO B 1 108 ? -10.243 -18.039 6.086 1 97.82 108 PRO B N 1
ATOM 3265 C CA . PRO B 1 108 ? -11.516 -18.01 5.363 1 97.82 108 PRO B CA 1
ATOM 3266 C C . PRO B 1 108 ? -11.689 -16.746 4.524 1 97.82 108 PRO B C 1
ATOM 3268 O O . PRO B 1 108 ? -12.58 -16.684 3.672 1 97.82 108 PRO B O 1
ATOM 3271 N N . ASP B 1 109 ? -10.909 -15.71 4.76 1 98.16 109 ASP B N 1
ATOM 3272 C CA . ASP B 1 109 ? -11.029 -14.436 4.058 1 98.16 109 ASP B CA 1
ATOM 3273 C C . ASP B 1 109 ? -9.95 -14.295 2.987 1 98.16 109 ASP B C 1
ATOM 3275 O O . ASP B 1 109 ? -8.784 -14.049 3.303 1 98.16 109 ASP B O 1
ATOM 3279 N N . VAL B 1 110 ? -10.364 -14.397 1.698 1 98.54 110 VAL B N 1
ATOM 3280 C CA . VAL B 1 110 ? -9.419 -14.508 0.592 1 98.54 110 VAL B CA 1
ATOM 3281 C C . VAL B 1 110 ? -9.608 -13.335 -0.368 1 98.54 110 VAL B C 1
ATOM 3283 O O . VAL B 1 110 ? -10.734 -13.024 -0.764 1 98.54 110 VAL B O 1
ATOM 3286 N N . LYS B 1 111 ? -8.494 -12.753 -0.774 1 97.55 111 LYS B N 1
ATOM 3287 C CA . LYS B 1 111 ? -8.502 -11.661 -1.742 1 97.55 111 LYS B CA 1
ATOM 3288 C C . LYS B 1 111 ? -7.707 -12.028 -2.992 1 97.55 111 LYS B C 1
ATOM 3290 O O . LYS B 1 111 ? -6.763 -12.817 -2.923 1 97.55 111 LYS B O 1
ATOM 3295 N N . PHE B 1 112 ? -8.109 -11.368 -4.012 1 97.87 112 PHE B N 1
ATOM 3296 C CA . PHE B 1 112 ? -7.412 -11.484 -5.287 1 97.87 112 PHE B CA 1
ATOM 3297 C C . PHE B 1 112 ? -6.284 -10.464 -5.383 1 97.87 112 PHE B C 1
ATOM 3299 O O . PHE B 1 112 ? -6.443 -9.314 -4.969 1 97.87 112 PHE B O 1
ATOM 3306 N N . HIS B 1 113 ? -5.14 -10.818 -5.867 1 97.21 113 HIS B N 1
ATOM 3307 C CA . HIS B 1 113 ? -4.041 -9.884 -6.086 1 97.21 113 HIS B CA 1
ATOM 3308 C C . HIS B 1 113 ? -3.793 -9.665 -7.575 1 97.21 113 HIS B C 1
ATOM 3310 O O . HIS B 1 113 ? -3.901 -8.54 -8.068 1 97.21 113 HIS B O 1
ATOM 3316 N N . HIS B 1 114 ? -3.452 -10.709 -8.35 1 96.7 114 HIS B N 1
ATOM 3317 C CA . HIS B 1 114 ? -3.322 -10.6 -9.798 1 96.7 114 HIS B CA 1
ATOM 3318 C C . HIS B 1 114 ? -3.305 -11.977 -10.455 1 96.7 114 HIS B C 1
ATOM 3320 O O . HIS B 1 114 ? -3.331 -12.998 -9.765 1 96.7 114 HIS B O 1
ATOM 3326 N N . SER B 1 115 ? -3.291 -11.989 -11.772 1 97.42 115 SER B N 1
ATOM 3327 C CA . SER B 1 115 ? -3.197 -13.231 -12.532 1 97.42 115 SER B CA 1
ATOM 3328 C C . SER B 1 115 ? -2.325 -13.056 -13.771 1 97.42 115 SER B C 1
ATOM 3330 O O . SER B 1 115 ? -2.163 -11.94 -14.269 1 97.42 115 SER B O 1
ATOM 3332 N N . LYS B 1 116 ? -1.799 -14.128 -14.188 1 96.82 116 LYS B N 1
ATOM 3333 C CA . LYS B 1 116 ? -0.982 -14.211 -15.394 1 96.82 116 LYS B CA 1
ATOM 3334 C C . LYS B 1 116 ? -1.229 -15.522 -16.137 1 96.82 116 LYS B C 1
ATOM 3336 O O . LYS B 1 116 ? -1.563 -16.536 -15.522 1 96.82 116 LYS B O 1
ATOM 3341 N N . LEU B 1 117 ? -1.105 -15.422 -17.322 1 97.32 117 LEU B N 1
ATOM 3342 C CA . LEU B 1 117 ? -1.06 -16.611 -18.166 1 97.32 117 LEU B CA 1
ATOM 3343 C C . LEU B 1 117 ? 0.273 -16.707 -18.9 1 97.32 117 LEU B C 1
ATOM 3345 O O . LEU B 1 117 ? 0.515 -15.966 -19.855 1 97.32 117 LEU B O 1
ATOM 3349 N N . ASN B 1 118 ? 1.071 -17.629 -18.461 1 95.72 118 ASN B N 1
ATOM 3350 C CA . ASN B 1 118 ? 2.401 -17.804 -19.034 1 95.72 118 ASN B CA 1
ATOM 3351 C C . ASN B 1 118 ? 2.428 -18.942 -20.051 1 95.72 118 ASN B C 1
ATOM 3353 O O . ASN B 1 118 ? 1.772 -19.967 -19.858 1 95.72 118 ASN B O 1
ATOM 3357 N N . PHE B 1 119 ? 3.236 -18.717 -21.064 1 93.65 119 PHE B N 1
ATOM 3358 C CA . PHE B 1 119 ? 3.401 -19.747 -22.082 1 93.65 119 PHE B CA 1
ATOM 3359 C C . PHE B 1 119 ? 4.853 -20.203 -22.16 1 93.65 119 PHE B C 1
ATOM 3361 O O . PHE B 1 119 ? 5.768 -19.377 -22.182 1 93.65 119 PHE B O 1
ATOM 3368 N N . LYS B 1 120 ? 5.008 -21.451 -22.134 1 92.81 120 LYS B N 1
ATOM 3369 C CA . LYS B 1 120 ? 6.241 -22.072 -22.609 1 92.81 120 LYS B CA 1
ATOM 3370 C C . LYS B 1 120 ? 5.987 -22.921 -23.851 1 92.81 120 LYS B C 1
ATOM 3372 O O . LYS B 1 120 ? 5.462 -24.033 -23.752 1 92.81 120 LYS B O 1
ATOM 3377 N N . TRP B 1 121 ? 6.369 -22.365 -24.956 1 90.64 121 TRP B N 1
ATOM 3378 C CA . TRP B 1 121 ? 6.108 -23.035 -26.226 1 90.64 121 TRP B CA 1
ATOM 3379 C C . TRP B 1 121 ? 7.083 -24.187 -26.445 1 90.64 121 TRP B C 1
ATOM 3381 O O . TRP B 1 121 ? 8.051 -24.339 -25.697 1 90.64 121 TRP B O 1
ATOM 3391 N N . ALA B 1 122 ? 6.755 -24.94 -27.447 1 86.99 122 ALA B N 1
ATOM 3392 C CA . ALA B 1 122 ? 7.58 -26.098 -27.782 1 86.99 122 ALA B CA 1
ATOM 3393 C C . ALA B 1 122 ? 9.024 -25.685 -28.047 1 86.99 122 ALA B C 1
ATOM 3395 O O . ALA B 1 122 ? 9.278 -24.727 -28.781 1 86.99 122 ALA B O 1
ATOM 3396 N N . GLN B 1 123 ? 9.884 -26.488 -27.434 1 82.34 123 GLN B N 1
ATOM 3397 C CA . GLN B 1 123 ? 11.319 -26.26 -27.564 1 82.34 123 GLN B CA 1
ATOM 3398 C C . GLN B 1 123 ? 11.671 -24.801 -27.286 1 82.34 123 GLN B C 1
ATOM 3400 O O . GLN B 1 123 ? 12.46 -24.198 -28.016 1 82.34 123 GLN B O 1
ATOM 3405 N N . GLY B 1 124 ? 10.924 -24.38 -26.356 1 77.99 124 GLY B N 1
ATOM 3406 C CA . GLY B 1 124 ? 11.125 -22.968 -26.072 1 77.99 124 GLY B CA 1
ATOM 3407 C C . GLY B 1 124 ? 10.655 -22.565 -24.687 1 77.99 124 GLY B C 1
ATOM 3408 O O . GLY B 1 124 ? 10.618 -23.392 -23.773 1 77.99 124 GLY B O 1
ATOM 3409 N N . GLY B 1 125 ? 10.476 -21.331 -24.566 1 74.27 125 GLY B N 1
ATOM 3410 C CA . GLY B 1 125 ? 10.088 -20.722 -23.303 1 74.27 125 GLY B CA 1
ATOM 3411 C C . GLY B 1 125 ? 11.273 -20.335 -22.439 1 74.27 125 GLY B C 1
ATOM 3412 O O . GLY B 1 125 ? 12.2 -21.127 -22.256 1 74.27 125 GLY B O 1
ATOM 3413 N N . GLU B 1 126 ? 11.248 -19.251 -21.929 1 79.04 126 GLU B N 1
ATOM 3414 C CA . GLU B 1 126 ? 12.377 -18.715 -21.175 1 79.04 126 GLU B CA 1
ATOM 3415 C C . GLU B 1 126 ? 12.429 -19.302 -19.767 1 79.04 126 GLU B C 1
ATOM 3417 O O . GLU B 1 126 ? 11.389 -19.549 -19.153 1 79.04 126 GLU B O 1
ATOM 3422 N N . GLU B 1 127 ? 13.568 -19.619 -19.426 1 87.55 127 GLU B N 1
ATOM 3423 C CA . GLU B 1 127 ? 13.823 -19.965 -18.031 1 87.55 127 GLU B CA 1
ATOM 3424 C C . GLU B 1 127 ? 13.452 -18.815 -17.1 1 87.55 127 GLU B C 1
ATOM 3426 O O . GLU B 1 127 ? 13.705 -17.65 -17.412 1 87.55 127 GLU B O 1
ATOM 3431 N N . VAL B 1 128 ? 12.841 -19.127 -16.043 1 92.35 128 VAL B N 1
ATOM 3432 C CA . VAL B 1 128 ? 12.672 -18.184 -14.942 1 92.35 128 VAL B CA 1
ATOM 3433 C C . VAL B 1 128 ? 13.584 -18.577 -13.781 1 92.35 128 VAL B C 1
ATOM 3435 O O . VAL B 1 128 ? 13.45 -19.667 -13.22 1 92.35 128 VAL B O 1
ATOM 3438 N N . LYS B 1 129 ? 14.45 -17.748 -13.457 1 95.71 129 LYS B N 1
ATOM 3439 C CA . LYS B 1 129 ? 15.503 -18.027 -12.484 1 95.71 129 LYS B CA 1
ATOM 3440 C C . LYS B 1 129 ? 14.941 -18.078 -11.066 1 95.71 129 LYS B C 1
ATOM 3442 O O . LYS B 1 129 ? 13.815 -17.639 -10.823 1 95.71 129 LYS B O 1
ATOM 3447 N N . TRP B 1 130 ? 15.739 -18.63 -10.205 1 97.55 130 TRP B N 1
ATOM 3448 C CA . TRP B 1 130 ? 15.348 -18.763 -8.806 1 97.55 130 TRP B CA 1
ATOM 3449 C C . TRP B 1 130 ? 15.01 -17.403 -8.204 1 97.55 130 TRP B C 1
ATOM 3451 O O . TRP B 1 130 ? 15.818 -16.473 -8.262 1 97.55 130 TRP B O 1
ATOM 3461 N N . HIS B 1 131 ? 13.819 -17.289 -7.588 1 97.49 131 HIS B N 1
ATOM 3462 C CA . HIS B 1 131 ? 13.394 -16.012 -7.026 1 97.49 131 HIS B CA 1
ATOM 3463 C C . HIS B 1 131 ? 12.288 -16.204 -5.994 1 97.49 131 HIS B C 1
ATOM 3465 O O . HIS B 1 131 ? 11.741 -17.301 -5.862 1 97.49 131 HIS B O 1
ATOM 3471 N N . TYR B 1 132 ? 12.022 -15.145 -5.224 1 97.35 132 TYR B N 1
ATOM 3472 C CA . TYR B 1 132 ? 10.867 -15 -4.345 1 97.35 132 TYR B CA 1
ATOM 3473 C C . TYR B 1 132 ? 9.799 -14.122 -4.988 1 97.35 132 TYR B C 1
ATOM 3475 O O . TYR B 1 132 ? 10.108 -13.066 -5.545 1 97.35 132 TYR B O 1
ATOM 3483 N N . ASP B 1 133 ? 8.619 -14.544 -4.851 1 97.2 133 ASP B N 1
ATOM 3484 C CA . ASP B 1 133 ? 7.536 -13.708 -5.358 1 97.2 133 ASP B CA 1
ATOM 3485 C C . ASP B 1 133 ? 7.369 -12.45 -4.508 1 97.2 133 ASP B C 1
ATOM 3487 O O . ASP B 1 133 ? 7.154 -11.359 -5.039 1 97.2 133 ASP B O 1
ATOM 3491 N N . ILE B 1 134 ? 7.489 -12.567 -3.184 1 96.91 134 ILE B N 1
ATOM 3492 C CA . ILE B 1 134 ? 7.126 -11.529 -2.226 1 96.91 134 ILE B CA 1
ATOM 3493 C C . ILE B 1 134 ? 7.993 -10.292 -2.451 1 96.91 134 ILE B C 1
ATOM 3495 O O . ILE B 1 134 ? 7.585 -9.173 -2.13 1 96.91 134 ILE B O 1
ATOM 3499 N N . SER B 1 135 ? 9.146 -10.475 -3.059 1 94.25 135 SER B N 1
ATOM 3500 C CA . SER B 1 135 ? 10.059 -9.357 -3.273 1 94.25 135 SER B CA 1
ATOM 3501 C C . SER B 1 135 ? 9.541 -8.42 -4.359 1 94.25 135 SER B C 1
ATOM 3503 O O . SER B 1 135 ? 10.002 -7.283 -4.476 1 94.25 135 SER B O 1
ATOM 3505 N N . PHE B 1 136 ? 8.622 -8.88 -5.144 1 94.74 136 PHE B N 1
ATOM 3506 C CA . PHE B 1 136 ? 8.06 -8.049 -6.202 1 94.74 136 PHE B CA 1
ATOM 3507 C C . PHE B 1 136 ? 6.873 -7.244 -5.686 1 94.74 136 PHE B C 1
ATOM 3509 O O . PHE B 1 136 ? 6.555 -6.182 -6.224 1 94.74 136 PHE B O 1
ATOM 3516 N N . TRP B 1 137 ? 6.237 -7.761 -4.73 1 94.3 137 TRP B N 1
ATOM 3517 C CA . TRP B 1 137 ? 5.031 -7.141 -4.191 1 94.3 137 TRP B CA 1
ATOM 3518 C C . TRP B 1 137 ? 4.897 -7.42 -2.698 1 94.3 137 TRP B C 1
ATOM 3520 O O . TRP B 1 137 ? 3.979 -8.125 -2.272 1 94.3 137 TRP B O 1
ATOM 3530 N N . PRO B 1 138 ? 5.7 -6.784 -1.857 1 95.31 138 PRO B N 1
ATOM 3531 C CA . PRO B 1 138 ? 5.714 -7.027 -0.412 1 95.31 138 PRO B CA 1
ATOM 3532 C C . PRO B 1 138 ? 4.373 -6.721 0.25 1 95.31 138 PRO B C 1
ATOM 3534 O O . PRO B 1 138 ? 3.668 -5.799 -0.17 1 95.31 138 PRO B O 1
ATOM 3537 N N . HIS B 1 139 ? 4.075 -7.469 1.282 1 95.92 139 HIS B N 1
ATOM 3538 C CA . HIS B 1 139 ? 2.85 -7.364 2.068 1 95.92 139 HIS B CA 1
ATOM 3539 C C . HIS B 1 139 ? 3.154 -7.356 3.563 1 95.92 139 HIS B C 1
ATOM 3541 O O . HIS B 1 139 ? 4.288 -7.614 3.971 1 95.92 139 HIS B O 1
ATOM 3547 N N . THR B 1 140 ? 2.15 -7.064 4.347 1 94.93 140 THR B N 1
ATOM 3548 C CA . THR B 1 140 ? 2.285 -6.987 5.798 1 94.93 140 THR B CA 1
ATOM 3549 C C . THR B 1 140 ? 2.528 -8.371 6.393 1 94.93 140 THR B C 1
ATOM 3551 O O . THR B 1 140 ? 3.007 -8.491 7.522 1 94.93 140 THR B O 1
ATOM 3554 N N . ASN B 1 141 ? 2.125 -9.386 5.696 1 95.64 141 ASN B N 1
ATOM 3555 C CA . ASN B 1 141 ? 2.435 -10.752 6.102 1 95.64 141 ASN B CA 1
ATOM 3556 C C . ASN B 1 141 ? 2.659 -11.659 4.895 1 95.64 141 ASN B C 1
ATOM 3558 O O . ASN B 1 141 ? 2.634 -11.197 3.753 1 95.64 141 ASN B O 1
ATOM 3562 N N . TYR B 1 142 ? 2.956 -12.915 5.099 1 97.42 142 TYR B N 1
ATOM 3563 C CA . TYR B 1 142 ? 3.445 -13.771 4.024 1 97.42 142 TYR B CA 1
ATOM 3564 C C . TYR B 1 142 ? 2.398 -14.808 3.635 1 97.42 142 TYR B C 1
ATOM 3566 O O . TYR B 1 142 ? 2.738 -15.936 3.269 1 97.42 142 TYR B O 1
ATOM 3574 N N . SER B 1 143 ? 1.138 -14.39 3.762 1 98.22 143 SER B N 1
ATOM 3575 C CA . SER B 1 143 ? 0.047 -15.274 3.366 1 98.22 143 SER B CA 1
ATOM 3576 C C . SER B 1 143 ? -0.086 -15.342 1.848 1 98.22 143 SER B C 1
ATOM 3578 O O . SER B 1 143 ? -0.697 -16.27 1.314 1 98.22 143 SER B O 1
ATOM 3580 N N . PRO B 1 144 ? 0.355 -14.311 1.089 1 98.47 144 PRO B N 1
ATOM 3581 C CA . PRO B 1 144 ? 0.224 -14.426 -0.365 1 98.47 144 PRO B CA 1
ATOM 3582 C C . PRO B 1 144 ? 0.835 -15.714 -0.912 1 98.47 144 PRO B C 1
ATOM 3584 O O . PRO B 1 144 ? 1.869 -16.169 -0.418 1 98.47 144 PRO B O 1
ATOM 3587 N N . LEU B 1 145 ? 0.166 -16.227 -1.84 1 98.87 145 LEU B N 1
ATOM 3588 C CA . LEU B 1 145 ? 0.637 -17.435 -2.51 1 98.87 145 LEU B CA 1
ATOM 3589 C C . LEU B 1 145 ? 0.223 -17.439 -3.978 1 98.87 145 LEU B C 1
ATOM 3591 O O . LEU B 1 145 ? -0.679 -16.698 -4.375 1 98.87 145 LEU B O 1
ATOM 3595 N N . THR B 1 146 ? 0.906 -18.158 -4.736 1 98.85 146 THR B N 1
ATOM 3596 C CA . THR B 1 146 ? 0.63 -18.284 -6.163 1 98.85 146 THR B CA 1
ATOM 3597 C C . THR B 1 146 ? 0.086 -19.672 -6.487 1 98.85 146 THR B C 1
ATOM 3599 O O . THR B 1 146 ? 0.623 -20.68 -6.023 1 98.85 146 THR B O 1
ATOM 3602 N N . VAL B 1 147 ? -0.957 -19.709 -7.221 1 98.91 147 VAL B N 1
ATOM 3603 C CA . VAL B 1 147 ? -1.582 -20.951 -7.664 1 98.91 147 VAL B CA 1
ATOM 3604 C C . VAL B 1 147 ? -1.438 -21.09 -9.178 1 98.91 147 VAL B C 1
ATOM 3606 O O . VAL B 1 147 ? -1.959 -20.268 -9.935 1 98.91 147 VAL B O 1
ATOM 3609 N N . GLY B 1 148 ? -0.749 -22.1 -9.575 1 98.78 148 GLY B N 1
ATOM 3610 C CA . GLY B 1 148 ? -0.688 -22.448 -10.986 1 98.78 148 GLY B CA 1
ATOM 3611 C C . GLY B 1 148 ? -1.663 -23.543 -11.373 1 98.78 148 GLY B C 1
ATOM 3612 O O . GLY B 1 148 ? -1.77 -24.56 -10.684 1 98.78 148 GLY B O 1
ATOM 3613 N N . THR B 1 149 ? -2.383 -23.34 -12.404 1 98.83 149 THR B N 1
ATOM 3614 C CA . THR B 1 149 ? -3.303 -24.34 -12.934 1 98.83 149 THR B CA 1
ATOM 3615 C C . THR B 1 149 ? -2.776 -24.919 -14.244 1 98.83 149 THR B C 1
ATOM 3617 O O . THR B 1 149 ? -2.619 -24.196 -15.23 1 98.83 149 THR B O 1
ATOM 3620 N N . TYR B 1 150 ? -2.562 -26.173 -14.254 1 98.43 150 TYR B N 1
ATOM 3621 C CA . TYR B 1 150 ? -2.21 -26.847 -15.499 1 98.43 150 TYR B CA 1
ATOM 3622 C C . TYR B 1 150 ? -3.439 -27.043 -16.379 1 98.43 150 TYR B C 1
ATOM 3624 O O . TYR B 1 150 ? -4.317 -27.848 -16.059 1 98.43 150 TYR B O 1
ATOM 3632 N N . LEU B 1 151 ? -3.444 -26.408 -17.464 1 98.31 151 LEU B N 1
ATOM 3633 C CA . LEU B 1 151 ? -4.557 -26.566 -18.394 1 98.31 151 LEU B CA 1
ATOM 3634 C C . LEU B 1 151 ? -4.429 -27.867 -19.179 1 98.31 151 LEU B C 1
ATOM 3636 O O . LEU B 1 151 ? -5.425 -28.399 -19.675 1 98.31 151 LEU B O 1
ATOM 3640 N N . TYR B 1 152 ? -3.241 -28.322 -19.323 1 97.41 152 TYR B N 1
ATOM 3641 C CA . TYR B 1 152 ? -2.864 -29.591 -19.936 1 97.41 152 TYR B CA 1
ATOM 3642 C C . TYR B 1 152 ? -1.912 -30.37 -19.036 1 97.41 152 TYR B C 1
ATOM 3644 O O . TYR B 1 152 ? -1.424 -29.842 -18.034 1 97.41 152 TYR B O 1
ATOM 3652 N N . ASP B 1 153 ? -1.702 -31.599 -19.469 1 97.36 153 ASP B N 1
ATOM 3653 C CA . ASP B 1 153 ? -0.692 -32.372 -18.755 1 97.36 153 ASP B CA 1
ATOM 3654 C C . ASP B 1 153 ? 0.67 -31.684 -18.814 1 97.36 153 ASP B C 1
ATOM 3656 O O . ASP B 1 153 ? 1.047 -31.129 -19.848 1 97.36 153 ASP B O 1
ATOM 3660 N N . CYS B 1 154 ? 1.368 -31.68 -17.701 1 96.95 154 CYS B N 1
ATOM 3661 C CA . CYS B 1 154 ? 2.718 -31.132 -17.631 1 96.95 154 CYS B CA 1
ATOM 3662 C C . CYS B 1 154 ? 3.704 -32.176 -17.12 1 96.95 154 CYS B C 1
ATOM 3664 O O . CYS B 1 154 ? 3.678 -32.536 -15.942 1 96.95 154 CYS B O 1
ATOM 3666 N N . GLY B 1 155 ? 4.497 -32.625 -18.009 1 95.68 155 GLY B N 1
ATOM 3667 C CA . GLY B 1 155 ? 5.534 -33.575 -17.639 1 95.68 155 GLY B CA 1
ATOM 3668 C C . GLY B 1 155 ? 6.852 -32.913 -17.285 1 95.68 155 GLY B C 1
ATOM 3669 O O . GLY B 1 155 ? 6.969 -31.687 -17.333 1 95.68 155 GLY B O 1
ATOM 3670 N N . MET B 1 156 ? 7.812 -33.738 -16.987 1 94.97 156 MET B N 1
ATOM 3671 C CA . MET B 1 156 ? 9.113 -33.26 -16.526 1 94.97 156 MET B CA 1
ATOM 3672 C C . MET B 1 156 ? 9.838 -32.504 -17.634 1 94.97 156 MET B C 1
ATOM 3674 O O . MET B 1 156 ? 10.594 -31.57 -17.362 1 94.97 156 MET B O 1
ATOM 3678 N N . ASP B 1 157 ? 9.59 -32.839 -18.817 1 93.93 157 ASP B N 1
ATOM 3679 C CA . ASP B 1 157 ? 10.326 -32.23 -19.921 1 93.93 157 ASP B CA 1
ATOM 3680 C C . ASP B 1 157 ? 9.679 -30.917 -20.355 1 93.93 157 ASP B C 1
ATOM 3682 O O . ASP B 1 157 ? 10.219 -30.202 -21.201 1 93.93 157 ASP B O 1
ATOM 3686 N N . GLN B 1 158 ? 8.56 -30.539 -19.781 1 94.58 158 GLN B N 1
ATOM 3687 C CA . GLN B 1 158 ? 7.823 -29.353 -20.203 1 94.58 158 GLN B CA 1
ATOM 3688 C C . GLN B 1 158 ? 8.152 -28.156 -19.315 1 94.58 158 GLN B C 1
ATOM 3690 O O . GLN B 1 158 ? 7.463 -27.135 -19.36 1 94.58 158 GLN B O 1
ATOM 3695 N N . GLY B 1 159 ? 9.164 -28.322 -18.434 1 93.59 159 GLY B N 1
ATOM 3696 C CA . GLY B 1 159 ? 9.604 -27.23 -17.58 1 93.59 159 GLY B CA 1
ATOM 3697 C C . GLY B 1 159 ? 8.642 -26.937 -16.444 1 93.59 159 GLY B C 1
ATOM 3698 O O . GLY B 1 159 ? 8.222 -25.793 -16.259 1 93.59 159 GLY B O 1
ATOM 3699 N N . PRO B 1 160 ? 8.253 -27.978 -15.709 1 96.64 160 PRO B N 1
ATOM 3700 C CA . PRO B 1 160 ? 7.373 -27.741 -14.562 1 96.64 160 PRO B CA 1
ATOM 3701 C C . PRO B 1 160 ? 8.015 -26.853 -13.499 1 96.64 160 PRO B C 1
ATOM 3703 O O . PRO B 1 160 ? 9.238 -26.688 -13.483 1 96.64 160 PRO B O 1
ATOM 3706 N N . LEU B 1 161 ? 7.207 -26.252 -12.662 1 97.55 161 LEU B N 1
ATOM 3707 C CA . LEU B 1 161 ? 7.69 -25.456 -11.539 1 97.55 161 LEU B CA 1
ATOM 3708 C C . LEU B 1 161 ? 8.588 -26.289 -10.63 1 97.55 161 LEU B C 1
ATOM 3710 O O . LEU B 1 161 ? 8.273 -27.442 -10.326 1 97.55 161 LEU B O 1
ATOM 3714 N N . ALA B 1 162 ? 9.664 -25.733 -10.303 1 98.29 162 ALA B N 1
ATOM 3715 C CA . ALA B 1 162 ? 10.521 -26.294 -9.262 1 98.29 162 ALA B CA 1
ATOM 3716 C C . ALA B 1 162 ? 10.523 -25.412 -8.017 1 98.29 162 ALA B C 1
ATOM 3718 O O . ALA B 1 162 ? 10.552 -24.183 -8.12 1 98.29 162 ALA B O 1
ATOM 3719 N N . VAL B 1 163 ? 10.506 -26.046 -6.853 1 98.79 163 VAL B N 1
ATOM 3720 C CA . VAL B 1 163 ? 10.564 -25.315 -5.591 1 98.79 163 VAL B CA 1
ATOM 3721 C C . VAL B 1 163 ? 11.678 -25.883 -4.715 1 98.79 163 VAL B C 1
ATOM 3723 O O . VAL B 1 163 ? 12.067 -27.043 -4.87 1 98.79 163 VAL B O 1
ATOM 3726 N N . LEU B 1 164 ? 12.232 -25.109 -3.905 1 98.76 164 LEU B N 1
ATOM 3727 C CA . LEU B 1 164 ? 13.119 -25.58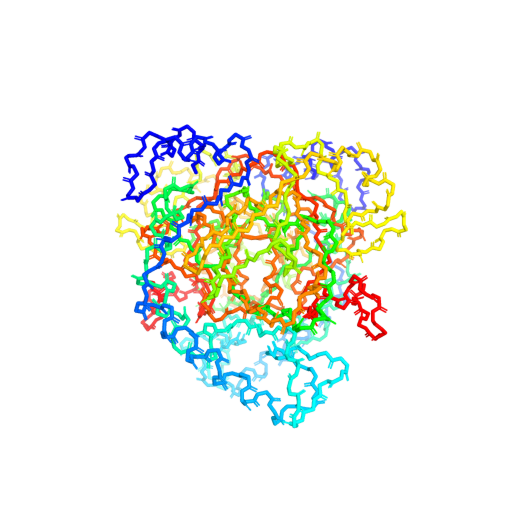 -2.847 1 98.76 164 LEU B CA 1
ATOM 3728 C C . LEU B 1 164 ? 12.363 -25.734 -1.531 1 98.76 164 LEU B C 1
ATOM 3730 O O . LEU B 1 164 ? 12.001 -24.739 -0.899 1 98.76 164 LEU B O 1
ATOM 3734 N N . PRO B 1 165 ? 12.122 -26.988 -1.143 1 98.71 165 PRO B N 1
ATOM 3735 C CA . PRO B 1 165 ? 11.323 -27.209 0.064 1 98.71 165 PRO B CA 1
ATOM 3736 C C . PRO B 1 165 ? 11.861 -26.45 1.275 1 98.71 165 PRO B C 1
ATOM 3738 O O . PRO B 1 165 ? 13.078 -26.364 1.464 1 98.71 165 PRO B O 1
ATOM 3741 N N . ARG B 1 166 ? 10.955 -25.808 2.045 1 98.49 166 ARG B N 1
ATOM 3742 C CA . ARG B 1 166 ? 11.22 -25.156 3.324 1 98.49 166 ARG B CA 1
ATOM 3743 C C . ARG B 1 166 ? 11.975 -23.846 3.124 1 98.49 166 ARG B C 1
ATOM 3745 O O . ARG B 1 166 ? 12.365 -23.195 4.095 1 98.49 166 ARG B O 1
ATOM 3752 N N . SER B 1 167 ? 12.144 -23.492 1.884 1 98.43 167 SER B N 1
ATOM 3753 C CA . SER B 1 167 ? 12.897 -22.266 1.639 1 98.43 167 SER B CA 1
ATOM 3754 C C . SER B 1 167 ? 12.125 -21.039 2.112 1 98.43 167 SER B C 1
ATOM 3756 O O . SER B 1 167 ? 12.706 -19.968 2.299 1 98.43 167 SER B O 1
ATOM 3758 N N . HIS B 1 168 ? 10.838 -21.132 2.351 1 97.86 168 HIS B N 1
ATOM 3759 C CA . HIS B 1 168 ? 10.041 -20.023 2.862 1 97.86 168 HIS B CA 1
ATOM 3760 C C . HIS B 1 168 ? 10.424 -19.686 4.299 1 97.86 168 HIS B C 1
ATOM 3762 O O . HIS B 1 168 ? 10.025 -18.644 4.825 1 97.86 168 HIS B O 1
ATOM 3768 N N . LEU B 1 169 ? 11.279 -20.556 4.944 1 96.9 169 LEU B N 1
ATOM 3769 C CA . LEU B 1 169 ? 11.683 -20.367 6.333 1 96.9 169 LEU B CA 1
ATOM 3770 C C . LEU B 1 169 ? 13.05 -19.696 6.415 1 96.9 169 LEU B C 1
ATOM 3772 O O . LEU B 1 169 ? 13.506 -19.337 7.503 1 96.9 169 LEU B O 1
ATOM 3776 N N . ILE B 1 170 ? 13.704 -19.583 5.245 1 96.14 170 ILE B N 1
ATOM 3777 C CA . ILE B 1 170 ? 15.005 -18.924 5.249 1 96.14 170 ILE B CA 1
ATOM 3778 C C . ILE B 1 170 ? 14.854 -17.486 5.742 1 96.14 170 ILE B C 1
ATOM 3780 O O . ILE B 1 170 ? 14.05 -16.721 5.205 1 96.14 170 ILE B O 1
ATOM 3784 N N . ASP B 1 171 ? 15.656 -17.068 6.732 1 93.7 171 ASP B N 1
ATOM 3785 C CA . ASP B 1 171 ? 15.631 -15.735 7.325 1 93.7 171 ASP B CA 1
ATOM 3786 C C . ASP B 1 171 ? 17.028 -15.303 7.765 1 93.7 171 ASP B C 1
ATOM 3788 O O . ASP B 1 171 ? 17.686 -16.004 8.535 1 93.7 171 ASP B O 1
ATOM 3792 N N . PRO B 1 172 ? 17.499 -14.205 7.222 1 92.36 172 PRO B N 1
ATOM 3793 C CA . PRO B 1 172 ? 16.832 -13.302 6.28 1 92.36 172 PRO B CA 1
ATOM 3794 C C . PRO B 1 172 ? 16.723 -13.89 4.875 1 92.36 172 PRO B C 1
ATOM 3796 O O . PRO B 1 172 ? 17.55 -14.718 4.483 1 92.36 172 PRO B O 1
ATOM 3799 N N . MET B 1 173 ? 15.713 -13.438 4.193 1 95.18 173 MET B N 1
ATOM 3800 C CA . MET B 1 173 ? 15.563 -13.829 2.794 1 95.18 173 MET B CA 1
ATOM 3801 C C . MET B 1 173 ? 16.775 -13.397 1.976 1 95.18 173 MET B C 1
ATOM 3803 O O . MET B 1 173 ? 17.376 -12.356 2.251 1 95.18 173 MET B O 1
ATOM 3807 N N . LEU B 1 174 ? 17.046 -14.111 0.99 1 95.46 174 LEU B N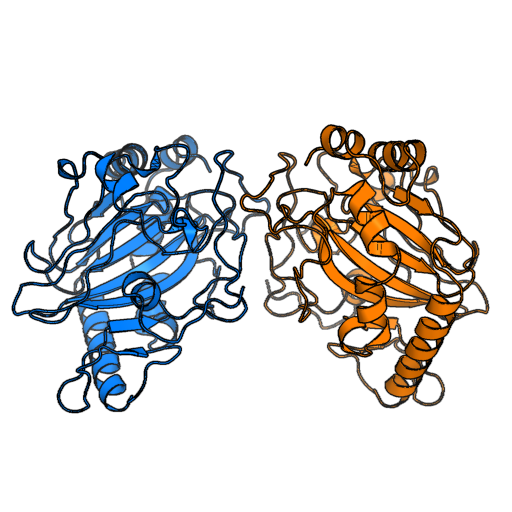 1
ATOM 3808 C CA . LEU B 1 174 ? 18.117 -13.745 0.069 1 95.46 174 LEU B CA 1
ATOM 3809 C C . LEU B 1 174 ? 17.691 -12.587 -0.828 1 95.46 174 LEU B C 1
ATOM 3811 O O . LEU B 1 174 ? 16.52 -12.485 -1.202 1 95.46 174 LEU B O 1
ATOM 3815 N N . SER B 1 175 ? 18.666 -11.807 -1.174 1 95.04 175 SER B N 1
ATOM 3816 C CA . SER B 1 175 ? 18.391 -10.574 -1.903 1 95.04 175 SER B CA 1
ATOM 3817 C C . SER B 1 175 ? 18.192 -10.844 -3.391 1 95.04 175 SER B C 1
ATOM 3819 O O . SER B 1 175 ? 18.848 -11.718 -3.962 1 95.04 175 SER B O 1
ATOM 3821 N N . GLN B 1 176 ? 17.381 -10.091 -4.005 1 94.89 176 GLN B N 1
ATOM 3822 C CA . GLN B 1 176 ? 17.219 -10.119 -5.455 1 94.89 176 GLN B CA 1
ATOM 3823 C C . GLN B 1 176 ? 17.819 -8.872 -6.099 1 94.89 176 GLN B C 1
ATOM 3825 O O . GLN B 1 176 ? 17.485 -8.533 -7.236 1 94.89 176 GLN B O 1
ATOM 3830 N N . TYR B 1 177 ? 18.554 -8.121 -5.247 1 93.23 177 TYR B N 1
ATOM 3831 C CA . TYR B 1 177 ? 19.477 -7.087 -5.702 1 93.23 177 TYR B CA 1
ATOM 3832 C C . TYR B 1 177 ? 20.885 -7.646 -5.868 1 93.23 177 TYR B C 1
ATOM 3834 O O . TYR B 1 177 ? 21.328 -8.475 -5.069 1 93.23 177 TYR B O 1
ATOM 3842 N N . ASP B 1 178 ? 21.558 -7.175 -6.805 1 91.75 178 ASP B N 1
ATOM 3843 C CA . ASP B 1 178 ? 22.943 -7.61 -6.957 1 91.75 178 ASP B CA 1
ATOM 3844 C C . ASP B 1 178 ? 23.876 -6.791 -6.068 1 91.75 178 ASP B C 1
ATOM 3846 O O . ASP B 1 178 ? 23.419 -6 -5.241 1 91.75 178 ASP B O 1
ATOM 3850 N N . ALA B 1 179 ? 25.132 -7.048 -6.207 1 89.5 179 ALA B N 1
ATOM 3851 C CA . ALA B 1 179 ? 26.141 -6.437 -5.345 1 89.5 179 ALA B CA 1
ATOM 3852 C C . ALA B 1 179 ? 26.198 -4.926 -5.552 1 89.5 179 ALA B C 1
ATOM 3854 O O . ALA B 1 179 ? 26.608 -4.185 -4.656 1 89.5 179 ALA B O 1
ATOM 3855 N N . ASP B 1 180 ? 25.771 -4.437 -6.714 1 90.79 180 ASP B N 1
ATOM 3856 C CA . ASP B 1 180 ? 25.801 -3.014 -7.04 1 90.79 180 ASP B CA 1
ATOM 3857 C C . ASP B 1 180 ? 24.49 -2.334 -6.654 1 90.79 180 ASP B C 1
ATOM 3859 O O . ASP B 1 180 ? 24.292 -1.15 -6.936 1 90.79 180 ASP B O 1
ATOM 3863 N N . GLY B 1 181 ? 23.609 -3.134 -6.147 1 88.54 181 GLY B N 1
ATOM 3864 C CA . GLY B 1 181 ? 22.344 -2.564 -5.712 1 88.54 181 GLY B CA 1
ATOM 3865 C C . GLY B 1 181 ? 21.302 -2.511 -6.814 1 88.54 181 GLY B C 1
ATOM 3866 O O . GLY B 1 181 ? 20.28 -1.836 -6.676 1 88.54 181 GLY B O 1
ATOM 3867 N N . GLN B 1 182 ? 21.581 -3.16 -7.834 1 90.34 182 GLN B N 1
ATOM 3868 C CA . GLN B 1 182 ? 20.627 -3.204 -8.936 1 90.34 182 GLN B CA 1
ATOM 3869 C C . GLN B 1 182 ? 19.644 -4.359 -8.767 1 90.34 182 GLN B C 1
ATOM 3871 O O . GLN B 1 182 ? 20.043 -5.475 -8.43 1 90.34 182 GLN B O 1
ATOM 3876 N N . TRP B 1 183 ? 18.413 -4.042 -9.01 1 92.18 183 TRP B N 1
ATOM 3877 C CA . TRP B 1 183 ? 17.378 -5.068 -8.944 1 92.18 183 TRP B CA 1
ATOM 3878 C C . TRP B 1 183 ? 17.502 -6.042 -10.111 1 92.18 183 TRP B C 1
ATOM 3880 O O . TRP B 1 183 ? 17.51 -5.63 -11.274 1 92.18 183 TRP B O 1
ATOM 3890 N N . THR B 1 184 ? 17.514 -7.329 -9.874 1 92.32 184 THR B N 1
ATOM 3891 C CA . THR B 1 184 ? 17.655 -8.333 -10.922 1 92.32 184 THR B CA 1
ATOM 3892 C C . THR B 1 184 ? 16.403 -9.2 -11.014 1 92.32 184 THR B C 1
ATOM 3894 O O . THR B 1 184 ? 16.183 -9.878 -12.019 1 92.32 184 THR B O 1
ATOM 3897 N N . GLY B 1 185 ? 15.678 -9.214 -9.895 1 93.27 185 GLY B N 1
ATOM 3898 C CA . GLY B 1 185 ? 14.458 -10.006 -9.867 1 93.27 185 GLY B CA 1
ATOM 3899 C C . GLY B 1 185 ? 14.715 -11.492 -9.696 1 93.27 185 GLY B C 1
ATOM 3900 O O . GLY B 1 185 ? 13.829 -12.312 -9.944 1 93.27 185 GLY B O 1
ATOM 3901 N N . CYS B 1 186 ? 15.949 -11.895 -9.385 1 95.98 186 CYS B N 1
ATOM 3902 C CA . CYS B 1 186 ? 16.34 -13.279 -9.138 1 95.98 186 CYS B CA 1
ATOM 3903 C C . CYS B 1 186 ? 17.548 -13.347 -8.211 1 95.98 186 CYS B C 1
ATOM 3905 O O . CYS B 1 186 ? 18.165 -12.323 -7.912 1 95.98 186 CYS B O 1
ATOM 3907 N N . LEU B 1 187 ? 17.832 -14.481 -7.712 1 96.21 187 LEU B N 1
ATOM 3908 C CA . LEU B 1 187 ? 19.004 -14.68 -6.866 1 96.21 187 LEU B CA 1
ATOM 3909 C C . LEU B 1 187 ? 20.287 -14.598 -7.687 1 96.21 187 LEU B C 1
ATOM 3911 O O . LEU B 1 187 ? 20.319 -15.031 -8.842 1 96.21 187 LEU B O 1
ATOM 3915 N N . SER B 1 188 ? 21.3 -14.154 -7.047 1 94.65 188 SER B N 1
ATOM 3916 C CA . SER B 1 188 ? 22.618 -14.17 -7.672 1 94.65 188 SER B CA 1
ATOM 3917 C C . SER B 1 188 ? 23.173 -15.588 -7.757 1 94.65 188 SER B C 1
ATOM 3919 O O . SER B 1 188 ? 22.733 -16.477 -7.025 1 94.65 188 SER B O 1
ATOM 3921 N N . GLU B 1 189 ? 24.116 -15.714 -8.597 1 93.6 189 GLU B N 1
ATOM 3922 C CA . GLU B 1 189 ? 24.798 -17.002 -8.687 1 93.6 189 GLU B CA 1
ATOM 3923 C C . GLU B 1 189 ? 25.446 -17.377 -7.358 1 93.6 189 GLU B C 1
ATOM 3925 O O . GLU B 1 189 ? 25.449 -18.548 -6.971 1 93.6 189 GLU B O 1
ATOM 3930 N N . ALA B 1 190 ? 25.97 -16.401 -6.716 1 94.48 190 ALA B N 1
ATOM 3931 C CA . ALA B 1 190 ? 26.618 -16.625 -5.426 1 94.48 190 ALA B CA 1
ATOM 3932 C C . ALA B 1 190 ? 25.617 -17.129 -4.39 1 94.48 190 ALA B C 1
ATOM 3934 O O . ALA B 1 190 ? 25.916 -18.049 -3.625 1 94.48 190 ALA B O 1
ATOM 3935 N N . ASP B 1 191 ? 24.471 -16.571 -4.365 1 94.96 191 ASP B N 1
ATOM 3936 C CA . ASP B 1 191 ? 23.439 -17.001 -3.426 1 94.96 191 ASP B CA 1
ATOM 3937 C C . ASP B 1 191 ? 22.929 -18.398 -3.772 1 94.96 191 ASP B C 1
ATOM 3939 O O . ASP B 1 191 ? 22.71 -19.222 -2.883 1 94.96 191 ASP B O 1
ATOM 3943 N N . CYS B 1 192 ? 22.778 -18.675 -5.016 1 95.41 192 CYS B N 1
ATOM 3944 C CA . CYS B 1 192 ? 22.343 -19.997 -5.45 1 95.41 192 CYS B CA 1
ATOM 3945 C C . CYS B 1 192 ? 23.348 -21.066 -5.036 1 95.41 192 CYS B C 1
ATOM 3947 O O . CYS B 1 192 ? 22.962 -22.17 -4.65 1 95.41 192 CYS B O 1
ATOM 3949 N N . ALA B 1 193 ? 24.552 -20.722 -5.088 1 95.09 193 ALA B N 1
ATOM 3950 C CA . ALA B 1 193 ? 25.612 -21.67 -4.756 1 95.09 193 ALA B CA 1
ATOM 3951 C C . ALA B 1 193 ? 25.574 -22.039 -3.276 1 95.09 193 ALA B C 1
ATOM 3953 O O . ALA B 1 193 ? 26.088 -23.087 -2.877 1 95.09 193 ALA B O 1
ATOM 3954 N N . ARG B 1 194 ? 24.988 -21.202 -2.515 1 94.69 194 ARG B N 1
ATOM 3955 C CA . ARG B 1 194 ? 24.913 -21.436 -1.077 1 94.69 194 ARG B CA 1
ATOM 3956 C C . ARG B 1 194 ? 23.735 -22.34 -0.73 1 94.69 194 ARG B C 1
ATOM 3958 O O . ARG B 1 194 ? 23.607 -22.791 0.41 1 94.69 194 ARG B O 1
ATOM 3965 N N . LEU B 1 195 ? 22.92 -22.546 -1.67 1 96.82 195 LEU B N 1
ATOM 3966 C CA . LEU B 1 195 ? 21.729 -23.362 -1.46 1 96.82 195 LEU B CA 1
ATOM 3967 C C . LEU B 1 195 ? 21.951 -24.785 -1.959 1 96.82 195 LEU B C 1
ATOM 3969 O O . LEU B 1 195 ? 22.755 -25.012 -2.866 1 96.82 195 LEU B O 1
ATOM 3973 N N . ASP B 1 196 ? 21.34 -25.707 -1.36 1 96.26 196 ASP B N 1
ATOM 3974 C CA . ASP B 1 196 ? 21.336 -27.067 -1.888 1 96.26 196 ASP B CA 1
ATOM 3975 C C . ASP B 1 196 ? 20.22 -27.256 -2.913 1 96.26 196 ASP B C 1
ATOM 3977 O O . ASP B 1 196 ? 19.212 -27.906 -2.628 1 96.26 196 ASP B O 1
ATOM 3981 N N . LEU B 1 197 ? 20.417 -26.853 -4.09 1 96.32 197 LEU B N 1
ATOM 3982 C CA . LEU B 1 197 ? 19.39 -26.833 -5.126 1 96.32 197 LEU B CA 1
ATOM 3983 C C . LEU B 1 197 ? 19.09 -28.243 -5.623 1 96.32 197 LEU B C 1
ATOM 3985 O O . LEU B 1 197 ? 18.094 -28.463 -6.315 1 96.32 197 LEU B O 1
ATOM 3989 N N . LYS B 1 198 ? 19.887 -29.204 -5.27 1 95.77 198 LYS B N 1
ATOM 3990 C CA . LYS B 1 198 ? 19.612 -30.596 -5.614 1 95.77 198 LYS B CA 1
ATOM 3991 C C . LYS B 1 198 ? 18.359 -31.1 -4.904 1 95.77 198 LYS B C 1
ATOM 3993 O O . LYS B 1 198 ? 17.767 -32.101 -5.314 1 95.77 198 LYS B O 1
ATOM 3998 N N . GLN B 1 199 ? 18.003 -30.391 -3.875 1 97.36 199 GLN B N 1
ATOM 3999 C CA . GLN B 1 199 ? 16.823 -30.769 -3.104 1 97.36 199 GLN B CA 1
ATOM 4000 C C . GLN B 1 199 ? 15.553 -30.191 -3.723 1 97.36 199 GLN B C 1
ATOM 4002 O O . GLN B 1 199 ? 14.452 -30.417 -3.218 1 97.36 199 GLN B O 1
ATOM 4007 N N . ALA B 1 200 ? 15.742 -29.504 -4.813 1 98.03 200 ALA B N 1
ATOM 4008 C CA . ALA B 1 200 ? 14.574 -28.924 -5.471 1 98.03 200 ALA B CA 1
ATOM 4009 C C . ALA B 1 200 ? 13.583 -30.008 -5.886 1 98.03 200 ALA B C 1
ATOM 4011 O O . ALA B 1 200 ? 13.984 -31.087 -6.33 1 98.03 200 ALA B O 1
ATOM 4012 N N . VAL B 1 201 ? 12.38 -29.728 -5.731 1 98.46 201 VAL B N 1
ATOM 4013 C CA . VAL B 1 201 ? 11.3 -30.626 -6.126 1 98.46 201 VAL B CA 1
ATOM 4014 C C . VAL B 1 201 ? 10.536 -30.029 -7.306 1 98.46 201 VAL B C 1
ATOM 4016 O O . VAL B 1 201 ? 10.131 -28.865 -7.266 1 98.46 201 VAL B O 1
ATOM 4019 N N . PHE B 1 202 ? 10.399 -30.83 -8.299 1 98.11 202 PHE B N 1
ATOM 4020 C CA . PHE B 1 202 ? 9.599 -30.421 -9.447 1 98.11 202 PHE B CA 1
ATOM 4021 C C . PHE B 1 202 ? 8.143 -30.835 -9.267 1 98.11 202 PHE B C 1
ATOM 4023 O O . PHE B 1 202 ? 7.854 -31.84 -8.615 1 98.11 202 PHE B O 1
ATOM 4030 N N . LEU B 1 203 ? 7.21 -30.072 -9.829 1 98.52 203 LEU B N 1
ATOM 4031 C CA . LEU B 1 203 ? 5.785 -30.293 -9.61 1 98.52 203 LEU B CA 1
ATOM 4032 C C . LEU B 1 203 ? 5.067 -30.559 -10.928 1 98.52 203 LEU B C 1
ATOM 4034 O O . LEU B 1 203 ? 4.176 -29.801 -11.319 1 98.52 203 LEU B O 1
ATOM 4038 N N . PRO B 1 204 ? 5.398 -31.614 -11.594 1 97.93 204 PRO B N 1
ATOM 4039 C CA . PRO B 1 204 ? 4.587 -32.018 -12.745 1 97.93 204 PRO B CA 1
ATOM 4040 C C . PRO B 1 204 ? 3.228 -32.584 -12.339 1 97.93 204 PRO B C 1
ATOM 4042 O O . PRO B 1 204 ? 3.019 -32.921 -11.171 1 97.93 204 PRO B O 1
ATOM 4045 N N . GLY B 1 205 ? 2.307 -32.641 -13.307 1 97.53 205 GLY B N 1
ATOM 4046 C CA . GLY B 1 205 ? 1.015 -33.231 -12.996 1 97.53 205 GLY B CA 1
ATOM 4047 C C . GLY B 1 205 ? 0.055 -33.216 -14.17 1 97.53 205 GLY B C 1
ATOM 4048 O O . GLY B 1 205 ? 0.306 -32.549 -15.176 1 97.53 205 GLY B O 1
ATOM 4049 N N . PRO B 1 206 ? -0.974 -33.983 -14.037 1 97.89 206 PRO B N 1
ATOM 4050 C CA . PRO B 1 206 ? -1.998 -33.993 -15.084 1 97.89 206 PRO B CA 1
ATOM 4051 C C . PRO B 1 206 ? -2.792 -32.69 -15.145 1 97.89 206 PRO B C 1
ATOM 4053 O O . PRO B 1 206 ? -2.764 -31.901 -14.197 1 97.89 206 PRO B O 1
ATOM 4056 N N . ALA B 1 207 ? -3.492 -32.542 -16.237 1 98.15 207 ALA B N 1
ATOM 4057 C CA . ALA B 1 207 ? -4.375 -31.39 -16.402 1 98.15 207 ALA B CA 1
ATOM 4058 C C . ALA B 1 207 ? -5.327 -31.254 -15.217 1 98.15 207 ALA B C 1
ATOM 4060 O O . ALA B 1 207 ? -5.847 -32.252 -14.713 1 98.15 207 ALA B O 1
ATOM 4061 N N . GLY B 1 208 ? -5.497 -30.004 -14.811 1 98.49 208 GLY B N 1
ATOM 4062 C CA . GLY B 1 208 ? -6.379 -29.739 -13.685 1 98.49 208 GLY B CA 1
ATOM 4063 C C . GLY B 1 208 ? -5.657 -29.733 -12.35 1 98.49 208 GLY B C 1
ATOM 4064 O O . GLY B 1 208 ? -6.263 -29.463 -11.312 1 98.49 208 GLY B O 1
ATOM 4065 N N . SER B 1 209 ? -4.384 -30.043 -12.382 1 98.62 209 SER B N 1
ATOM 4066 C CA . SER B 1 209 ? -3.578 -29.965 -11.168 1 98.62 209 SER B CA 1
ATOM 4067 C C . SER B 1 209 ? -3.262 -28.517 -10.806 1 98.62 209 SER B C 1
ATOM 4069 O O . SER B 1 209 ? -3.154 -27.661 -11.686 1 98.62 209 SER B O 1
ATOM 4071 N N . LEU B 1 210 ? -3.161 -28.294 -9.493 1 98.87 210 LEU B N 1
ATOM 4072 C CA . LEU B 1 210 ? -2.759 -26.993 -8.968 1 98.87 210 LEU B CA 1
ATOM 4073 C C . LEU B 1 210 ? -1.386 -27.073 -8.31 1 98.87 210 LEU B C 1
ATOM 4075 O O . LEU B 1 210 ? -1.146 -27.941 -7.467 1 98.87 210 LEU B O 1
ATOM 4079 N N . THR B 1 211 ? -0.467 -26.25 -8.781 1 98.88 211 THR B N 1
ATOM 4080 C CA . THR B 1 211 ? 0.74 -25.973 -8.01 1 98.88 211 THR B CA 1
ATOM 4081 C C . THR B 1 211 ? 0.542 -24.753 -7.115 1 98.88 211 THR B C 1
ATOM 4083 O O . THR B 1 211 ? 0.048 -23.718 -7.568 1 98.88 211 THR B O 1
ATOM 4086 N N . ILE B 1 212 ? 0.832 -24.885 -5.834 1 98.94 212 ILE B N 1
ATOM 4087 C CA . ILE B 1 212 ? 0.681 -23.795 -4.876 1 98.94 212 ILE B CA 1
ATOM 4088 C C . ILE B 1 212 ? 2.005 -23.558 -4.152 1 98.94 212 ILE B C 1
ATOM 4090 O O . ILE B 1 212 ? 2.635 -24.503 -3.672 1 98.94 212 ILE B O 1
ATOM 4094 N N . HIS B 1 213 ? 2.452 -22.344 -4.155 1 98.94 213 HIS B N 1
ATOM 4095 C CA . HIS B 1 213 ? 3.652 -22.073 -3.372 1 98.94 213 HIS B CA 1
ATOM 4096 C C . HIS B 1 213 ? 3.539 -20.743 -2.633 1 98.94 213 HIS B C 1
ATOM 4098 O O . HIS B 1 213 ? 2.93 -19.797 -3.138 1 98.94 213 HIS B O 1
ATOM 4104 N N . ASN B 1 214 ? 4.068 -20.685 -1.463 1 98.86 214 ASN B N 1
ATOM 4105 C CA . ASN B 1 214 ? 4.142 -19.492 -0.627 1 98.86 214 ASN B CA 1
ATOM 4106 C C . ASN B 1 214 ? 4.992 -18.404 -1.277 1 98.86 214 ASN B C 1
ATOM 4108 O O . ASN B 1 214 ? 5.991 -18.701 -1.935 1 98.86 214 ASN B O 1
ATOM 4112 N N . CYS B 1 215 ? 4.702 -17.227 -1.027 1 98.56 215 CYS B N 1
ATOM 4113 C CA . CYS B 1 215 ? 5.362 -16.088 -1.656 1 98.56 215 CYS B CA 1
ATOM 4114 C C . CYS B 1 215 ? 6.835 -16.03 -1.27 1 98.56 215 CYS B C 1
ATOM 4116 O O . CYS B 1 215 ? 7.628 -15.354 -1.929 1 98.56 215 CYS B O 1
ATOM 4118 N N . ARG B 1 216 ? 7.243 -16.747 -0.202 1 98.4 216 ARG B N 1
ATOM 4119 C CA . ARG B 1 216 ? 8.632 -16.769 0.243 1 98.4 216 ARG B CA 1
ATOM 4120 C C . ARG B 1 216 ? 9.333 -18.045 -0.211 1 98.4 216 ARG B C 1
ATOM 4122 O O . ARG B 1 216 ? 10.49 -18.283 0.141 1 98.4 216 ARG B O 1
ATOM 4129 N N . THR B 1 217 ? 8.621 -18.862 -0.907 1 98.74 217 THR B N 1
ATOM 4130 C CA . THR B 1 217 ? 9.248 -20.086 -1.393 1 98.74 217 THR B CA 1
ATOM 4131 C C . THR B 1 217 ? 10.085 -19.807 -2.638 1 98.74 217 THR B C 1
ATOM 4133 O O . THR B 1 217 ? 9.582 -19.258 -3.62 1 98.74 217 THR B O 1
ATOM 4136 N N . LEU B 1 218 ? 11.328 -20.201 -2.576 1 98.67 218 LEU B N 1
ATOM 4137 C CA . LEU B 1 218 ? 12.175 -20.121 -3.761 1 98.67 218 LEU B CA 1
ATOM 4138 C C . LEU B 1 218 ? 11.674 -21.061 -4.852 1 98.67 218 LEU B C 1
ATOM 4140 O O . LEU B 1 218 ? 11.407 -22.236 -4.591 1 98.67 218 LEU B O 1
ATOM 4144 N N . HIS B 1 219 ? 11.548 -20.523 -5.995 1 98.58 219 HIS B N 1
ATOM 4145 C CA . HIS B 1 219 ? 11.057 -21.342 -7.097 1 98.58 219 HIS B CA 1
ATOM 4146 C C . HIS B 1 219 ? 11.684 -20.919 -8.421 1 98.58 219 HIS B C 1
ATOM 4148 O O . HIS B 1 219 ? 12.264 -19.835 -8.519 1 98.58 219 HIS B O 1
ATOM 4154 N N . TYR B 1 220 ? 11.563 -21.807 -9.262 1 95.63 220 TYR B N 1
ATOM 4155 C CA . TYR B 1 220 ? 12.288 -21.827 -10.528 1 95.63 220 TYR B CA 1
ATOM 4156 C C . TYR B 1 220 ? 11.527 -22.622 -11.581 1 95.63 220 TYR B C 1
ATOM 4158 O O . TYR B 1 220 ? 10.736 -23.507 -11.248 1 95.63 220 TYR B O 1
ATOM 4166 N N . SER B 1 221 ? 11.657 -22.186 -12.851 1 94.36 221 SER B N 1
ATOM 4167 C CA . SER B 1 221 ? 11.183 -23.073 -13.908 1 94.36 221 SER B CA 1
ATOM 4168 C C . SER B 1 221 ? 12.141 -23.08 -15.095 1 94.36 221 SER B C 1
ATOM 4170 O O . SER B 1 221 ? 12.572 -22.021 -15.558 1 94.36 221 SER B O 1
ATOM 4172 N N . ALA B 1 222 ? 12.429 -24.237 -15.588 1 92.05 222 ALA B N 1
ATOM 4173 C CA . ALA B 1 222 ? 13.338 -24.419 -16.717 1 92.05 222 ALA B CA 1
ATOM 4174 C C . ALA B 1 222 ? 12.623 -24.172 -18.043 1 92.05 222 ALA B C 1
ATOM 4176 O O . ALA B 1 222 ? 11.406 -23.971 -18.07 1 92.05 222 ALA B O 1
ATOM 4177 N N . ARG B 1 223 ? 13.391 -24.183 -19.042 1 91.31 223 ARG B N 1
ATOM 4178 C CA . ARG B 1 223 ? 12.828 -24.115 -20.387 1 91.31 223 ARG B CA 1
ATOM 4179 C C . ARG B 1 223 ? 12.037 -25.377 -20.715 1 91.31 223 ARG B C 1
ATOM 4181 O O . ARG B 1 223 ? 12.278 -26.435 -20.13 1 91.31 223 ARG B O 1
ATOM 4188 N N . ASN B 1 224 ? 11.092 -25.187 -21.61 1 91.96 224 ASN B N 1
ATOM 4189 C CA . ASN B 1 224 ? 10.359 -26.33 -22.143 1 91.96 224 ASN B CA 1
ATOM 4190 C C . ASN B 1 224 ? 11.156 -27.052 -23.225 1 91.96 224 ASN B C 1
ATOM 4192 O O . ASN B 1 224 ? 11.438 -26.481 -24.28 1 91.96 224 ASN B O 1
ATOM 4196 N N . GLN B 1 225 ? 11.475 -28.256 -22.987 1 91.82 225 GLN B N 1
ATOM 4197 C CA . GLN B 1 225 ? 12.27 -29.029 -23.935 1 91.82 225 GLN B CA 1
ATOM 4198 C C . GLN B 1 225 ? 11.388 -29.959 -24.763 1 91.82 225 GLN B C 1
ATOM 4200 O O . GLN B 1 225 ? 11.876 -30.65 -25.66 1 91.82 225 GLN B O 1
ATOM 4205 N N . SER B 1 226 ? 10.156 -29.937 -24.531 1 91.01 226 SER B N 1
ATOM 4206 C CA . SER B 1 226 ? 9.23 -30.838 -25.209 1 91.01 226 SER B CA 1
ATOM 4207 C C . SER B 1 226 ? 8.707 -30.223 -26.503 1 91.01 226 SER B C 1
ATOM 4209 O O . SER B 1 226 ? 9.015 -29.072 -26.818 1 91.01 226 SER B O 1
ATOM 4211 N N . ASP B 1 227 ? 7.903 -31.042 -27.239 1 90.84 227 ASP B N 1
ATOM 4212 C CA . ASP B 1 227 ? 7.321 -30.593 -28.5 1 90.84 227 ASP B CA 1
ATOM 4213 C C . ASP B 1 227 ? 5.914 -30.039 -28.289 1 90.84 227 ASP B C 1
ATOM 4215 O O . ASP B 1 227 ? 5.194 -29.774 -29.254 1 90.84 227 ASP B O 1
ATOM 4219 N N . LEU B 1 228 ? 5.615 -29.88 -27.077 1 88.55 228 LEU B N 1
ATOM 4220 C CA . LEU B 1 228 ? 4.283 -29.386 -26.745 1 88.55 228 LEU B CA 1
ATOM 4221 C C . LEU B 1 228 ? 4.367 -28.072 -25.975 1 88.55 228 LEU B C 1
ATOM 4223 O O . LEU B 1 228 ? 5.203 -27.925 -25.08 1 88.55 228 LEU B O 1
ATOM 4227 N N . GLY B 1 229 ? 3.592 -27.185 -26.403 1 87.71 229 GLY B N 1
ATOM 4228 C CA . GLY B 1 229 ? 3.454 -25.972 -25.614 1 87.71 229 GLY B CA 1
ATOM 4229 C C . GLY B 1 229 ? 2.627 -26.167 -24.358 1 87.71 229 GLY B C 1
ATOM 4230 O O . GLY B 1 229 ? 1.782 -27.063 -24.297 1 87.71 229 GLY B O 1
ATOM 4231 N N . ARG B 1 230 ? 2.879 -25.349 -23.472 1 90.25 230 ARG B N 1
ATOM 4232 C CA . ARG B 1 230 ? 2.052 -25.476 -22.276 1 90.25 230 ARG B CA 1
ATOM 4233 C C . ARG B 1 230 ? 1.749 -24.108 -21.673 1 90.25 230 ARG B C 1
ATOM 4235 O O . ARG B 1 230 ? 2.66 -23.398 -21.243 1 90.25 230 ARG B O 1
ATOM 4242 N N . PRO B 1 231 ? 0.536 -23.737 -21.688 1 94.67 231 PRO B N 1
ATOM 4243 C CA . PRO B 1 231 ? 0.094 -22.581 -20.905 1 94.67 231 PRO B CA 1
ATOM 4244 C C . PRO B 1 231 ? -0.034 -22.892 -19.415 1 94.67 231 PRO B C 1
ATOM 4246 O O . PRO B 1 231 ? -0.375 -24.018 -19.043 1 94.67 231 PRO B O 1
ATOM 4249 N N . LEU B 1 232 ? 0.319 -22.008 -18.603 1 97.52 232 LEU B N 1
ATOM 4250 C CA . LEU B 1 232 ? 0.141 -22.092 -17.158 1 97.52 232 LEU B CA 1
ATOM 4251 C C . LEU B 1 232 ? -0.601 -20.869 -16.629 1 97.52 232 LEU B C 1
ATOM 4253 O O . LEU B 1 232 ? -0.113 -19.743 -16.746 1 97.52 232 LEU B O 1
ATOM 4257 N N . LEU B 1 233 ? -1.787 -21.116 -16.141 1 98.69 233 LEU B N 1
ATOM 4258 C CA . LEU B 1 233 ? -2.561 -20.031 -15.546 1 98.69 233 LEU B CA 1
ATOM 4259 C C . LEU B 1 233 ? -2.146 -19.798 -14.097 1 98.69 233 LEU B C 1
ATOM 4261 O O . LEU B 1 233 ? -2.223 -20.709 -13.271 1 98.69 233 LEU B O 1
ATOM 4265 N N . LEU B 1 234 ? -1.735 -18.612 -13.788 1 98.45 234 LEU B N 1
ATOM 4266 C CA . LEU B 1 234 ? -1.259 -18.257 -12.456 1 98.45 234 LEU B CA 1
ATOM 4267 C C . LEU B 1 234 ? -2.188 -17.241 -11.799 1 98.45 234 LEU B C 1
ATOM 4269 O O . LEU B 1 234 ? -2.507 -16.21 -12.395 1 98.45 234 LEU B O 1
ATOM 4273 N N . ASN B 1 235 ? -2.606 -17.533 -10.636 1 98.61 235 ASN B N 1
ATOM 4274 C CA . ASN B 1 235 ? -3.341 -16.605 -9.783 1 98.61 235 ASN B CA 1
ATOM 4275 C C . ASN B 1 235 ? -2.628 -16.381 -8.453 1 98.61 235 ASN B C 1
ATOM 4277 O O . ASN B 1 235 ? -2.23 -17.34 -7.788 1 98.61 235 ASN B O 1
ATOM 4281 N N . THR B 1 236 ? -2.436 -15.188 -8.121 1 98.53 236 THR B N 1
ATOM 4282 C CA . THR B 1 236 ? -1.911 -14.838 -6.805 1 98.53 236 THR B CA 1
ATOM 4283 C C . THR B 1 236 ? -3.031 -14.358 -5.886 1 98.53 236 THR B C 1
ATOM 4285 O O . THR B 1 236 ? -3.788 -13.453 -6.242 1 98.53 236 THR B O 1
ATOM 4288 N N . LEU B 1 237 ? -3.155 -15.003 -4.788 1 98.64 237 LEU B N 1
ATOM 4289 C CA . LEU B 1 237 ? -4.184 -14.708 -3.796 1 98.64 237 LEU B CA 1
ATOM 4290 C C . LEU B 1 237 ? -3.566 -14.501 -2.417 1 98.64 237 LEU B C 1
ATOM 4292 O O . LEU B 1 237 ? -2.409 -14.864 -2.19 1 98.64 237 LEU B O 1
ATOM 4296 N N . THR B 1 238 ? -4.322 -13.947 -1.546 1 98.31 238 THR B N 1
ATOM 4297 C CA . THR B 1 238 ? -3.812 -13.623 -0.218 1 98.31 238 THR B CA 1
ATOM 4298 C C . THR B 1 238 ? -4.938 -13.628 0.811 1 98.31 238 THR B C 1
ATOM 4300 O O . THR B 1 238 ? -6.117 -13.62 0.449 1 98.31 238 THR B O 1
ATOM 4303 N N . SER B 1 239 ? -4.568 -13.698 2.093 1 98.5 239 SER B N 1
ATOM 4304 C CA . SER B 1 239 ? -5.535 -13.441 3.154 1 98.5 239 SER B CA 1
ATOM 4305 C C . SER B 1 239 ? -5.977 -11.981 3.158 1 98.5 239 SER B C 1
ATOM 4307 O O . SER B 1 239 ? -5.248 -11.106 2.687 1 98.5 239 SER B O 1
ATOM 4309 N N . ALA B 1 240 ? -7.12 -11.718 3.722 1 96.9 240 ALA B N 1
ATOM 4310 C CA . ALA B 1 240 ? -7.704 -10.379 3.707 1 96.9 240 ALA B CA 1
ATOM 4311 C C . ALA B 1 240 ? -6.92 -9.428 4.607 1 96.9 240 ALA B C 1
ATOM 4313 O O . ALA B 1 240 ? -6.997 -8.208 4.449 1 96.9 240 ALA B O 1
ATOM 4314 N N . ASP B 1 241 ? -6.176 -9.936 5.546 1 96.03 241 ASP B N 1
ATOM 4315 C CA . ASP B 1 241 ? -5.493 -9.072 6.504 1 96.03 241 ASP B CA 1
ATOM 4316 C C . ASP B 1 241 ? -4.055 -8.799 6.07 1 96.03 241 ASP B C 1
ATOM 4318 O O . ASP B 1 241 ? -3.259 -8.26 6.842 1 96.03 241 ASP B O 1
ATOM 4322 N N . ALA B 1 242 ? -3.725 -9.274 4.86 1 96.41 242 ALA B N 1
ATOM 4323 C CA . ALA B 1 242 ? -2.446 -8.932 4.243 1 96.41 242 ALA B CA 1
ATOM 4324 C C . ALA B 1 242 ? -2.586 -7.719 3.328 1 96.41 242 ALA B C 1
ATOM 4326 O O . ALA B 1 242 ? -3.357 -7.744 2.366 1 96.41 242 ALA B O 1
ATOM 4327 N N . PHE B 1 243 ? -1.84 -6.697 3.591 1 94.83 243 PHE B N 1
ATOM 4328 C CA . PHE B 1 243 ? -1.919 -5.479 2.794 1 94.83 243 PHE B CA 1
ATOM 4329 C C . PHE B 1 243 ? -0.587 -5.19 2.112 1 94.83 243 PHE B C 1
ATOM 4331 O O . PHE B 1 243 ? 0.474 -5.363 2.714 1 94.83 243 PHE B O 1
ATOM 4338 N N . PRO B 1 244 ? -0.608 -4.792 0.877 1 93.71 244 PRO B N 1
ATOM 4339 C CA . PRO B 1 244 ? 0.629 -4.519 0.14 1 93.71 244 PRO B CA 1
ATOM 4340 C C . PRO B 1 244 ? 1.315 -3.233 0.595 1 93.71 244 PRO B C 1
ATOM 4342 O O . PRO B 1 244 ? 0.645 -2.287 1.016 1 93.71 244 PRO B O 1
ATOM 4345 N N . TYR B 1 245 ? 2.589 -3.232 0.399 1 92.55 245 TYR B N 1
ATOM 4346 C CA . TYR B 1 245 ? 3.393 -2.056 0.714 1 92.55 245 TYR B CA 1
ATOM 4347 C C . TYR B 1 245 ? 3.565 -1.168 -0.513 1 92.55 245 TYR B C 1
ATOM 4349 O O . TYR B 1 245 ? 3.911 0.009 -0.391 1 92.55 245 TYR B O 1
ATOM 4357 N N . THR B 1 246 ? 3.403 -1.743 -1.665 1 89.96 246 THR B N 1
ATOM 4358 C CA . THR B 1 246 ? 3.656 -1.044 -2.92 1 89.96 246 THR B CA 1
ATOM 4359 C C . THR B 1 246 ? 2.498 -1.244 -3.894 1 89.96 246 THR B C 1
ATOM 4361 O O . THR B 1 246 ? 1.632 -2.092 -3.67 1 89.96 246 THR B O 1
ATOM 4364 N N . VAL B 1 247 ? 2.579 -0.462 -4.868 1 87.47 247 VAL B N 1
ATOM 4365 C CA . VAL B 1 247 ? 1.605 -0.638 -5.94 1 87.47 247 VAL B CA 1
ATOM 4366 C C . VAL B 1 247 ? 1.813 -1.994 -6.61 1 87.47 247 VAL B C 1
ATOM 4368 O O . VAL B 1 247 ? 2.94 -2.488 -6.69 1 87.47 247 VAL B O 1
ATOM 4371 N N . ASN B 1 248 ? 0.729 -2.548 -6.992 1 89.35 248 ASN B N 1
ATOM 4372 C CA . ASN B 1 248 ? 0.795 -3.78 -7.77 1 89.35 248 ASN B CA 1
ATOM 4373 C C . ASN B 1 248 ? 1.458 -3.553 -9.126 1 89.35 248 ASN B C 1
ATOM 4375 O O . ASN B 1 248 ? 1.007 -2.716 -9.91 1 89.35 248 ASN B O 1
ATOM 4379 N N . PRO B 1 249 ? 2.502 -4.207 -9.407 1 84.38 249 PRO B N 1
ATOM 4380 C CA . PRO B 1 249 ? 3.188 -3.986 -10.682 1 84.38 249 PRO B CA 1
ATOM 4381 C C . PRO B 1 249 ? 2.3 -4.282 -11.889 1 84.38 249 PRO B C 1
ATOM 4383 O O . PRO B 1 249 ? 2.516 -3.728 -12.97 1 84.38 249 PRO B O 1
ATOM 4386 N N . ILE B 1 250 ? 1.349 -5.114 -11.825 1 85.4 250 ILE B N 1
ATOM 4387 C CA . ILE B 1 250 ? 0.458 -5.481 -12.92 1 85.4 250 ILE B CA 1
ATOM 4388 C C . ILE B 1 250 ? -0.813 -4.637 -12.857 1 85.4 250 ILE B C 1
ATOM 4390 O O . ILE B 1 250 ? -1.472 -4.419 -13.876 1 85.4 250 ILE B O 1
ATOM 4394 N N . ARG B 1 251 ? -1.307 -4.14 -11.908 1 81.19 251 ARG B N 1
ATOM 4395 C CA . ARG B 1 251 ? -2.378 -3.192 -11.615 1 81.19 251 ARG B CA 1
ATOM 4396 C C . ARG B 1 251 ? -3.718 -3.703 -12.133 1 81.19 251 ARG B C 1
ATOM 4398 O O . ARG B 1 251 ? -4.347 -3.062 -12.978 1 81.19 251 ARG B O 1
ATOM 4405 N N . PRO B 1 252 ? -4.239 -4.783 -11.64 1 88.91 252 PRO B N 1
ATOM 4406 C CA . PRO B 1 252 ? -5.527 -5.3 -12.108 1 88.91 252 PRO B CA 1
ATOM 4407 C C . PRO B 1 252 ? -6.711 -4.476 -11.605 1 88.91 252 PRO B C 1
ATOM 4409 O O . PRO B 1 252 ? -6.639 -3.879 -10.528 1 88.91 252 PRO B O 1
ATOM 4412 N N . LYS B 1 253 ? -7.82 -4.528 -12.364 1 89.97 253 LYS B N 1
ATOM 4413 C CA . LYS B 1 253 ? -9.065 -3.881 -11.961 1 89.97 253 LYS B CA 1
ATOM 4414 C C . LYS B 1 253 ? -9.618 -4.502 -10.681 1 89.97 253 LYS B C 1
ATOM 4416 O O . LYS B 1 253 ? -10.245 -3.815 -9.872 1 89.97 253 LYS B O 1
ATOM 4421 N N . HIS B 1 254 ? -9.328 -5.762 -10.488 1 92.59 254 HIS B N 1
ATOM 4422 C CA . HIS B 1 254 ? -9.914 -6.502 -9.376 1 92.59 254 HIS B CA 1
ATOM 4423 C C . HIS B 1 254 ? -8.936 -6.613 -8.212 1 92.59 254 HIS B C 1
ATOM 4425 O O . HIS B 1 254 ? -9.104 -7.462 -7.333 1 92.59 254 HIS B O 1
ATOM 4431 N N . ASP B 1 255 ? -7.931 -5.794 -8.261 1 92.84 255 ASP B N 1
ATOM 4432 C CA . ASP B 1 255 ? -6.929 -5.819 -7.2 1 92.84 255 ASP B CA 1
ATOM 4433 C C . ASP B 1 255 ? -7.586 -5.75 -5.823 1 92.84 255 ASP B C 1
ATOM 4435 O O . ASP B 1 255 ? -8.403 -4.864 -5.563 1 92.84 255 ASP B O 1
ATOM 4439 N N . GLN B 1 256 ? -7.347 -6.758 -4.983 1 93.1 256 GLN B N 1
ATOM 4440 C CA . GLN B 1 256 ? -7.762 -6.804 -3.585 1 93.1 256 GLN B CA 1
ATOM 4441 C C . GLN B 1 256 ? -9.244 -7.148 -3.463 1 93.1 256 GLN B C 1
ATOM 4443 O O . GLN B 1 256 ? -9.837 -6.986 -2.394 1 93.1 256 GLN B O 1
ATOM 4448 N N . PHE B 1 257 ? -9.822 -7.608 -4.523 1 95.21 257 PHE B N 1
ATOM 4449 C CA . PHE B 1 257 ? -11.216 -8.03 -4.475 1 95.21 257 PHE B CA 1
ATOM 4450 C C . PHE B 1 257 ? -11.393 -9.21 -3.526 1 95.21 257 PHE B C 1
ATOM 4452 O O . PHE B 1 257 ? -10.628 -10.175 -3.578 1 95.21 257 PHE B O 1
ATOM 4459 N N . LEU B 1 258 ? -12.39 -9.138 -2.732 1 96.7 258 LEU B N 1
ATOM 4460 C CA . LEU B 1 258 ? -12.683 -10.21 -1.787 1 96.7 258 LEU B CA 1
ATOM 4461 C C . LEU B 1 258 ? -13.379 -11.374 -2.484 1 96.7 258 LEU B C 1
ATOM 4463 O O . LEU B 1 258 ? -14.536 -11.255 -2.893 1 96.7 258 LEU B O 1
ATOM 4467 N N . LEU B 1 259 ? -12.702 -12.471 -2.56 1 98.2 259 LEU B N 1
ATOM 4468 C CA . LEU B 1 259 ? -13.257 -13.657 -3.204 1 98.2 259 LEU B CA 1
ATOM 4469 C C . LEU B 1 259 ? -14.085 -14.474 -2.218 1 98.2 259 LEU B C 1
ATOM 4471 O O . LEU B 1 259 ? -15.095 -15.073 -2.596 1 98.2 259 LEU B O 1
ATOM 4475 N N . ARG B 1 260 ? -13.61 -14.523 -0.999 1 98.29 260 ARG B N 1
ATOM 4476 C CA . ARG B 1 260 ? -14.291 -15.243 0.072 1 98.29 260 ARG B CA 1
ATOM 4477 C C . ARG B 1 260 ? -14.229 -14.463 1.381 1 98.29 260 ARG B C 1
ATOM 4479 O O . ARG B 1 260 ? -13.238 -13.785 1.659 1 98.29 260 ARG B O 1
ATOM 4486 N N . GLY B 1 261 ? -15.25 -14.578 2.18 1 97.45 261 GLY B N 1
ATOM 4487 C CA . GLY B 1 261 ? -15.25 -14.119 3.56 1 97.45 261 GLY B CA 1
ATOM 4488 C C . GLY B 1 261 ? -15.488 -12.627 3.693 1 97.45 261 GLY B C 1
ATOM 4489 O O . GLY B 1 261 ? -16.334 -12.063 2.996 1 97.45 261 GLY B O 1
ATOM 4490 N N . GLN B 1 262 ? -14.784 -11.998 4.722 1 95.24 262 GLN B N 1
ATOM 4491 C CA . GLN B 1 262 ? -15.023 -10.611 5.106 1 95.24 262 GLN B CA 1
ATOM 4492 C C . GLN B 1 262 ? -1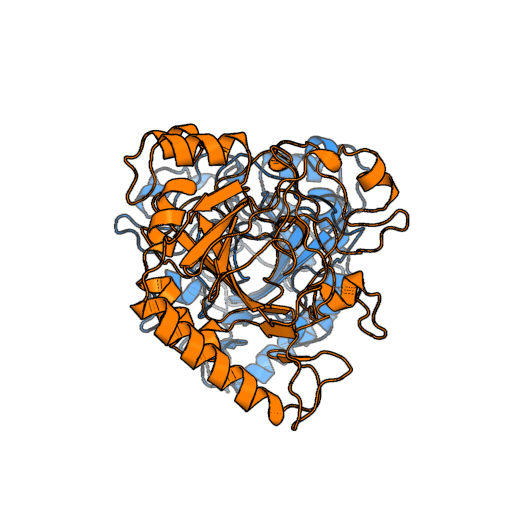3.741 -9.787 5.018 1 95.24 262 GLN B C 1
ATOM 4494 O O . GLN B 1 262 ? -12.641 -10.322 5.173 1 95.24 262 GLN B O 1
ATOM 4499 N N . PRO B 1 263 ? -13.969 -8.494 4.775 1 93.1 263 PRO B N 1
ATOM 4500 C CA . PRO B 1 263 ? -12.786 -7.632 4.819 1 93.1 263 PRO B CA 1
ATOM 4501 C C . PRO B 1 263 ? -12.141 -7.586 6.203 1 93.1 263 PRO B C 1
ATOM 4503 O O . PRO B 1 263 ? -12.827 -7.753 7.214 1 93.1 263 PRO B O 1
ATOM 4506 N N . ALA B 1 264 ? -10.906 -7.402 6.187 1 93.29 264 ALA B N 1
ATOM 4507 C CA . ALA B 1 264 ? -10.186 -7.29 7.453 1 93.29 264 ALA B CA 1
ATOM 4508 C C . ALA B 1 264 ? -10.27 -5.871 8.008 1 93.29 264 ALA B C 1
ATOM 4510 O O . ALA B 1 264 ? -10.153 -4.897 7.261 1 93.29 264 ALA B O 1
ATOM 4511 N N . ARG B 1 265 ? -10.369 -5.719 9.316 1 91.89 265 ARG B N 1
ATOM 4512 C CA . ARG B 1 265 ? -10.403 -4.423 9.987 1 91.89 265 ARG B CA 1
ATOM 4513 C C . ARG B 1 265 ? -9.005 -3.99 10.413 1 91.89 265 ARG 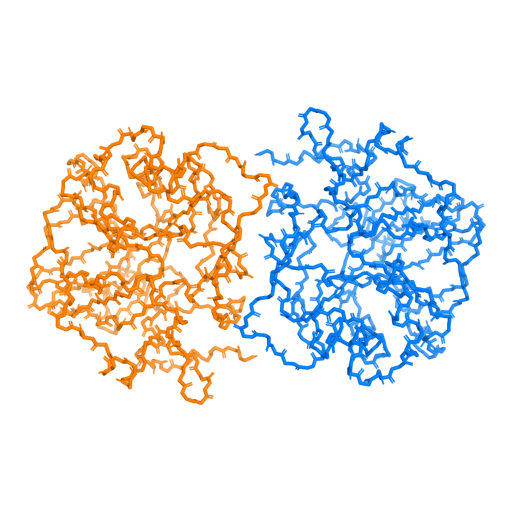B C 1
ATOM 4515 O O . ARG B 1 265 ? -8.773 -2.813 10.697 1 91.89 265 ARG B O 1
ATOM 4522 N N . TYR B 1 266 ? -8.173 -4.972 10.565 1 93.58 266 TYR B N 1
ATOM 4523 C CA . TYR B 1 266 ? -6.792 -4.718 10.959 1 93.58 266 TYR B CA 1
ATOM 4524 C C . TYR B 1 266 ? -5.822 -5.505 10.086 1 93.58 266 TYR B C 1
ATOM 4526 O O . TYR B 1 266 ? -6.128 -6.62 9.657 1 93.58 266 TYR B O 1
ATOM 4534 N N . ALA B 1 267 ? -4.67 -4.941 9.887 1 93.55 267 ALA B N 1
ATOM 4535 C CA . ALA B 1 267 ? -3.599 -5.677 9.219 1 93.55 267 ALA B CA 1
ATOM 4536 C C . ALA B 1 267 ? -2.901 -6.629 10.186 1 93.55 267 ALA B C 1
ATOM 4538 O O . ALA B 1 267 ? -2.756 -6.323 11.371 1 93.55 267 ALA B O 1
ATOM 4539 N N . HIS B 1 268 ? -2.554 -7.723 9.658 1 93.19 268 HIS B N 1
ATOM 4540 C CA . HIS B 1 268 ? -1.648 -8.613 10.375 1 93.19 268 HIS B CA 1
ATOM 4541 C C . HIS B 1 268 ? -0.206 -8.412 9.922 1 93.19 268 HIS B C 1
ATOM 4543 O O . HIS B 1 268 ? 0.07 -8.355 8.721 1 93.19 268 HIS B O 1
ATOM 4549 N N . HIS B 1 269 ? 0.725 -8.347 10.897 1 91.88 269 HIS B N 1
ATOM 4550 C CA . HIS B 1 269 ? 2.121 -8.105 10.549 1 91.88 269 HIS B CA 1
ATOM 4551 C C . HIS B 1 269 ? 2.993 -9.305 10.903 1 91.88 269 HIS B C 1
ATOM 4553 O O . HIS B 1 269 ? 2.983 -9.77 12.045 1 91.88 269 HIS B O 1
ATOM 4559 N N . ASP B 1 270 ? 3.661 -9.789 9.92 1 92.71 270 ASP B N 1
ATOM 4560 C CA . ASP B 1 270 ? 4.755 -10.729 10.144 1 92.71 270 ASP B CA 1
ATOM 4561 C C . ASP B 1 270 ? 6.048 -9.993 10.493 1 92.71 270 ASP B C 1
ATOM 4563 O O . ASP B 1 270 ? 6.46 -9.079 9.776 1 92.71 270 ASP B O 1
ATOM 4567 N N . PRO B 1 271 ? 6.659 -10.319 11.595 1 89.16 271 PRO B N 1
ATOM 4568 C CA . PRO B 1 271 ? 7.819 -9.555 12.059 1 89.16 271 PRO B CA 1
ATOM 4569 C C . PRO B 1 271 ? 9.047 -9.75 11.172 1 89.16 271 PRO B C 1
ATOM 4571 O O . PRO B 1 271 ? 10.012 -8.987 11.271 1 89.16 271 PRO B O 1
ATOM 4574 N N . ARG B 1 272 ? 9.121 -10.775 10.326 1 92 272 ARG B N 1
ATOM 4575 C CA . ARG B 1 272 ? 10.258 -10.971 9.432 1 92 272 ARG B CA 1
ATOM 4576 C C . ARG B 1 272 ? 10.328 -9.866 8.384 1 92 272 ARG B C 1
ATOM 4578 O O . ARG B 1 272 ? 9.316 -9.522 7.769 1 92 272 ARG B O 1
ATOM 4585 N N . PRO B 1 273 ? 11.439 -9.315 8.144 1 90.84 273 PRO B N 1
ATOM 4586 C CA . PRO B 1 273 ? 11.561 -8.206 7.194 1 90.84 273 PRO B CA 1
ATOM 4587 C C . PRO B 1 273 ? 11.397 -8.653 5.743 1 90.84 273 PRO B C 1
ATOM 4589 O O . PRO B 1 273 ? 11.647 -9.817 5.42 1 90.84 273 PRO B O 1
ATOM 4592 N N . CYS B 1 274 ? 10.95 -7.733 4.998 1 88.96 274 CYS B N 1
ATOM 4593 C CA . CYS B 1 274 ? 10.856 -7.947 3.558 1 88.96 274 CYS B CA 1
ATOM 4594 C C . CYS B 1 274 ? 11.562 -6.832 2.795 1 88.96 274 CYS B C 1
ATOM 4596 O O . CYS B 1 274 ? 11.278 -5.652 3.008 1 88.96 274 CYS B O 1
ATOM 4598 N N . LEU B 1 275 ? 12.455 -7.203 1.947 1 91.76 275 LEU B N 1
ATOM 4599 C CA . LEU B 1 275 ? 13.169 -6.243 1.113 1 91.76 275 LEU B CA 1
ATOM 4600 C C . LEU B 1 275 ? 12.219 -5.564 0.131 1 91.76 275 LEU B C 1
ATOM 4602 O O . LEU B 1 275 ? 11.417 -6.232 -0.525 1 91.76 275 LEU B O 1
ATOM 4606 N N . MET B 1 276 ? 12.344 -4.251 0.027 1 93.11 276 MET B N 1
ATOM 4607 C CA . MET B 1 276 ? 11.463 -3.481 -0.846 1 93.11 276 MET B CA 1
ATOM 4608 C C . MET B 1 276 ? 11.962 -3.512 -2.287 1 93.11 276 MET B C 1
ATOM 4610 O O . MET B 1 276 ? 13.164 -3.394 -2.535 1 93.11 276 MET B O 1
ATOM 4614 N N . PRO B 1 277 ? 11.052 -3.677 -3.188 1 93.11 277 PRO B N 1
ATOM 4615 C CA . PRO B 1 277 ? 11.422 -3.595 -4.603 1 93.11 277 PRO B CA 1
ATOM 4616 C C . PRO B 1 277 ? 11.547 -2.156 -5.098 1 93.11 277 PRO B C 1
ATOM 4618 O O . PRO B 1 277 ? 11.273 -1.215 -4.348 1 93.11 277 PRO B O 1
ATOM 4621 N N . PRO B 1 278 ? 11.984 -2.036 -6.349 1 88.53 278 PRO B N 1
ATOM 4622 C CA . PRO B 1 278 ? 11.901 -0.706 -6.956 1 88.53 278 PRO B CA 1
ATOM 4623 C C . PRO B 1 278 ? 10.471 -0.175 -7.021 1 88.53 278 PRO B C 1
ATOM 4625 O O . PRO B 1 278 ? 9.518 -0.932 -6.823 1 88.53 278 PRO B O 1
ATOM 4628 N N . ASP B 1 279 ? 10.363 1.087 -7.15 1 85.47 279 ASP B N 1
ATOM 4629 C CA . ASP B 1 279 ? 9.055 1.709 -7.324 1 85.47 279 ASP B CA 1
ATOM 4630 C C . ASP B 1 279 ? 8.448 1.343 -8.677 1 85.47 279 ASP B C 1
ATOM 4632 O O . ASP B 1 279 ? 8.943 1.771 -9.721 1 85.47 279 ASP B O 1
ATOM 4636 N N . TRP B 1 280 ? 7.334 0.693 -8.667 1 86.32 280 TRP B N 1
ATOM 4637 C CA . TRP B 1 280 ? 6.718 0.21 -9.898 1 86.32 280 TRP B CA 1
ATOM 4638 C C . TRP B 1 280 ? 5.687 1.206 -10.418 1 86.32 280 TRP B C 1
ATOM 4640 O O . TRP B 1 280 ? 4.989 0.932 -11.397 1 86.32 280 TRP B O 1
ATOM 4650 N N . SER B 1 281 ? 5.529 2.297 -9.751 1 78.93 281 SER B N 1
ATOM 4651 C CA . SER B 1 281 ? 4.467 3.24 -10.088 1 78.93 281 SER B CA 1
ATOM 4652 C C . SER B 1 281 ? 4.631 3.773 -11.507 1 78.93 281 SER B C 1
ATOM 4654 O O . SER B 1 281 ? 3.657 4.191 -12.135 1 78.93 281 SER B O 1
ATOM 4656 N N . LYS B 1 282 ? 5.83 3.774 -11.994 1 76.04 282 LYS B N 1
ATOM 4657 C CA . LYS B 1 282 ? 6.07 4.304 -13.333 1 76.04 282 LYS B CA 1
ATOM 4658 C C . LYS B 1 282 ? 6.079 3.188 -14.373 1 76.04 282 LYS B C 1
ATOM 4660 O O . LYS B 1 282 ? 6.341 3.433 -15.552 1 76.04 282 LYS B O 1
ATOM 4665 N N . GLY B 1 283 ? 5.879 1.997 -13.838 1 75.39 283 GLY B N 1
ATOM 4666 C CA . GLY B 1 283 ? 5.759 0.898 -14.783 1 75.39 283 GLY B CA 1
ATOM 4667 C C . GLY B 1 283 ? 6.619 -0.298 -14.42 1 75.39 283 GLY B C 1
ATOM 4668 O O . GLY B 1 283 ? 7.598 -0.165 -13.683 1 75.39 283 GLY B O 1
ATOM 4669 N N . TYR B 1 284 ? 6.206 -1.399 -14.796 1 74.86 284 TYR B N 1
ATOM 4670 C CA . TYR B 1 284 ? 6.85 -2.704 -14.692 1 74.86 284 TYR B CA 1
ATOM 4671 C C . TYR B 1 284 ? 6.622 -3.526 -15.955 1 74.86 284 TYR B C 1
ATOM 4673 O O . TYR B 1 284 ? 5.489 -3.652 -16.426 1 74.86 284 TYR B O 1
ATOM 4681 N N . THR B 1 285 ? 7.698 -3.833 -16.577 1 67.98 285 THR B N 1
ATOM 4682 C CA . THR B 1 285 ? 7.513 -4.601 -17.803 1 67.98 285 THR B CA 1
ATOM 4683 C C . THR B 1 285 ? 7.25 -6.07 -17.486 1 67.98 285 THR B C 1
ATOM 4685 O O . THR B 1 285 ? 6.146 -6.571 -17.709 1 67.98 285 THR B O 1
ATOM 4688 N N . SER B 1 286 ? 8.297 -6.821 -17.193 1 77.09 286 SER B N 1
ATOM 4689 C CA . SER B 1 286 ? 8.118 -8.233 -16.873 1 77.09 286 SER B CA 1
ATOM 4690 C C . SER B 1 286 ? 9.365 -8.814 -16.215 1 77.09 286 SER B C 1
ATOM 4692 O O . SER B 1 286 ? 10.461 -8.267 -16.359 1 77.09 286 SER B O 1
ATOM 4694 N N . ILE B 1 287 ? 9.091 -9.829 -15.463 1 77.76 287 ILE B N 1
ATOM 4695 C CA . ILE B 1 287 ? 10.208 -10.54 -14.85 1 77.76 287 ILE B CA 1
ATOM 4696 C C . ILE B 1 287 ? 11.155 -11.046 -15.936 1 77.76 287 ILE B C 1
ATOM 4698 O O . ILE B 1 287 ? 12.368 -11.118 -15.726 1 77.76 287 ILE B O 1
ATOM 4702 N N . PHE B 1 288 ? 10.644 -11.405 -17.066 1 76.55 288 PHE B N 1
ATOM 4703 C CA . PHE B 1 288 ? 11.445 -11.903 -18.177 1 76.55 288 PHE B CA 1
ATOM 4704 C C . PHE B 1 288 ? 12.416 -10.835 -18.667 1 76.55 288 PHE B C 1
ATOM 4706 O O . PHE B 1 288 ? 13.604 -11.106 -18.852 1 76.55 288 PHE B O 1
ATOM 4713 N N . ALA B 1 289 ? 11.868 -9.655 -18.853 1 74.75 289 ALA B N 1
ATOM 4714 C CA . ALA B 1 289 ? 12.717 -8.548 -19.287 1 74.75 289 ALA B CA 1
ATOM 4715 C C . ALA B 1 289 ? 13.82 -8.271 -18.27 1 74.75 289 ALA B C 1
ATOM 4717 O O . ALA B 1 289 ? 14.966 -8.008 -18.644 1 74.75 289 ALA B O 1
ATOM 4718 N N . LEU B 1 290 ? 13.478 -8.374 -17.053 1 77.22 290 LEU B N 1
ATOM 4719 C CA . LEU B 1 290 ? 14.43 -8.115 -15.978 1 77.22 290 LEU B CA 1
ATOM 4720 C C . LEU B 1 290 ? 15.526 -9.175 -15.956 1 77.22 290 LEU B C 1
ATOM 4722 O O . LEU B 1 290 ? 16.713 -8.846 -15.885 1 77.22 290 LEU B O 1
ATOM 4726 N N . GLN B 1 291 ? 15.124 -10.428 -16.084 1 79.22 291 GLN B N 1
ATOM 4727 C CA . GLN B 1 291 ? 16.07 -11.524 -15.901 1 79.22 291 GLN B CA 1
ATOM 4728 C C . GLN B 1 291 ? 16.883 -11.767 -17.169 1 79.22 291 GLN B C 1
ATOM 4730 O O . GLN B 1 291 ? 17.975 -12.337 -17.113 1 79.22 291 GLN B O 1
ATOM 4735 N N . GLN B 1 292 ? 16.306 -11.337 -18.263 1 71.74 292 GLN B N 1
ATOM 4736 C CA . GLN B 1 292 ? 17.004 -11.547 -19.527 1 71.74 292 GLN B CA 1
ATOM 4737 C C . GLN B 1 292 ? 17.766 -10.294 -19.949 1 71.74 292 GLN B C 1
ATOM 4739 O O . GLN B 1 292 ? 18.362 -10.257 -21.027 1 71.74 292 GLN B O 1
ATOM 4744 N N . ALA B 1 293 ? 17.843 -9.281 -19.066 1 64.2 293 ALA B N 1
ATOM 4745 C CA . ALA B 1 293 ? 18.546 -8.023 -19.305 1 64.2 293 ALA B CA 1
ATOM 4746 C C . ALA B 1 293 ? 18.114 -7.396 -20.627 1 64.2 293 ALA B C 1
ATOM 4748 O O . ALA B 1 293 ? 18.954 -6.984 -21.43 1 64.2 293 ALA B O 1
ATOM 4749 N N . GLU B 1 294 ? 16.953 -7.709 -21.057 1 56.97 294 GLU B N 1
ATOM 4750 C CA . GLU B 1 294 ? 16.467 -7.139 -22.31 1 56.97 294 GLU B CA 1
ATOM 4751 C C . GLU B 1 294 ? 16.492 -5.614 -22.269 1 56.97 294 GLU B C 1
ATOM 4753 O O . GLU B 1 294 ? 16.261 -5.011 -21.219 1 56.97 294 GLU B O 1
ATOM 4758 N N . ALA B 1 295 ? 17.181 -5.087 -23.307 1 47.16 295 ALA B N 1
ATOM 4759 C CA . ALA B 1 295 ? 17.453 -3.669 -23.528 1 47.16 295 ALA B CA 1
ATOM 4760 C C . ALA B 1 295 ? 16.181 -2.839 -23.39 1 47.16 295 ALA B C 1
ATOM 4762 O O . ALA B 1 295 ? 15.091 -3.299 -23.737 1 47.16 295 ALA B O 1
ATOM 4763 N N . GLY B 1 296 ? 16.335 -1.457 -22.619 1 45.09 296 GLY B N 1
ATOM 4764 C CA . GLY B 1 296 ? 15.367 -0.372 -22.596 1 45.09 296 GLY B CA 1
ATOM 4765 C C . GLY B 1 296 ? 14.693 -0.202 -21.247 1 45.09 296 GLY B C 1
ATOM 4766 O O . GLY B 1 296 ? 13.915 0.733 -21.05 1 45.09 296 GLY B O 1
ATOM 4767 N N . MET B 1 297 ? 14.492 -1.326 -20.612 1 45.56 297 MET B N 1
ATOM 4768 C CA . MET B 1 297 ? 13.536 -1.017 -19.553 1 45.56 297 MET B CA 1
ATOM 4769 C C . MET B 1 297 ? 14.253 -0.533 -18.297 1 45.56 297 MET B C 1
ATOM 4771 O O . MET B 1 297 ? 14.814 -1.335 -17.548 1 45.56 297 MET B O 1
ATOM 4775 N N . ALA B 1 298 ? 14.815 0.43 -18.411 1 35.84 298 ALA B N 1
ATOM 4776 C CA . ALA B 1 298 ? 15.365 1.178 -17.283 1 35.84 298 ALA B CA 1
ATOM 4777 C C . ALA B 1 298 ? 14.361 1.259 -16.136 1 35.84 298 ALA B C 1
ATOM 4779 O O . ALA B 1 298 ? 13.201 1.623 -16.343 1 35.84 298 ALA B O 1
ATOM 4780 N N . VAL B 1 299 ? 14.371 0.501 -15.165 1 42.15 299 VAL B N 1
ATOM 4781 C CA . VAL B 1 299 ? 13.681 0.836 -13.923 1 42.15 299 VAL B CA 1
ATOM 4782 C C . VAL B 1 299 ? 13.967 2.289 -13.549 1 42.15 299 VAL B C 1
ATOM 4784 O O . VAL B 1 299 ? 15.128 2.69 -13.435 1 42.15 299 VAL B O 1
ATOM 4787 N N . ALA B 1 300 ? 13.11 3.193 -13.722 1 38.5 300 ALA B N 1
ATOM 4788 C CA . ALA B 1 300 ? 13.358 4.564 -13.282 1 38.5 300 ALA B CA 1
ATOM 4789 C C . ALA B 1 300 ? 13.84 4.597 -11.835 1 38.5 300 ALA B C 1
ATOM 4791 O O . ALA B 1 300 ? 13.238 3.971 -10.959 1 38.5 300 ALA B O 1
ATOM 4792 N N . ARG B 1 301 ? 15.123 4.886 -11.414 1 34.65 301 ARG B N 1
ATOM 4793 C CA . ARG B 1 301 ? 15.656 5.174 -10.087 1 34.65 301 ARG B CA 1
ATOM 4794 C C . ARG B 1 301 ? 14.845 6.266 -9.397 1 34.65 301 ARG B C 1
ATOM 4796 O O . ARG B 1 301 ? 14.392 7.213 -10.043 1 34.65 301 ARG B O 1
#

Organism: Piscinibacter sakaiensis (NCBI:txid1547922)

Nearest PDB structures (foldseek):
  5nch-assembly1_B  TM=7.887E-01  e=8.286E-20  Streptomyces muensis
  5nch-assembly1_A  TM=7.961E-01  e=2.279E-18  Streptomyces muensis
  5epa-assembly3_C  TM=7.796E-01  e=4.534E-18  Streptomyces nogalater
  8h7v-assembly2_B  TM=7.813E-01  e=6.598E-18  uncultured bacterium esnapd13
  7e08-assembly1_A-2  TM=7.289E-01  e=4.259E-18  uncultured bacterium esnapd13

Foldseek 3Di:
DDLVVLLPDDADQDDSVQQVQCVQWQKGKDALQFDPVLLVLVVVLVVVVQQVCQPPDDDDLAWDADPPAHNVRHGTFKGWQVVVVDVSVVCCLQPTCVVSNLCSHFNQWKWFATKMKGKFAEQGHDKQAWAFQCQQWPKQDFSKKKKKFWSFFFDPLQWAKKWQTNQLVDPPAADCADPVRHHQRHHDPVVVVVDPCVNIDGHTHGGNMMMMGTRRIIMITHHRHHNGMTMMMMTIMGGLLIDTPAARQSRDPRHGPTSGDDHDPHHDHDPGDHHHDQHSPVHDRDSCCSNVVPPDDPSPD/DDLVVLLPDDADQDDSVQLVQCVQWQKGKDAQQFDPVLLVLVVVLVVVVQQVCQPPDDDDLAWDADPPAHNVRHGTFKGWQVVVVDVSVVCCLQPTCVVSNLCSHFNQWKWFATKMKGKFAEQGHDKQAWAFQCQQWPKQDFSKKKKKFWSFFFDPLQWAKKWQTNQLVDPPAADCADPVRHHQRHHDPVVVVVDPCVNIDGHTHGGNMMMMGTRRIIMITHHRHHNGMTMMMMTIMGGLQIDTPAARQSHDPRHGPTSGDDHDPHHDHDPGDHHHDQHSPVHDRDSCCSNVVPPDDPRDD

Solvent-accessible surface area (backbone atoms only — not comparable to full-atom values): 31998 Å² total; per-residue (Å²): 123,51,72,70,61,33,71,71,46,84,57,78,68,58,53,70,66,56,44,52,44,27,74,61,34,26,38,47,78,42,71,58,65,43,56,67,69,58,38,54,48,48,50,53,52,48,51,50,52,51,59,56,46,29,76,55,91,66,65,54,90,42,44,35,58,40,92,80,44,37,61,92,47,62,36,62,38,30,32,48,36,40,49,80,74,40,66,61,49,40,48,42,59,66,66,46,60,60,54,47,44,46,22,46,72,39,27,68,22,26,20,36,52,49,38,35,34,37,34,27,40,46,65,25,36,75,61,42,64,47,28,49,56,35,43,70,56,38,47,36,31,78,52,35,28,39,37,33,37,28,65,44,69,36,48,79,53,50,26,34,51,27,32,37,68,37,38,46,68,52,78,77,66,80,57,35,47,49,98,86,66,46,80,38,76,25,54,46,72,71,59,52,69,73,44,73,67,86,62,43,44,70,60,53,40,48,40,24,12,33,43,36,34,34,22,51,22,35,30,32,28,51,44,12,69,29,88,52,58,44,59,37,41,34,38,32,33,27,21,42,31,45,34,41,52,58,66,62,54,80,63,47,95,56,51,63,38,73,70,35,75,58,84,48,55,45,69,43,74,48,89,71,81,54,58,57,53,79,78,37,85,88,55,55,90,47,70,62,43,49,63,63,64,49,85,85,71,69,74,78,127,125,52,72,69,61,34,71,70,46,84,58,79,68,57,53,68,66,57,45,52,44,26,76,63,34,26,38,47,76,40,72,58,66,43,57,67,69,59,36,52,48,47,50,53,52,49,50,51,52,51,58,57,44,28,76,54,90,66,66,56,89,43,44,34,58,42,94,82,44,37,60,92,47,61,36,63,36,30,33,48,37,40,48,80,75,39,65,60,50,40,48,42,57,65,67,46,61,60,53,48,44,48,22,46,71,38,26,68,21,27,19,35,52,50,38,34,36,36,35,26,39,46,65,24,36,75,62,42,64,47,27,50,57,36,44,70,55,38,46,36,32,76,52,35,28,40,37,33,38,28,64,44,69,36,46,78,52,48,27,35,51,27,33,37,67,38,38,48,68,51,77,78,65,80,58,34,47,49,97,87,65,44,78,37,75,25,54,47,72,71,59,52,68,74,44,74,66,86,63,42,44,71,60,55,42,50,40,23,13,34,43,35,36,34,22,52,23,36,29,30,27,51,45,13,68,30,89,51,59,45,59,37,40,35,39,33,35,27,22,42,31,46,36,41,52,56,65,61,54,82,66,48,95,56,51,64,37,73,69,36,75,58,85,48,54,46,68,42,75,50,87,72,81,54,60,56,54,80,73,35,86,88,52,56,89,48,70,63,44,49,64,64,63,49,86,85,72,69,74,76,128

InterPro domains:
  IPR008775 Phytanoyl-CoA dioxygenase-like [PF05721] (25-230)

Sequence (602 aa):
MTPEQILAIPPKVLTQAQREFYFNEGYLLVERAIDEAWLARLRAATDELVERSRAVTRTDAVFDLEPRHSASAPRLRRVSNPVEQHPAYWDYCLHSAMPDIVADLVGPDVKFHHSKLNFKWAQGGEEVKWHYDISFWPHTNYSPLTVGTYLYDCGMDQGPLAVLPRSHLIDPMLSQYDADGQWTGCLSEADCARLDLKQAVFLPGPAGSLTIHNCRTLHYSARNQSDLGRPLLLNTLTSADAFPYTVNPIRPKHDQFLLRGQPARYAHHDPRPCLMPPDWSKGYTSIFALQQAEAGMAVARMTPEQILAIPPKVLTQAQREFYFNEGYLLVERAIDEAWLARLRAATDELVERSRAVTRTDAVFDLEPRHSASAPRLRRVSNPVEQHPAYWDYCLHSAMPDIVADLVGPDVKFHHSKLNFKWAQGGEEVKWHYDISFWPHTNYSPLTVGTYLYDCGMDQGPLAVLPRSHLIDPMLSQYDADGQWTGCLSEADCARLDLKQAVFLPGPAGSLTIHNCRTLHYSARNQSDLGRPLLLNTLTSADAFPYTVNPIRPKHDQFLLRGQPARYAHHDPRPCLMPPDWSKGYTSIFALQQAEAGMAVAR